Protein AF-A0A7G5C604-F1 (afdb_monomer)

Organism: NCBI:txid2598458

Nearest PDB structures (foldseek):
  5xu1-assembly1_B  TM=9.842E-01  e=9.605E-28  Streptococcus pneumoniae R6
  5lj9-assembly3_C  TM=9.585E-01  e=4.161E-27  Escherichia coli K-12
  5lil-assembly1_A  TM=8.532E-01  e=7.161E-27  Aggregatibacter actinomycetemcomitans
  5lj7-assembly1_B  TM=8.519E-01  e=5.763E-27  Aggregatibacter actinomycetemcomitans
  5lil-assembly1_B  TM=8.537E-01  e=1.617E-26  Aggregatibacter actinomycetemcomitans

Radius of gyration: 43.47 Å; Cα contacts (8 Å, |Δi|>4): 1100; chains: 1; bounding box: 98×136×160 Å

Structure (mmCIF, N/CA/C/O backbone):
data_AF-A0A7G5C604-F1
#
_entry.id   AF-A0A7G5C604-F1
#
loop_
_atom_site.group_PDB
_atom_site.id
_atom_site.type_symbol
_atom_site.label_atom_id
_atom_site.label_alt_id
_atom_site.label_comp_id
_atom_site.label_asym_id
_atom_site.label_entity_id
_atom_site.label_seq_id
_atom_site.pdbx_PDB_ins_code
_atom_site.Cartn_x
_atom_site.Cartn_y
_atom_site.Cartn_z
_atom_site.occupancy
_atom_site.B_iso_or_equiv
_atom_site.auth_seq_id
_atom_site.auth_comp_id
_atom_site.auth_asym_id
_atom_site.auth_atom_id
_atom_site.pdbx_PDB_model_num
ATOM 1 N N . MET A 1 1 ? 54.260 -24.090 -82.405 1.00 52.12 1 MET A N 1
ATOM 2 C CA . MET A 1 1 ? 53.084 -23.523 -81.700 1.00 52.12 1 MET A CA 1
ATOM 3 C C . MET A 1 1 ? 53.313 -23.413 -80.180 1.00 52.12 1 MET A C 1
ATOM 5 O O . MET A 1 1 ? 52.571 -24.002 -79.414 1.00 52.12 1 MET A O 1
ATOM 9 N N . LYS A 1 2 ? 54.336 -22.678 -79.708 1.00 51.06 2 LYS A N 1
ATOM 10 C CA . LYS A 1 2 ? 54.581 -22.495 -78.252 1.00 51.06 2 LYS A CA 1
ATOM 11 C C . LYS A 1 2 ? 54.794 -21.039 -77.802 1.00 51.06 2 LYS A C 1
ATOM 13 O O . LYS A 1 2 ? 54.829 -20.782 -76.610 1.00 51.06 2 LYS A O 1
ATOM 18 N N . LYS A 1 3 ? 54.858 -20.067 -78.725 1.00 49.56 3 LYS A N 1
ATOM 19 C CA . LYS A 1 3 ? 55.038 -18.636 -78.391 1.00 49.56 3 LYS A CA 1
ATOM 20 C C . LYS A 1 3 ? 53.741 -17.808 -78.347 1.00 49.56 3 LYS A C 1
ATOM 22 O O . LYS A 1 3 ? 53.753 -16.723 -77.786 1.00 49.56 3 LYS A O 1
ATOM 27 N N . LYS A 1 4 ? 52.617 -18.321 -78.872 1.00 50.16 4 LYS A N 1
ATOM 28 C CA . LYS A 1 4 ? 51.320 -17.606 -78.868 1.00 50.16 4 LYS A CA 1
ATOM 29 C C . LYS A 1 4 ? 50.498 -17.776 -77.580 1.00 50.16 4 LYS A C 1
ATOM 31 O O . LYS A 1 4 ? 49.634 -16.954 -77.326 1.00 50.16 4 LYS A O 1
ATOM 36 N N . ILE A 1 5 ? 50.790 -18.788 -76.758 1.00 54.31 5 ILE A N 1
ATOM 37 C CA . ILE A 1 5 ? 50.022 -19.087 -75.531 1.00 54.31 5 ILE A CA 1
ATOM 38 C C . ILE A 1 5 ? 50.504 -18.249 -74.335 1.00 54.31 5 ILE A C 1
ATOM 40 O O . ILE A 1 5 ? 49.721 -17.911 -73.458 1.00 54.31 5 ILE A O 1
ATOM 44 N N . VAL A 1 6 ? 51.777 -17.845 -74.312 1.00 55.81 6 VAL A N 1
ATOM 45 C CA . VAL A 1 6 ? 52.340 -17.075 -73.186 1.00 55.81 6 VAL A CA 1
ATOM 46 C C . VAL A 1 6 ? 51.820 -15.631 -73.169 1.00 55.81 6 VAL A C 1
ATOM 48 O O . VAL A 1 6 ? 51.571 -15.074 -72.103 1.00 55.81 6 VAL A O 1
ATOM 51 N N . TRP A 1 7 ? 51.572 -15.046 -74.344 1.00 50.06 7 TRP A N 1
ATOM 52 C CA . TRP A 1 7 ? 51.055 -13.678 -74.462 1.00 50.06 7 TRP A CA 1
ATOM 53 C C . TRP A 1 7 ? 49.569 -13.556 -74.111 1.00 50.06 7 TRP A C 1
ATOM 55 O O . TRP A 1 7 ? 49.155 -12.548 -73.544 1.00 50.06 7 TRP A O 1
ATOM 65 N N . THR A 1 8 ? 48.768 -14.591 -74.368 1.00 55.34 8 THR A N 1
ATOM 66 C CA . THR A 1 8 ? 47.345 -14.596 -73.998 1.00 55.34 8 THR A CA 1
ATOM 67 C C . THR A 1 8 ? 47.140 -14.733 -72.490 1.00 55.34 8 THR A C 1
ATOM 69 O O . THR A 1 8 ? 46.229 -14.120 -71.943 1.00 55.34 8 THR A O 1
ATOM 72 N N . SER A 1 9 ? 48.015 -15.462 -71.791 1.00 54.44 9 SER A N 1
ATOM 73 C CA . SER A 1 9 ? 47.924 -15.633 -70.334 1.00 54.44 9 SER A CA 1
ATOM 74 C C . SER A 1 9 ? 48.308 -14.366 -69.563 1.00 54.44 9 SER A C 1
ATOM 76 O O . SER A 1 9 ? 47.681 -14.044 -68.557 1.00 54.44 9 SER A O 1
ATOM 78 N N . ALA A 1 10 ? 49.298 -13.611 -70.052 1.00 56.69 10 ALA A N 1
ATOM 79 C CA . ALA A 1 10 ? 49.714 -12.353 -69.432 1.00 56.69 10 ALA A CA 1
ATOM 80 C C . ALA A 1 10 ? 48.627 -11.266 -69.534 1.00 56.69 10 ALA A C 1
ATOM 82 O O . ALA A 1 10 ? 48.387 -10.540 -68.572 1.00 56.69 10 ALA A O 1
ATOM 83 N N . LEU A 1 11 ? 47.910 -11.201 -70.663 1.00 55.62 11 LEU A N 1
ATOM 84 C CA . LEU A 1 11 ? 46.840 -10.221 -70.875 1.00 55.62 11 LEU A CA 1
ATOM 85 C C . LEU A 1 11 ? 45.629 -10.465 -69.954 1.00 55.62 11 LEU A C 1
ATOM 87 O O . LEU A 1 11 ? 45.035 -9.517 -69.445 1.00 55.62 11 LEU A O 1
ATOM 91 N N . VAL A 1 12 ? 45.291 -11.733 -69.691 1.00 62.44 12 VAL A N 1
ATOM 92 C CA . VAL A 1 12 ? 44.176 -12.105 -68.801 1.00 62.44 12 VAL A CA 1
ATOM 93 C C . VAL A 1 12 ? 44.488 -11.774 -67.339 1.00 62.44 12 VAL A C 1
ATOM 95 O O . VAL A 1 12 ? 43.604 -11.321 -66.617 1.00 62.44 12 VAL A O 1
ATOM 98 N N . ILE A 1 13 ? 45.744 -11.919 -66.905 1.00 60.59 13 ILE A N 1
ATOM 99 C CA . ILE A 1 13 ? 46.157 -11.580 -65.533 1.00 60.59 13 ILE A CA 1
ATOM 100 C C . ILE A 1 13 ? 46.162 -10.058 -65.316 1.00 60.59 13 ILE A C 1
ATOM 102 O O . ILE A 1 13 ? 45.714 -9.590 -64.271 1.00 60.59 13 ILE A O 1
ATOM 106 N N . VAL A 1 14 ? 46.592 -9.276 -66.312 1.00 60.53 14 VAL A N 1
ATOM 107 C CA . VAL A 1 14 ? 46.573 -7.803 -66.238 1.00 60.53 14 VAL A CA 1
ATOM 108 C C . VAL A 1 14 ? 45.138 -7.261 -66.239 1.00 60.53 14 VAL A C 1
ATOM 110 O O . VAL A 1 14 ? 44.825 -6.358 -65.462 1.00 60.53 14 VAL A O 1
ATOM 113 N N . LEU A 1 15 ? 44.235 -7.852 -67.029 1.00 55.78 15 LEU A N 1
ATOM 114 C CA . LEU A 1 15 ? 42.816 -7.477 -67.028 1.00 55.78 15 LEU A CA 1
ATOM 115 C C . LEU A 1 15 ? 42.107 -7.881 -65.723 1.00 55.78 15 LEU A C 1
ATOM 117 O O . LEU A 1 15 ? 41.344 -7.083 -65.183 1.00 55.78 15 LEU A O 1
ATOM 121 N N . ALA A 1 16 ? 42.414 -9.055 -65.159 1.00 54.00 16 ALA A N 1
ATOM 122 C CA . ALA A 1 16 ? 41.860 -9.494 -63.875 1.00 54.00 16 ALA A CA 1
ATOM 123 C C . ALA A 1 16 ? 42.341 -8.621 -62.695 1.00 54.00 16 ALA A C 1
ATOM 125 O O . ALA A 1 16 ? 41.542 -8.249 -61.830 1.00 54.00 16 ALA A O 1
ATOM 126 N N . ALA A 1 17 ? 43.619 -8.223 -62.687 1.00 54.25 17 ALA A N 1
ATOM 127 C CA . ALA A 1 17 ? 44.174 -7.315 -61.681 1.00 54.25 17 ALA A CA 1
ATOM 128 C C . ALA A 1 17 ? 43.586 -5.896 -61.786 1.00 54.25 17 ALA A C 1
ATOM 130 O O . ALA A 1 17 ? 43.278 -5.284 -60.762 1.00 54.25 17 ALA A O 1
ATOM 131 N N . GLY A 1 18 ? 43.350 -5.403 -63.008 1.00 51.91 18 GLY A N 1
ATOM 132 C CA . GLY A 1 18 ? 42.680 -4.122 -63.252 1.00 51.91 18 GLY A CA 1
ATOM 133 C C . GLY A 1 18 ? 41.233 -4.102 -62.751 1.00 51.91 18 GLY A C 1
ATOM 134 O O . GLY A 1 18 ? 40.815 -3.140 -62.110 1.00 51.91 18 GLY A O 1
ATOM 135 N N . THR A 1 19 ? 40.486 -5.195 -62.945 1.00 54.16 19 THR A N 1
ATOM 136 C CA . THR A 1 19 ? 39.114 -5.312 -62.421 1.00 54.16 19 THR A CA 1
ATOM 137 C C . THR A 1 19 ? 39.063 -5.445 -60.898 1.00 54.16 19 THR A C 1
ATOM 139 O O . THR A 1 19 ? 38.168 -4.885 -60.269 1.00 54.16 19 THR A O 1
ATOM 142 N N . TRP A 1 20 ? 40.043 -6.105 -60.270 1.00 45.81 20 TRP A N 1
ATOM 143 C CA . TRP A 1 20 ? 40.092 -6.239 -58.808 1.00 45.81 20 TRP A CA 1
ATOM 144 C C . TRP A 1 20 ? 40.550 -4.946 -58.113 1.00 45.81 20 TRP A C 1
ATOM 146 O O . TRP A 1 20 ? 40.004 -4.579 -57.072 1.00 45.81 20 TRP A O 1
ATOM 156 N N . GLY A 1 21 ? 41.479 -4.201 -58.725 1.00 48.38 21 GLY A N 1
ATOM 157 C CA . GLY A 1 21 ? 41.868 -2.857 -58.286 1.00 48.38 21 GLY A CA 1
ATOM 158 C C . GLY A 1 21 ? 40.738 -1.836 -58.441 1.00 48.38 21 GLY A C 1
ATOM 159 O O . GLY A 1 21 ? 40.487 -1.064 -57.519 1.00 48.38 21 GLY A O 1
ATOM 160 N N . GLY A 1 22 ? 39.996 -1.896 -59.554 1.00 49.44 22 GLY A N 1
ATOM 161 C CA . GLY A 1 22 ? 38.825 -1.052 -59.807 1.00 49.44 22 GLY A CA 1
ATOM 162 C C . GLY A 1 22 ? 37.691 -1.288 -58.809 1.00 49.44 22 GLY A C 1
ATOM 163 O O . GLY A 1 22 ? 37.175 -0.332 -58.248 1.00 49.44 22 GLY A O 1
ATOM 164 N N . ILE A 1 23 ? 37.362 -2.545 -58.490 1.00 52.25 23 ILE A N 1
ATOM 165 C CA . ILE A 1 23 ? 36.312 -2.878 -57.506 1.00 52.25 23 ILE A CA 1
ATOM 166 C C . ILE A 1 23 ? 36.714 -2.459 -56.081 1.00 52.25 23 ILE A C 1
ATOM 168 O O . ILE A 1 23 ? 35.861 -2.050 -55.293 1.00 52.25 23 ILE A O 1
ATOM 172 N N . ARG A 1 24 ? 38.010 -2.495 -55.740 1.00 43.03 24 ARG A N 1
ATOM 173 C CA . ARG A 1 24 ? 38.497 -2.065 -54.418 1.00 43.03 24 ARG A CA 1
ATOM 174 C C . ARG A 1 24 ? 38.583 -0.540 -54.270 1.00 43.03 24 ARG A C 1
ATOM 176 O O . ARG A 1 24 ? 38.468 -0.050 -53.151 1.00 43.03 24 ARG A O 1
ATOM 183 N N . PHE A 1 25 ? 38.749 0.197 -55.373 1.00 45.59 25 PHE A N 1
ATOM 184 C CA . PHE A 1 25 ? 38.718 1.666 -55.389 1.00 45.59 25 PHE A CA 1
ATOM 185 C C . PHE A 1 25 ? 37.303 2.243 -55.548 1.00 45.59 25 PHE A C 1
ATOM 187 O O . PHE A 1 25 ? 37.026 3.303 -54.998 1.00 45.59 25 PHE A O 1
ATOM 194 N N . TYR A 1 26 ? 36.385 1.544 -56.227 1.00 44.78 26 TYR A N 1
ATOM 195 C CA . TYR A 1 26 ? 35.005 2.015 -56.422 1.00 44.78 26 TYR A CA 1
ATOM 196 C C . TYR A 1 26 ? 34.096 1.800 -55.197 1.00 44.78 26 TYR A C 1
ATOM 198 O O . TYR A 1 26 ? 33.069 2.457 -55.078 1.00 44.78 26 TYR A O 1
ATOM 206 N N . ASN A 1 27 ? 34.490 0.938 -54.251 1.00 41.59 27 ASN A N 1
ATOM 207 C CA . ASN A 1 27 ? 33.760 0.696 -52.995 1.00 41.59 27 ASN A CA 1
ATOM 208 C C . ASN A 1 27 ? 34.264 1.521 -51.797 1.00 41.59 27 ASN A C 1
ATOM 210 O O . ASN A 1 27 ? 33.967 1.194 -50.650 1.00 41.59 27 ASN A O 1
ATOM 214 N N . LYS A 1 28 ? 35.016 2.597 -52.044 1.00 38.28 28 LYS A N 1
ATOM 215 C CA . LYS A 1 28 ? 35.434 3.555 -51.015 1.00 38.28 28 LYS A CA 1
ATOM 216 C C . LYS A 1 28 ? 34.795 4.923 -51.272 1.00 38.28 28 LYS A C 1
ATOM 218 O O . LYS A 1 28 ? 35.477 5.916 -51.486 1.00 38.28 28 LYS A O 1
ATOM 223 N N . GLN A 1 29 ? 33.465 4.967 -51.289 1.00 36.44 29 GLN A N 1
ATOM 224 C CA . GLN A 1 29 ? 32.783 6.199 -50.910 1.00 36.44 29 GLN A CA 1
ATOM 225 C C . GLN A 1 29 ? 32.772 6.223 -49.384 1.00 36.44 29 GLN A C 1
ATOM 227 O O . GLN A 1 29 ? 32.144 5.376 -48.748 1.00 36.44 29 GLN A O 1
ATOM 232 N N . ASP A 1 30 ? 33.541 7.145 -48.810 1.00 35.31 30 ASP A N 1
ATOM 233 C CA . ASP A 1 30 ? 33.453 7.490 -47.398 1.00 35.31 30 ASP A CA 1
ATOM 234 C C . ASP A 1 30 ? 32.025 7.975 -47.133 1.00 35.31 30 ASP A C 1
ATOM 236 O O . ASP A 1 30 ? 31.669 9.123 -47.393 1.00 35.31 30 ASP A O 1
ATOM 240 N N . THR A 1 31 ? 31.176 7.066 -46.658 1.00 38.44 31 THR A N 1
ATOM 241 C CA . THR A 1 31 ? 29.878 7.429 -46.096 1.00 38.44 31 THR A CA 1
ATOM 242 C C . THR A 1 31 ? 30.188 8.189 -44.811 1.00 38.44 31 THR A C 1
ATOM 244 O O . THR A 1 31 ? 30.430 7.582 -43.767 1.00 38.44 31 THR A O 1
ATOM 247 N N . GLN A 1 32 ? 30.262 9.519 -44.882 1.00 36.69 32 GLN A N 1
ATOM 248 C CA . GLN A 1 32 ? 30.214 10.344 -43.683 1.00 36.69 32 GLN A CA 1
ATOM 249 C C . GLN A 1 32 ? 28.882 10.042 -42.996 1.00 36.69 32 GLN A C 1
ATOM 251 O O . GLN A 1 32 ? 27.818 10.417 -43.485 1.00 36.69 32 GLN A O 1
ATOM 256 N N . MET A 1 33 ? 28.933 9.316 -41.880 1.00 33.59 33 MET A N 1
ATOM 257 C CA . MET A 1 33 ? 27.793 9.223 -40.981 1.00 33.59 33 MET A CA 1
ATOM 258 C C . MET A 1 33 ? 27.591 10.608 -40.367 1.00 33.59 33 MET A C 1
ATOM 260 O O . MET A 1 33 ? 28.280 10.982 -39.421 1.00 33.59 33 MET A O 1
ATOM 264 N N . VAL A 1 34 ? 26.677 11.395 -40.932 1.00 42.44 34 VAL A N 1
ATOM 265 C CA . VAL A 1 34 ? 26.149 12.573 -40.246 1.00 42.44 34 VAL A CA 1
ATOM 266 C C . VAL A 1 34 ? 25.280 12.029 -39.117 1.00 42.44 34 VAL A C 1
ATOM 268 O O . VAL A 1 34 ? 24.303 11.330 -39.381 1.00 42.44 34 VAL A O 1
ATOM 271 N N . ALA A 1 35 ? 25.655 12.283 -37.864 1.00 47.00 35 ALA A N 1
ATOM 272 C CA . ALA A 1 35 ? 24.787 11.980 -36.734 1.00 47.00 35 ALA A CA 1
ATOM 273 C C . ALA A 1 35 ? 23.479 12.766 -36.925 1.00 47.00 35 ALA A C 1
ATOM 275 O O . ALA A 1 35 ? 23.464 13.991 -36.821 1.00 47.00 35 ALA A O 1
ATOM 276 N N . SER A 1 36 ? 22.393 12.081 -37.287 1.00 57.38 36 SER A N 1
ATOM 277 C CA . SER A 1 36 ? 21.078 12.701 -37.407 1.00 57.38 36 SER A CA 1
ATOM 278 C C . SER A 1 36 ? 20.510 12.883 -36.003 1.00 57.38 36 SER A C 1
ATOM 280 O O . SER A 1 36 ? 20.057 11.920 -35.383 1.00 57.38 36 SER A O 1
ATOM 282 N N . TYR A 1 37 ? 20.573 14.103 -35.480 1.00 69.31 37 TYR A N 1
ATOM 283 C CA . TYR A 1 37 ? 19.928 14.447 -34.218 1.00 69.31 37 TYR A CA 1
ATOM 284 C C . TYR A 1 37 ? 18.420 14.593 -34.432 1.00 69.31 37 TYR A C 1
ATOM 286 O O . TYR A 1 37 ? 17.989 15.207 -35.408 1.00 69.31 37 TYR A O 1
ATOM 294 N N . VAL A 1 38 ? 17.618 14.059 -33.511 1.00 78.50 38 VAL A N 1
ATOM 295 C CA . VAL A 1 38 ? 16.195 14.404 -33.440 1.00 78.50 38 VAL A CA 1
ATOM 296 C C . VAL A 1 38 ? 16.106 15.770 -32.770 1.00 78.50 38 VAL A C 1
ATOM 298 O O . VAL A 1 38 ? 16.562 15.934 -31.639 1.00 78.50 38 VAL A O 1
ATOM 301 N N . THR A 1 39 ? 15.561 16.757 -33.474 1.00 84.25 39 THR A N 1
ATOM 302 C CA . THR A 1 39 ? 15.349 18.105 -32.944 1.00 84.25 39 THR A CA 1
ATOM 303 C C . THR A 1 39 ? 13.864 18.383 -32.756 1.00 84.25 39 THR A C 1
ATOM 305 O O . THR A 1 39 ? 13.021 17.867 -33.490 1.00 84.25 39 THR A O 1
ATOM 308 N N . THR A 1 40 ? 13.539 19.215 -31.773 1.00 86.50 40 THR A N 1
ATOM 309 C CA . THR A 1 40 ? 12.197 19.770 -31.586 1.00 86.50 40 THR A CA 1
ATOM 310 C C . THR A 1 40 ? 12.288 21.293 -31.513 1.00 86.50 40 THR A C 1
ATOM 312 O O . THR A 1 40 ? 13.231 21.805 -30.907 1.00 86.50 40 THR A O 1
ATOM 315 N N . PRO A 1 41 ? 11.354 22.038 -32.130 1.00 89.81 41 PRO A N 1
ATOM 316 C CA . PRO A 1 41 ? 11.298 23.481 -31.961 1.00 89.81 41 PRO A CA 1
ATOM 317 C C . PRO A 1 41 ? 10.763 23.841 -30.572 1.00 89.81 41 PRO A C 1
ATOM 319 O O . PRO A 1 41 ? 9.870 23.163 -30.053 1.00 89.81 41 PRO A O 1
ATOM 322 N N . VAL A 1 42 ? 11.265 24.935 -30.009 1.00 90.06 42 VAL A N 1
ATOM 323 C CA . VAL A 1 42 ? 10.679 25.612 -28.847 1.00 90.06 42 VAL A CA 1
ATOM 324 C C . VAL A 1 42 ? 9.326 26.179 -29.257 1.00 90.06 42 VAL A C 1
ATOM 326 O O . VAL A 1 42 ? 9.216 26.863 -30.278 1.00 90.06 42 VAL A O 1
ATOM 329 N N . ARG A 1 43 ? 8.286 25.886 -28.475 1.00 88.88 43 ARG A N 1
ATOM 330 C CA . ARG A 1 43 ? 6.911 26.313 -28.760 1.00 88.88 43 ARG A CA 1
ATOM 331 C C . ARG A 1 43 ? 6.391 27.213 -27.658 1.00 88.88 43 ARG A C 1
ATOM 333 O O . ARG A 1 43 ? 6.813 27.105 -26.512 1.00 88.88 43 ARG A O 1
ATOM 340 N N . LYS A 1 44 ? 5.433 28.063 -28.013 1.00 89.62 44 LYS A N 1
ATOM 341 C CA . LYS A 1 44 ? 4.685 28.879 -27.064 1.00 89.62 44 LYS A CA 1
ATOM 342 C C . LYS A 1 44 ? 3.313 28.268 -26.806 1.00 89.62 44 LYS A C 1
ATOM 344 O O . LYS A 1 44 ? 2.671 27.758 -27.726 1.00 89.62 44 LYS A O 1
ATOM 349 N N . GLY A 1 45 ? 2.853 28.277 -25.560 1.00 86.75 45 GLY A N 1
ATOM 350 C CA . GLY A 1 45 ? 1.533 27.753 -25.220 1.00 86.75 45 GLY A CA 1
ATOM 351 C C . GLY A 1 45 ? 1.223 27.813 -23.735 1.00 86.75 45 GLY A C 1
ATOM 352 O O . GLY A 1 45 ? 1.761 28.644 -23.010 1.00 86.75 45 GLY A O 1
ATOM 353 N N . THR A 1 46 ? 0.303 26.963 -23.294 1.00 86.25 46 THR A N 1
ATOM 354 C CA . THR A 1 46 ? -0.168 26.945 -21.907 1.00 86.25 46 THR A CA 1
ATOM 355 C C . THR A 1 46 ? 0.383 25.719 -21.203 1.00 86.25 46 THR A C 1
ATOM 357 O O . THR A 1 46 ? 0.144 24.603 -21.661 1.00 86.25 46 THR A O 1
ATOM 360 N N . ILE A 1 47 ? 1.071 25.929 -20.082 1.00 83.25 47 ILE A N 1
ATOM 361 C CA . ILE A 1 47 ? 1.518 24.854 -19.197 1.00 83.25 47 ILE A CA 1
ATOM 362 C C . ILE A 1 47 ? 0.592 24.834 -17.984 1.00 83.25 47 ILE A C 1
ATOM 364 O O . ILE A 1 47 ? 0.376 25.852 -17.319 1.00 83.25 47 ILE A O 1
ATOM 368 N N . GLU A 1 48 ? 0.026 23.662 -17.725 1.00 83.88 48 GLU A N 1
ATOM 369 C CA . GLU A 1 48 ? -0.759 23.368 -16.532 1.00 83.88 48 GLU A CA 1
ATOM 370 C C . GLU A 1 48 ? 0.036 22.389 -15.670 1.00 83.88 48 GLU A C 1
ATOM 372 O O . GLU A 1 48 ? 0.450 21.331 -16.156 1.00 83.88 48 GLU A O 1
ATOM 377 N N . VAL A 1 49 ? 0.243 22.747 -14.405 1.00 83.25 49 VAL A N 1
ATOM 378 C CA . VAL A 1 49 ? 0.837 21.879 -13.388 1.00 83.25 49 VAL A CA 1
ATOM 379 C C . VAL A 1 49 ? -0.301 21.317 -12.553 1.00 83.25 49 VAL A C 1
ATOM 381 O O . VAL A 1 49 ? -1.155 22.059 -12.055 1.00 83.25 49 VAL A O 1
ATOM 384 N N . LYS A 1 50 ? -0.336 19.990 -12.453 1.00 87.88 50 LYS A N 1
ATOM 385 C CA . LYS A 1 50 ? -1.360 19.258 -11.715 1.00 87.88 50 LYS A CA 1
ATOM 386 C C . LYS A 1 50 ? -0.678 18.341 -10.724 1.00 87.88 50 LYS A C 1
ATOM 388 O O . LYS A 1 50 ? 0.340 17.740 -11.051 1.00 87.88 50 LYS A O 1
ATOM 393 N N . VAL A 1 51 ? -1.262 18.237 -9.542 1.00 88.62 51 VAL A N 1
ATOM 394 C CA . VAL A 1 51 ? -0.900 17.224 -8.556 1.00 88.62 51 VAL A CA 1
ATOM 395 C C . VAL A 1 51 ? -2.028 16.210 -8.537 1.00 88.62 51 VAL A C 1
ATOM 397 O O . VAL A 1 51 ? -3.188 16.575 -8.336 1.00 88.62 51 VAL A O 1
ATOM 400 N N . SER A 1 52 ? -1.700 14.955 -8.818 1.00 87.88 52 SER A N 1
ATOM 401 C CA . SER A 1 52 ? -2.665 13.863 -8.876 1.00 87.88 52 SER A CA 1
ATOM 402 C C . SER A 1 52 ? -2.570 12.978 -7.644 1.00 87.88 52 SER A C 1
ATOM 404 O O . SER A 1 52 ? -1.479 12.732 -7.135 1.00 87.88 52 SER A O 1
ATOM 406 N N . GLY A 1 53 ? -3.700 12.427 -7.223 1.00 87.38 53 GLY A N 1
ATOM 407 C CA . GLY A 1 53 ? -3.723 11.343 -6.255 1.00 87.38 53 GLY A CA 1
ATOM 408 C C . GLY A 1 53 ? -4.999 10.521 -6.366 1.00 87.38 53 GLY A C 1
ATOM 409 O O . GLY A 1 53 ? -6.006 10.955 -6.930 1.00 87.38 53 GLY A O 1
ATOM 410 N N . THR A 1 54 ? -4.957 9.317 -5.814 1.00 88.00 54 THR A N 1
ATOM 411 C CA . THR A 1 54 ? -6.085 8.380 -5.815 1.00 88.00 54 THR A CA 1
ATOM 412 C C . THR A 1 54 ? -6.763 8.345 -4.455 1.00 88.00 54 THR A C 1
ATOM 414 O O . THR A 1 54 ? -6.106 8.484 -3.423 1.00 88.00 54 THR A O 1
ATOM 417 N N . GLY A 1 55 ? -8.072 8.118 -4.445 1.00 89.56 55 GLY A N 1
ATOM 418 C CA . GLY A 1 55 ? -8.856 8.087 -3.218 1.00 89.56 55 GLY A CA 1
ATOM 419 C C . GLY A 1 55 ? -10.230 7.463 -3.407 1.00 89.56 55 GLY A C 1
ATOM 420 O O . GLY A 1 55 ? -10.641 7.126 -4.519 1.00 89.56 55 GLY A O 1
ATOM 421 N N . SER A 1 56 ? -10.963 7.328 -2.307 1.00 89.56 56 SER A N 1
ATOM 422 C CA . SER A 1 56 ? -12.351 6.865 -2.321 1.00 89.56 56 SER A CA 1
ATOM 423 C C . SER A 1 56 ? -13.315 8.001 -2.007 1.00 89.56 56 SER A C 1
ATOM 425 O O . SER A 1 56 ? -13.059 8.829 -1.130 1.00 89.56 56 SER A O 1
ATOM 427 N N . ILE A 1 57 ? -14.457 8.003 -2.689 1.00 91.25 57 ILE A N 1
ATOM 428 C CA . ILE A 1 57 ? -15.561 8.915 -2.405 1.00 91.25 57 ILE A CA 1
ATOM 429 C C . ILE A 1 57 ? -16.242 8.473 -1.114 1.00 91.25 57 ILE A C 1
ATOM 431 O O . ILE A 1 57 ? -16.651 7.321 -0.972 1.00 91.25 57 ILE A O 1
ATOM 435 N N . GLN A 1 58 ? -16.422 9.406 -0.192 1.00 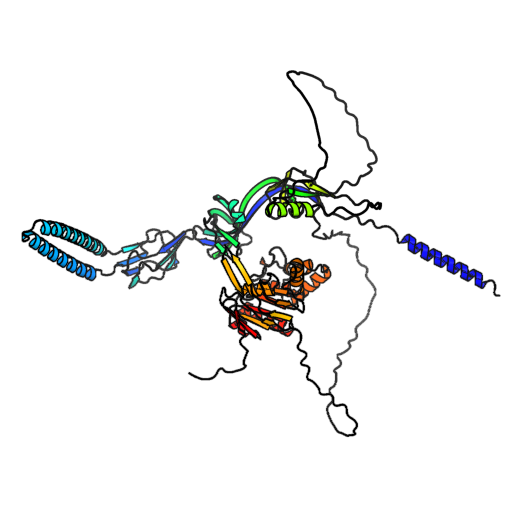90.31 58 GLN A N 1
ATOM 436 C CA . GLN A 1 58 ? -17.082 9.189 1.084 1.00 90.31 58 GLN A CA 1
ATOM 437 C C . GLN A 1 58 ? -18.055 10.334 1.404 1.00 90.31 58 GLN A C 1
ATOM 439 O O . GLN A 1 58 ? -17.946 11.429 0.851 1.00 90.31 58 GLN A O 1
ATOM 444 N N . PRO A 1 59 ? -19.037 10.111 2.283 1.00 88.62 59 PRO A N 1
ATOM 445 C CA . PRO A 1 59 ? -19.902 11.174 2.783 1.00 88.62 59 PRO A CA 1
ATOM 446 C C . PRO A 1 59 ? -19.074 12.223 3.529 1.00 88.62 59 PRO A C 1
ATOM 448 O O . PRO A 1 59 ? -18.143 11.872 4.254 1.00 88.62 59 PRO A O 1
ATOM 451 N N . SER A 1 60 ? -19.403 13.506 3.371 1.00 83.25 60 SER A N 1
ATOM 452 C CA . SER A 1 60 ? -18.640 14.567 4.039 1.00 83.25 60 SER A CA 1
ATOM 453 C C . SER A 1 60 ? -18.989 14.719 5.518 1.00 83.25 60 SER A C 1
ATOM 455 O O . SER A 1 60 ? -18.176 15.193 6.302 1.00 83.25 60 SER A O 1
ATOM 457 N N . VAL A 1 61 ? -20.217 14.358 5.899 1.00 83.88 61 VAL A N 1
ATOM 458 C CA . VAL A 1 61 ? -20.703 14.465 7.276 1.00 83.88 61 VAL A CA 1
ATOM 459 C C . VAL A 1 61 ? -21.224 13.108 7.723 1.00 83.88 61 VAL A C 1
ATOM 461 O O . VAL A 1 61 ? -22.160 12.563 7.129 1.00 83.88 61 VAL A O 1
ATOM 464 N N . ARG A 1 62 ? -20.617 12.596 8.790 1.00 88.25 62 ARG A N 1
ATOM 465 C CA . ARG A 1 62 ? -21.053 11.413 9.525 1.00 88.25 62 ARG A CA 1
ATOM 466 C C . ARG A 1 62 ? -20.998 11.707 11.014 1.00 88.25 62 ARG A C 1
ATOM 468 O O . ARG A 1 62 ? -20.091 12.403 11.457 1.00 88.25 62 ARG A O 1
ATOM 475 N N . GLU A 1 63 ? -21.957 11.179 11.755 1.00 89.06 63 GLU A N 1
ATOM 476 C CA . GLU A 1 63 ? -22.006 11.299 13.209 1.00 89.06 63 GLU A CA 1
ATOM 477 C C . GLU A 1 63 ? -22.362 9.955 13.828 1.00 89.06 63 GLU A C 1
ATOM 479 O O . GLU A 1 63 ? -23.322 9.295 13.415 1.00 89.06 63 GLU A O 1
ATOM 484 N N . THR A 1 64 ? -21.592 9.569 14.840 1.00 89.69 64 THR A N 1
ATOM 485 C CA . THR A 1 64 ? -21.812 8.336 15.592 1.00 89.69 64 THR A CA 1
ATOM 486 C C . THR A 1 64 ? -22.787 8.593 16.734 1.00 89.69 64 THR A C 1
ATOM 488 O O . THR A 1 64 ? -22.656 9.552 17.492 1.00 89.69 64 THR A O 1
ATOM 491 N N . LEU A 1 65 ? -23.758 7.702 16.893 1.00 89.00 65 LEU A N 1
ATOM 492 C CA . LEU A 1 65 ? -24.734 7.727 17.970 1.00 89.00 65 LEU A CA 1
ATOM 493 C C . LEU A 1 65 ? -24.184 6.984 19.187 1.00 89.00 65 LEU A C 1
ATOM 495 O O . LEU A 1 65 ? -23.812 5.813 19.095 1.00 89.00 65 LEU A O 1
ATOM 499 N N . LYS A 1 66 ? -24.177 7.653 20.339 1.00 87.75 66 LYS A N 1
ATOM 500 C CA . LYS A 1 66 ? -23.830 7.076 21.644 1.00 87.75 66 LYS A CA 1
ATOM 501 C C . LYS A 1 66 ? -24.906 7.436 22.661 1.00 87.75 66 LYS A C 1
ATOM 503 O O . LYS A 1 66 ? -25.567 8.465 22.522 1.00 87.75 66 LYS A O 1
ATOM 508 N N . ALA A 1 67 ? -25.092 6.582 23.662 1.00 83.81 67 ALA A N 1
ATOM 509 C CA . ALA A 1 67 ? -25.948 6.912 24.796 1.00 83.81 67 ALA A CA 1
ATOM 510 C C . ALA A 1 67 ? -25.228 7.892 25.731 1.00 83.81 67 ALA A C 1
ATOM 512 O O . ALA A 1 67 ? -24.012 7.806 25.903 1.00 83.81 67 ALA A O 1
ATOM 513 N N . SER A 1 68 ? -25.975 8.796 26.362 1.00 80.75 68 SER A N 1
ATOM 514 C CA . SER A 1 68 ? -25.424 9.699 27.381 1.00 80.75 68 SER A CA 1
ATOM 515 C C . SER A 1 68 ? -25.107 8.954 28.683 1.00 80.75 68 SER A C 1
ATOM 517 O O . SER A 1 68 ? -24.176 9.317 29.397 1.00 80.75 68 SER A O 1
ATOM 519 N N . SER A 1 69 ? -25.863 7.898 28.989 1.00 77.88 69 SER A N 1
ATOM 520 C CA . SER A 1 69 ? -25.730 7.085 30.200 1.00 77.88 69 SER A CA 1
ATOM 521 C C . SER A 1 69 ? -26.162 5.636 29.950 1.00 77.88 69 SER A C 1
ATOM 523 O O . SER A 1 69 ? -26.701 5.298 28.892 1.00 77.88 69 SER A O 1
ATOM 525 N N . ALA A 1 70 ? -25.872 4.749 30.905 1.00 81.38 70 ALA A N 1
ATOM 526 C CA . ALA A 1 70 ? -26.307 3.359 30.829 1.00 81.38 70 ALA A CA 1
ATOM 527 C C . ALA A 1 70 ? -27.804 3.247 31.149 1.00 81.38 70 ALA A C 1
ATOM 529 O O . ALA A 1 70 ? -28.320 3.925 32.041 1.00 81.38 70 ALA A O 1
ATOM 530 N N . GLY A 1 71 ? -28.514 2.386 30.428 1.00 81.94 71 GLY A N 1
ATOM 531 C CA . GLY A 1 71 ? -29.950 2.233 30.631 1.00 81.94 71 GLY A CA 1
ATOM 532 C C . GLY A 1 71 ? -30.589 1.226 29.692 1.00 81.94 71 GLY A C 1
ATOM 533 O O . GLY A 1 71 ? -29.909 0.558 28.921 1.00 81.94 71 GLY A O 1
ATOM 534 N N . LYS A 1 72 ? -31.913 1.100 29.753 1.00 84.06 72 LYS A N 1
ATOM 535 C CA . LYS A 1 72 ? -32.678 0.159 28.936 1.00 84.06 72 LYS A CA 1
ATOM 536 C C . LYS A 1 72 ? -33.494 0.892 27.881 1.00 84.06 72 LYS A C 1
ATOM 538 O O . LYS A 1 72 ? -34.299 1.765 28.206 1.00 84.06 72 LYS A O 1
ATOM 543 N N . ALA A 1 73 ? -33.322 0.520 26.616 1.00 84.56 73 ALA A N 1
ATOM 544 C CA . ALA A 1 73 ? -34.097 1.077 25.515 1.00 84.56 73 ALA A CA 1
ATOM 545 C C . ALA A 1 73 ? -35.580 0.705 25.674 1.00 84.56 73 ALA A C 1
ATOM 547 O O . ALA A 1 73 ? -35.943 -0.467 25.605 1.00 84.56 73 ALA A O 1
ATOM 548 N N . LEU A 1 74 ? -36.460 1.686 25.877 1.00 85.06 74 LEU A N 1
ATOM 549 C CA . LEU A 1 74 ? -37.904 1.453 25.993 1.00 85.06 74 LEU A CA 1
ATOM 550 C C . LEU A 1 74 ? -38.572 1.445 24.623 1.00 85.06 74 LEU A C 1
ATOM 552 O O . LEU A 1 74 ? -39.405 0.589 24.326 1.00 85.06 74 LEU A O 1
ATOM 556 N N . LYS A 1 75 ? -38.220 2.426 23.789 1.00 85.38 75 LYS A N 1
ATOM 557 C CA . LYS A 1 75 ? -38.838 2.623 22.482 1.00 85.38 75 LYS A CA 1
ATOM 558 C C . LYS A 1 75 ? -37.802 3.061 21.462 1.00 85.38 75 LYS A C 1
ATOM 560 O O . LYS A 1 75 ? -37.052 4.000 21.704 1.00 85.38 75 LYS A O 1
ATOM 565 N N . VAL A 1 76 ? -37.829 2.409 20.307 1.00 89.56 76 VAL A N 1
ATOM 566 C CA . VAL A 1 76 ? -36.996 2.721 19.146 1.00 89.56 76 VAL A CA 1
ATOM 567 C C . VAL A 1 76 ? -37.930 3.130 18.007 1.00 89.56 76 VAL A C 1
ATOM 569 O O . VAL A 1 76 ? -38.824 2.364 17.645 1.00 89.56 76 VAL A O 1
ATOM 572 N N . ASN A 1 77 ? -37.786 4.355 17.495 1.00 87.56 77 ASN A N 1
ATOM 573 C CA . ASN A 1 77 ? -38.722 4.925 16.514 1.00 87.56 77 ASN A CA 1
ATOM 574 C C . ASN A 1 77 ? -38.286 4.728 15.052 1.00 87.56 77 ASN A C 1
ATOM 576 O O . ASN A 1 77 ? -39.120 4.873 14.161 1.00 87.56 77 ASN A O 1
ATOM 580 N N . PHE A 1 78 ? -37.018 4.393 14.811 1.00 90.44 78 PHE A N 1
ATOM 581 C CA . PHE A 1 78 ? -36.425 4.273 13.477 1.00 90.44 78 PHE A CA 1
ATOM 582 C C . PHE A 1 78 ? -35.658 2.961 13.329 1.00 90.44 78 PHE A C 1
ATOM 584 O O . PHE A 1 78 ? -35.297 2.321 14.317 1.00 90.44 78 PHE A O 1
ATOM 591 N N . LYS A 1 79 ? -35.411 2.556 12.087 1.00 89.25 79 LYS A N 1
ATOM 592 C CA . LYS A 1 79 ? -34.613 1.381 11.739 1.00 89.25 79 LYS A CA 1
ATOM 593 C C . LYS A 1 79 ? -33.427 1.779 10.870 1.00 89.25 79 LYS A C 1
ATOM 595 O O . LYS A 1 79 ? -33.393 2.859 10.281 1.00 89.25 79 LYS A O 1
ATOM 600 N N . GLN A 1 80 ? -32.458 0.874 10.766 1.00 90.94 80 GLN A N 1
ATOM 601 C CA . GLN A 1 80 ? -31.371 1.008 9.803 1.00 90.94 80 GLN A CA 1
ATOM 602 C C . GLN A 1 80 ? -31.935 1.255 8.393 1.00 90.94 80 GLN A C 1
ATOM 604 O O . GLN A 1 80 ? -32.835 0.547 7.939 1.00 90.94 80 GLN A O 1
ATOM 609 N N . GLY A 1 81 ? -31.390 2.257 7.707 1.00 86.44 81 GLY A N 1
ATOM 610 C CA . GLY A 1 81 ? -31.810 2.691 6.376 1.00 86.44 81 GLY A CA 1
ATOM 611 C C . GLY A 1 81 ? -32.874 3.792 6.359 1.00 86.44 81 GLY A C 1
ATOM 612 O O . GLY A 1 81 ? -33.109 4.360 5.292 1.00 86.44 81 GLY A O 1
ATOM 613 N N . ASP A 1 82 ? -33.482 4.139 7.497 1.00 90.31 82 ASP A N 1
ATOM 614 C CA . ASP A 1 82 ? -34.449 5.236 7.556 1.00 90.31 82 ASP A CA 1
ATOM 615 C C . ASP A 1 82 ? -33.755 6.605 7.473 1.00 90.31 82 ASP A C 1
ATOM 617 O O . ASP A 1 82 ? -32.651 6.812 7.991 1.00 90.31 82 ASP A O 1
ATOM 621 N N . ALA A 1 83 ? -34.425 7.557 6.820 1.00 90.25 83 ALA A N 1
ATOM 622 C CA . ALA A 1 83 ? -34.005 8.952 6.783 1.00 90.25 83 ALA A CA 1
ATOM 623 C C . ALA A 1 83 ? -34.498 9.689 8.036 1.00 90.25 83 ALA A C 1
ATOM 625 O O . ALA A 1 83 ? -35.682 9.628 8.371 1.00 90.25 83 ALA A O 1
ATOM 626 N N . VAL A 1 84 ? -33.594 10.415 8.688 1.00 91.69 84 VAL A N 1
ATOM 627 C CA . VAL A 1 84 ? -33.824 11.136 9.944 1.00 91.69 84 VAL A CA 1
ATOM 628 C C . VAL A 1 84 ? -33.458 12.606 9.787 1.00 91.69 84 VAL A C 1
ATOM 630 O O . VAL A 1 84 ? -32.543 12.961 9.037 1.00 91.69 84 VAL A O 1
ATOM 633 N N . LYS A 1 85 ? -34.183 13.471 10.491 1.00 92.19 85 LYS A N 1
ATOM 634 C CA . LYS A 1 85 ? -33.877 14.897 10.596 1.00 92.19 85 LYS A CA 1
ATOM 635 C C . LYS A 1 85 ? -33.234 15.195 11.937 1.00 92.19 85 LYS A C 1
ATOM 637 O O . LYS A 1 85 ? -33.530 14.554 12.944 1.00 92.19 85 LYS A O 1
ATOM 642 N N . LYS A 1 86 ? -32.384 16.213 11.967 1.00 91.44 86 LYS A N 1
ATOM 643 C CA . LYS A 1 86 ? -31.767 16.721 13.183 1.00 91.44 86 LYS A CA 1
ATOM 644 C C . LYS A 1 86 ? -32.846 17.039 14.221 1.00 91.44 86 LYS A C 1
ATOM 646 O O . LYS A 1 86 ? -33.745 17.839 13.967 1.00 91.44 86 LYS A O 1
ATOM 651 N N . GLY A 1 87 ? -32.714 16.440 15.401 1.00 88.69 87 GLY A N 1
ATOM 652 C CA . GLY A 1 87 ? -33.663 16.568 16.506 1.00 88.69 87 GLY A CA 1
ATOM 653 C C . GLY A 1 87 ? -34.763 15.504 16.551 1.00 88.69 87 GLY A C 1
ATOM 654 O O . GLY A 1 87 ? -35.528 15.498 17.514 1.00 88.69 87 GLY A O 1
ATOM 655 N N . ASP A 1 88 ? -34.843 14.589 15.581 1.00 91.62 88 ASP A N 1
ATOM 656 C CA . ASP A 1 88 ? -35.766 13.454 15.660 1.00 91.62 88 ASP A CA 1
ATOM 657 C C . ASP A 1 88 ? -35.386 12.527 16.824 1.00 91.62 88 ASP A C 1
ATOM 659 O O . ASP A 1 88 ? -34.211 12.230 17.049 1.00 91.62 88 ASP A O 1
ATOM 663 N N . VAL A 1 89 ? -36.390 12.052 17.567 1.00 90.75 89 VAL A N 1
ATOM 664 C CA . VAL A 1 89 ? -36.193 11.134 18.699 1.00 90.75 89 VAL A CA 1
ATOM 665 C C . VAL A 1 89 ? -35.969 9.720 18.171 1.00 90.75 89 VAL A C 1
ATOM 667 O O . VAL A 1 89 ? -36.918 9.066 17.730 1.00 90.75 89 VAL A O 1
ATOM 670 N N . LEU A 1 90 ? -34.734 9.233 18.253 1.00 89.00 90 LEU A N 1
ATOM 671 C CA . LEU A 1 90 ? -34.340 7.910 17.767 1.00 89.00 90 LEU A CA 1
ATOM 672 C C . LEU A 1 90 ? -34.706 6.817 18.769 1.00 89.00 90 LEU A C 1
ATOM 674 O O . LEU A 1 90 ? -35.422 5.868 18.435 1.00 89.00 90 LEU A O 1
ATOM 678 N N . ILE A 1 91 ? -34.239 6.986 20.007 1.00 88.69 91 ILE A N 1
ATOM 679 C CA . ILE A 1 91 ? -34.419 6.038 21.105 1.00 88.69 91 ILE A CA 1
ATOM 680 C C . ILE A 1 91 ? -34.912 6.807 22.324 1.00 88.69 91 ILE A C 1
ATOM 682 O O . ILE A 1 91 ? -34.386 7.861 22.659 1.00 88.69 91 ILE A O 1
ATOM 686 N N . THR A 1 92 ? -35.906 6.269 23.014 1.00 86.38 92 THR A N 1
ATOM 687 C CA . THR A 1 92 ? -36.243 6.677 24.379 1.00 86.38 92 THR A CA 1
ATOM 688 C C . THR A 1 92 ? -35.801 5.559 25.304 1.00 86.38 92 THR A C 1
ATOM 690 O O . THR A 1 92 ? -36.245 4.420 25.127 1.00 86.38 92 THR A O 1
ATOM 693 N N . TYR A 1 93 ? -34.923 5.860 26.257 1.00 85.56 93 TYR A N 1
ATOM 694 C CA . TYR A 1 93 ? -34.400 4.876 27.198 1.00 85.56 93 TYR A CA 1
ATOM 695 C C . TYR A 1 93 ? -34.600 5.327 28.645 1.00 85.56 93 TYR A C 1
ATOM 697 O O . TYR A 1 93 ? -34.699 6.516 28.948 1.00 85.56 93 TYR A O 1
ATOM 705 N N . GLU A 1 94 ? -34.738 4.343 29.525 1.00 79.38 94 GLU A N 1
ATOM 706 C CA . GLU A 1 94 ? -34.793 4.534 30.969 1.00 79.38 94 GLU A CA 1
ATOM 707 C C . GLU A 1 94 ? -33.392 4.307 31.527 1.00 79.38 94 GLU A C 1
ATOM 709 O O . GLU A 1 94 ? -32.791 3.264 31.261 1.00 79.38 94 GLU A O 1
ATOM 714 N N . GLN A 1 95 ? -32.853 5.283 32.253 1.00 70.06 95 GLN A N 1
ATOM 715 C CA . GLN A 1 95 ? -31.543 5.151 32.888 1.00 70.06 95 GLN A CA 1
ATOM 716 C C . GLN A 1 95 ? -31.580 4.068 33.978 1.00 70.06 95 GLN A C 1
ATOM 718 O O . GLN A 1 95 ? -32.635 3.781 34.549 1.00 70.06 95 GLN A O 1
ATOM 723 N N . GLU A 1 96 ? -30.439 3.426 34.227 1.00 69.06 96 GLU A N 1
ATOM 724 C CA . GLU A 1 96 ? -30.324 2.360 35.226 1.00 69.06 96 GLU A CA 1
ATOM 725 C C . GLU A 1 96 ? -30.786 2.834 36.619 1.00 69.06 96 GLU A C 1
ATOM 727 O O . GLU A 1 96 ? -30.566 3.981 37.010 1.00 69.06 96 GLU A O 1
ATOM 732 N N . ASP A 1 97 ? -31.462 1.962 37.378 1.00 64.31 97 ASP A N 1
ATOM 733 C CA . ASP A 1 97 ? -32.025 2.337 38.676 1.00 64.31 97 ASP A CA 1
ATOM 734 C C . ASP A 1 97 ? -30.922 2.525 39.732 1.00 64.31 97 ASP A C 1
ATOM 736 O O . ASP A 1 97 ? -30.538 1.607 40.455 1.00 64.31 97 ASP A O 1
ATOM 740 N N . VAL A 1 98 ? -30.435 3.758 39.860 1.00 67.50 98 VAL A N 1
ATOM 741 C CA . VAL A 1 98 ? -29.443 4.170 40.866 1.00 67.50 98 VAL A CA 1
ATOM 742 C C . VAL A 1 98 ? -30.010 4.237 42.294 1.00 67.50 98 VAL A C 1
ATOM 744 O O . VAL A 1 98 ? -29.292 4.615 43.221 1.00 67.50 98 VAL A O 1
ATOM 747 N N . THR A 1 99 ? -31.272 3.846 42.531 1.00 70.38 99 THR A N 1
ATOM 748 C CA . THR A 1 99 ? -31.931 3.954 43.850 1.00 70.38 99 THR A CA 1
ATOM 749 C C . THR A 1 99 ? -31.153 3.247 44.966 1.00 70.38 99 THR A C 1
ATOM 751 O O . THR A 1 99 ? -31.027 3.801 46.060 1.00 70.38 99 THR A O 1
ATOM 754 N N . ASP A 1 100 ? -30.579 2.068 44.711 1.00 73.31 100 ASP A N 1
ATOM 755 C CA . ASP A 1 100 ? -29.781 1.349 45.715 1.00 73.31 100 ASP A CA 1
ATOM 756 C C . ASP A 1 100 ? -28.433 2.033 45.995 1.00 73.31 100 ASP A C 1
ATOM 758 O O . ASP A 1 100 ? -27.998 2.101 47.150 1.00 73.31 100 ASP A O 1
ATOM 762 N N . GLN A 1 101 ? -27.802 2.622 44.973 1.00 75.38 101 GLN A N 1
ATOM 763 C CA . GLN A 1 101 ? -26.568 3.397 45.134 1.00 75.38 101 GLN A CA 1
ATOM 764 C C . GLN A 1 101 ? -26.832 4.676 45.934 1.00 75.38 101 GLN A C 1
ATOM 766 O O . GLN A 1 101 ? -26.142 4.934 46.923 1.00 75.38 101 GLN A O 1
ATOM 771 N N . VAL A 1 102 ? -27.895 5.412 45.596 1.00 82.50 102 VAL A N 1
ATOM 772 C CA . VAL A 1 102 ? -28.368 6.580 46.353 1.00 82.50 102 VAL A CA 1
ATOM 773 C C . VAL A 1 102 ? -28.655 6.194 47.803 1.00 82.50 102 VAL A C 1
ATOM 775 O O . VAL A 1 102 ? -28.178 6.861 48.719 1.00 82.50 102 VAL A O 1
ATOM 778 N N . ARG A 1 103 ? -29.361 5.081 48.043 1.00 83.12 103 ARG A N 1
ATOM 779 C CA . ARG A 1 103 ? -29.662 4.594 49.397 1.00 83.12 103 ARG A CA 1
ATOM 780 C C . ARG A 1 103 ? -28.394 4.265 50.186 1.00 83.12 103 ARG A C 1
ATOM 782 O O . ARG A 1 103 ? -28.310 4.594 51.369 1.00 83.12 103 ARG A O 1
ATOM 789 N N . SER A 1 104 ? -27.408 3.628 49.556 1.00 84.69 104 SER A N 1
ATOM 790 C CA . SER A 1 104 ? -26.126 3.302 50.193 1.00 84.69 104 SER A CA 1
ATOM 791 C C . SER A 1 104 ? -25.340 4.562 50.586 1.00 84.69 104 SER A C 1
ATOM 793 O O . SER A 1 104 ? -24.877 4.674 51.724 1.00 84.69 104 SER A O 1
ATOM 795 N N . LYS A 1 105 ? -25.290 5.560 49.695 1.00 88.31 105 LYS A N 1
ATOM 796 C CA . LYS A 1 105 ? -24.638 6.856 49.918 1.00 88.31 105 LYS A CA 1
ATOM 797 C C . LYS A 1 105 ? -25.365 7.695 50.969 1.00 88.31 105 LYS A C 1
ATOM 799 O O . LYS A 1 105 ? -24.726 8.336 51.795 1.00 88.31 105 LYS A O 1
ATOM 804 N N . GLU A 1 106 ? -26.695 7.638 51.029 1.00 88.38 106 GLU A N 1
ATOM 805 C CA . GLU A 1 106 ? -27.478 8.275 52.096 1.00 88.38 106 GLU A CA 1
ATOM 806 C C . GLU A 1 106 ? -27.186 7.677 53.482 1.00 88.38 106 GLU A C 1
ATOM 808 O O . GLU A 1 106 ? -27.161 8.402 54.482 1.00 88.38 106 GLU A O 1
ATOM 813 N N . ILE A 1 107 ? -26.953 6.363 53.562 1.00 90.75 107 ILE A N 1
ATOM 814 C CA . ILE A 1 107 ? -26.521 5.698 54.800 1.00 90.75 107 ILE A CA 1
ATOM 815 C C . ILE A 1 107 ? -25.104 6.152 55.179 1.00 90.75 107 ILE A C 1
ATOM 817 O O . ILE A 1 107 ? -24.859 6.461 56.348 1.00 90.75 107 ILE A O 1
ATOM 821 N N . GLU A 1 108 ? -24.194 6.252 54.209 1.00 91.19 108 GLU A N 1
ATOM 822 C CA . GLU A 1 108 ? -22.837 6.774 54.415 1.00 91.19 108 GLU A CA 1
ATOM 823 C C . GLU A 1 108 ? -22.858 8.224 54.929 1.00 91.19 108 GLU A C 1
ATOM 825 O O . GLU A 1 108 ? -22.218 8.535 55.935 1.00 91.19 108 GLU A O 1
ATOM 830 N N . LEU A 1 109 ? -23.666 9.093 54.314 1.00 92.56 109 LEU A N 1
ATOM 831 C CA . LEU A 1 109 ? -23.858 10.480 54.742 1.00 92.56 109 LEU A CA 1
ATOM 832 C C . LEU A 1 109 ? -24.364 10.557 56.190 1.00 92.56 109 LEU A C 1
ATOM 834 O O . LEU A 1 109 ? -23.874 11.365 56.979 1.00 92.56 109 LEU A O 1
ATOM 838 N N . LYS A 1 110 ? -25.329 9.705 56.569 1.00 92.62 110 LYS A N 1
ATOM 839 C CA . LYS A 1 110 ? -25.822 9.624 57.955 1.00 92.62 110 LYS A CA 1
ATOM 840 C C . LYS A 1 110 ? -24.723 9.206 58.928 1.00 92.62 110 LYS A C 1
ATOM 842 O O . LYS A 1 110 ? -24.631 9.789 60.006 1.00 92.62 110 LYS A O 1
ATOM 847 N N . LYS A 1 111 ? -23.884 8.236 58.553 1.00 93.69 111 LYS A N 1
ATOM 848 C CA . LYS A 1 111 ? -22.744 7.801 59.369 1.00 93.69 111 LYS A CA 1
ATOM 849 C C . LYS A 1 111 ? -21.743 8.943 59.579 1.00 93.69 111 LYS A C 1
ATOM 851 O O . LYS A 1 111 ? -21.417 9.239 60.724 1.00 93.69 111 LYS A O 1
ATOM 856 N N . LYS A 1 112 ? -21.344 9.644 58.511 1.00 92.75 112 LYS A N 1
ATOM 857 C CA . LYS A 1 112 ? -20.428 10.799 58.589 1.00 92.75 112 LYS A CA 1
ATOM 858 C C . LYS A 1 112 ? -20.987 11.929 59.463 1.00 92.75 112 LYS A C 1
ATOM 860 O O . LYS A 1 112 ? -20.263 12.496 60.273 1.00 92.75 112 LYS A O 1
ATOM 865 N N . LYS A 1 113 ? -22.293 12.217 59.371 1.00 92.38 113 LYS A N 1
ATOM 866 C CA . LYS A 1 113 ? -22.963 13.214 60.231 1.00 92.38 113 LYS A CA 1
ATOM 867 C C . LYS A 1 113 ? -22.952 12.828 61.714 1.00 92.38 113 LYS A C 1
ATOM 869 O O . LYS A 1 113 ? -22.800 13.703 62.562 1.00 92.38 113 LYS A O 1
ATOM 874 N N . LEU A 1 114 ? -23.097 11.540 62.033 1.00 92.25 114 LEU A N 1
ATOM 875 C CA . LEU A 1 114 ? -22.986 11.044 63.410 1.00 92.25 114 LEU A CA 1
ATOM 876 C C . LEU A 1 114 ? -21.549 11.146 63.937 1.00 92.25 114 LEU A C 1
ATOM 878 O O . LEU A 1 114 ? -21.353 11.558 65.076 1.00 92.25 114 LEU A O 1
ATOM 882 N N . GLU A 1 115 ? -20.552 10.830 63.109 1.00 90.00 115 GLU A N 1
ATOM 883 C CA . GLU A 1 115 ? -19.133 10.984 63.459 1.00 90.00 115 GLU A CA 1
ATOM 884 C C . GLU A 1 115 ? -18.751 12.453 63.687 1.00 90.00 115 GLU A C 1
ATOM 886 O O . GLU A 1 115 ? -18.058 12.756 64.656 1.00 90.00 115 GLU A O 1
ATOM 891 N N . LEU A 1 116 ? -19.255 13.380 62.862 1.00 91.81 116 LEU A N 1
ATOM 892 C CA . LEU A 1 116 ? -19.080 14.820 63.074 1.00 91.81 116 LEU A CA 1
ATOM 893 C C . LEU A 1 116 ? -19.683 15.267 64.417 1.00 91.81 116 LEU A C 1
ATOM 895 O O . LEU A 1 116 ? -19.048 16.017 65.156 1.00 91.81 116 LEU A O 1
ATOM 899 N N . ALA A 1 117 ? -20.887 14.796 64.760 1.00 89.44 117 ALA A N 1
ATOM 900 C CA . ALA A 1 117 ? -21.542 15.134 66.025 1.00 89.44 117 ALA A CA 1
ATOM 901 C C . ALA A 1 117 ? -20.766 14.607 67.249 1.00 89.44 117 ALA A C 1
ATOM 903 O O . ALA A 1 117 ? -20.669 15.298 68.267 1.00 89.44 117 ALA A O 1
ATOM 904 N N . ASP A 1 118 ? -20.174 13.414 67.146 1.00 89.56 118 ASP A N 1
ATOM 905 C CA . ASP A 1 118 ? -19.285 12.853 68.170 1.00 89.56 118 ASP A CA 1
ATOM 906 C C . ASP A 1 118 ? -17.992 13.682 68.303 1.00 89.56 118 ASP A C 1
ATOM 908 O O . ASP A 1 118 ? -17.633 14.100 69.405 1.00 89.56 118 ASP A O 1
ATOM 912 N N . SER A 1 119 ? -17.345 14.035 67.184 1.00 86.62 119 SER A N 1
ATOM 913 C CA . SER A 1 119 ? -16.176 14.932 67.163 1.00 86.62 119 SER A CA 1
ATOM 914 C C . SER A 1 119 ? -16.472 16.303 67.784 1.00 86.62 119 SER A C 1
ATOM 916 O O . SER A 1 119 ? -15.675 16.817 68.569 1.00 86.62 119 SER A O 1
ATOM 918 N N . GLN A 1 120 ? -17.631 16.897 67.482 1.00 87.50 120 GLN A N 1
ATOM 919 C CA . GLN A 1 120 ? -18.067 18.174 68.057 1.00 87.50 120 GLN A CA 1
ATOM 920 C C . GLN A 1 120 ? -18.353 18.073 69.561 1.00 87.50 120 GLN A C 1
ATOM 922 O O . GLN A 1 120 ? -18.117 19.030 70.301 1.00 87.50 120 GLN A O 1
ATOM 927 N N . THR A 1 121 ? -18.847 16.925 70.030 1.00 87.75 121 THR A N 1
ATOM 928 C CA . THR A 1 121 ? -19.058 16.666 71.463 1.00 87.75 121 THR A CA 1
ATOM 929 C C . THR A 1 121 ? -17.714 16.554 72.184 1.00 87.75 121 THR A C 1
ATOM 931 O O . THR A 1 121 ? -17.483 17.270 73.156 1.00 87.75 121 THR A O 1
ATOM 934 N N . LYS A 1 122 ? -16.766 15.787 71.630 1.00 85.44 122 LYS A N 1
ATOM 935 C CA . LYS A 1 122 ? -15.388 15.668 72.143 1.00 85.44 122 LYS A CA 1
ATOM 936 C C . LYS A 1 122 ? -14.645 17.003 72.174 1.00 85.44 122 LYS A C 1
ATOM 938 O O . LYS A 1 122 ? -13.924 17.282 73.128 1.00 85.44 122 LYS A O 1
ATOM 943 N N . TYR A 1 123 ? -14.860 17.856 71.173 1.00 85.50 123 TYR A N 1
ATOM 944 C CA . TYR A 1 123 ? -14.319 19.216 71.154 1.00 85.50 123 TYR A CA 1
ATOM 945 C C . TYR A 1 123 ? -14.830 20.066 72.331 1.00 85.50 123 TYR A C 1
ATOM 947 O O . TYR A 1 123 ? -14.049 20.790 72.949 1.00 85.50 123 TYR A O 1
ATOM 955 N N . LYS A 1 124 ? -16.122 19.956 72.682 1.00 84.19 124 LYS A N 1
ATOM 956 C CA . LYS A 1 124 ? -16.720 20.675 73.824 1.00 84.19 124 LYS A CA 1
ATOM 957 C C . LYS A 1 124 ? -16.194 20.184 75.177 1.00 84.19 124 LYS A C 1
ATOM 959 O O . LYS A 1 124 ? -16.125 20.974 76.114 1.00 84.19 124 LYS A O 1
ATOM 964 N N . GLU A 1 125 ? -15.831 18.909 75.275 1.00 84.06 125 GLU A N 1
ATOM 965 C CA . GLU A 1 125 ? -15.341 18.273 76.507 1.00 84.06 125 GLU A CA 1
ATOM 966 C C . GLU A 1 125 ? -13.817 18.397 76.705 1.00 84.06 125 GLU A C 1
ATOM 968 O O . GLU A 1 125 ? -13.317 18.186 77.810 1.00 84.06 125 GLU A O 1
ATOM 973 N N . ALA A 1 126 ? -13.061 18.766 75.666 1.00 80.19 126 ALA A N 1
ATOM 974 C CA . ALA A 1 126 ? -11.609 18.913 75.743 1.00 80.19 126 ALA A CA 1
ATOM 975 C C . ALA A 1 126 ? -11.199 20.096 76.644 1.00 80.19 126 ALA A C 1
ATOM 977 O O . ALA A 1 126 ? -11.684 21.214 76.466 1.00 80.19 126 ALA A O 1
ATOM 978 N N . ALA A 1 127 ? -10.277 19.862 77.584 1.00 74.88 127 ALA A N 1
ATOM 979 C CA . ALA A 1 127 ? -9.798 20.859 78.553 1.00 74.88 127 ALA A CA 1
ATOM 980 C C . ALA A 1 127 ? -8.538 21.638 78.109 1.00 74.88 127 ALA A C 1
ATOM 982 O O . ALA A 1 127 ? -8.225 22.660 78.712 1.00 74.88 127 ALA A O 1
ATOM 983 N N . ASP A 1 128 ? -7.827 21.163 77.079 1.00 78.81 128 ASP A N 1
ATOM 984 C CA . ASP A 1 128 ? -6.544 21.700 76.594 1.00 78.81 128 ASP A CA 1
ATOM 985 C C . ASP A 1 128 ? -6.710 22.424 75.242 1.00 78.81 128 ASP A C 1
ATOM 987 O O . ASP A 1 128 ? -7.285 21.878 74.294 1.00 78.81 128 ASP A O 1
ATOM 991 N N . ASP A 1 129 ? -6.188 23.648 75.139 1.00 75.25 129 ASP A N 1
ATOM 992 C CA . ASP A 1 129 ? -6.310 24.507 73.955 1.00 75.25 129 ASP A CA 1
ATOM 993 C C . ASP A 1 129 ? -5.509 23.983 72.751 1.00 75.25 129 ASP A C 1
ATOM 995 O O . ASP A 1 129 ? -5.931 24.141 71.602 1.00 75.25 129 ASP A O 1
ATOM 999 N N . THR A 1 130 ? -4.402 23.273 72.991 1.00 76.50 130 THR A N 1
ATOM 1000 C CA . THR A 1 130 ? -3.606 22.639 71.926 1.00 76.50 130 THR A CA 1
ATOM 1001 C C . THR A 1 130 ? -4.351 21.469 71.275 1.00 76.50 130 THR A C 1
ATOM 1003 O O . THR A 1 130 ? -4.336 21.315 70.051 1.00 76.50 130 THR A O 1
ATOM 1006 N N . ALA A 1 131 ? -5.067 20.674 72.077 1.00 74.75 131 ALA A N 1
ATOM 1007 C CA . ALA A 1 131 ? -5.908 19.578 71.597 1.00 74.75 131 ALA A CA 1
ATOM 1008 C C . ALA A 1 131 ? -7.141 20.090 70.830 1.00 74.75 131 ALA A C 1
ATOM 1010 O O . ALA A 1 131 ? -7.516 19.519 69.803 1.00 74.75 131 ALA A O 1
ATOM 1011 N N . ARG A 1 132 ? -7.732 21.208 71.277 1.00 80.19 132 ARG A N 1
ATOM 1012 C CA . ARG A 1 132 ? -8.853 21.872 70.591 1.00 80.19 132 ARG A CA 1
ATOM 1013 C C . ARG A 1 132 ? -8.479 22.340 69.186 1.00 80.19 132 ARG A C 1
ATOM 1015 O O . ARG A 1 132 ? -9.248 22.102 68.259 1.00 80.19 132 ARG A O 1
ATOM 1022 N N . ALA A 1 133 ? -7.302 22.939 68.999 1.00 81.00 133 ALA A N 1
ATOM 1023 C CA . ALA A 1 133 ? -6.856 23.419 67.687 1.00 81.00 133 ALA A CA 1
ATOM 1024 C C . ALA A 1 133 ? -6.745 22.292 66.637 1.00 81.00 133 ALA A C 1
ATOM 1026 O O . ALA A 1 133 ? -7.169 22.466 65.495 1.00 81.00 133 ALA A O 1
ATOM 1027 N N . ALA A 1 134 ? -6.242 21.115 67.027 1.00 80.12 134 ALA A N 1
ATOM 1028 C CA . ALA A 1 134 ? -6.172 19.949 66.142 1.00 80.12 134 ALA A CA 1
ATOM 1029 C C . ALA A 1 134 ? -7.566 19.384 65.801 1.00 80.12 134 ALA A C 1
ATOM 1031 O O . ALA A 1 134 ? -7.815 18.987 64.662 1.00 80.12 134 ALA A O 1
ATOM 1032 N N . MET A 1 135 ? -8.490 19.395 66.769 1.00 82.56 135 MET A N 1
ATOM 1033 C CA . MET A 1 135 ? -9.869 18.937 66.575 1.00 82.56 135 MET A CA 1
ATOM 1034 C C . MET A 1 135 ? -10.680 19.855 65.650 1.00 82.56 135 MET A C 1
ATOM 1036 O O . MET A 1 135 ? -11.489 19.359 64.868 1.00 82.56 135 MET A O 1
ATOM 1040 N N . VAL A 1 136 ? -10.445 21.173 65.675 1.00 87.50 136 VAL A N 1
ATOM 1041 C CA . VAL A 1 136 ? -11.089 22.117 64.738 1.00 87.50 136 VAL A CA 1
ATOM 1042 C C . VAL A 1 136 ? -10.754 21.757 63.293 1.00 87.50 136 VAL A C 1
ATOM 1044 O O . VAL A 1 136 ? -11.644 21.689 62.450 1.00 87.50 136 VAL A O 1
ATOM 1047 N N . LEU A 1 137 ? -9.483 21.463 63.015 1.00 85.25 137 LEU A N 1
ATOM 1048 C CA . LEU A 1 137 ? -9.021 21.127 61.669 1.00 85.25 137 LEU A CA 1
ATOM 1049 C C . LEU A 1 137 ? -9.604 19.783 61.194 1.00 85.25 137 LEU A C 1
ATOM 1051 O O . LEU A 1 137 ? -9.980 19.643 60.031 1.00 85.25 137 LEU A O 1
ATOM 1055 N N . SER A 1 138 ? -9.763 18.808 62.100 1.00 84.38 138 SER A N 1
ATOM 1056 C CA . SER A 1 138 ? -10.444 17.545 61.782 1.00 84.38 138 SER A CA 1
ATOM 1057 C C . SER A 1 138 ? -11.949 17.708 61.558 1.00 84.38 138 SER A C 1
ATOM 1059 O O . SER A 1 138 ? -12.493 17.056 60.671 1.00 84.38 138 SER A O 1
ATOM 1061 N N . ILE A 1 139 ? -12.611 18.588 62.317 1.00 91.06 139 ILE A N 1
ATOM 1062 C CA . ILE A 1 139 ? -14.040 18.898 62.165 1.00 91.06 139 ILE A CA 1
ATOM 1063 C C . ILE A 1 139 ? -14.286 19.568 60.809 1.00 91.06 139 ILE A C 1
ATOM 1065 O O . ILE A 1 139 ? -15.149 19.115 60.065 1.00 91.06 139 ILE A O 1
ATOM 1069 N N . GLN A 1 140 ? -13.472 20.559 60.433 1.00 88.69 140 GLN A N 1
ATOM 1070 C CA . GLN A 1 140 ? -13.550 21.209 59.117 1.00 88.69 140 GLN A CA 1
ATOM 1071 C C . GLN A 1 140 ? -13.347 20.216 57.967 1.00 88.69 140 GLN A C 1
ATOM 1073 O O . GLN A 1 140 ? -14.055 20.267 56.964 1.00 88.69 140 GLN A O 1
ATOM 1078 N N . LYS A 1 141 ? -12.412 19.269 58.115 1.00 90.31 141 LYS A N 1
ATOM 1079 C CA . LYS A 1 141 ? -12.218 18.201 57.127 1.00 90.31 141 LYS A CA 1
ATOM 1080 C C . LYS A 1 141 ? -13.461 17.308 56.999 1.00 90.31 141 LYS A C 1
ATOM 1082 O O . LYS A 1 141 ? -13.875 17.005 55.887 1.00 90.31 141 LYS A O 1
ATOM 1087 N N . GLN A 1 142 ? -14.065 16.917 58.123 1.00 91.06 142 GLN A N 1
ATOM 1088 C CA . GLN A 1 142 ? -15.299 16.124 58.136 1.00 91.06 142 GLN A CA 1
ATOM 1089 C C . GLN A 1 142 ? -16.489 16.884 57.523 1.00 91.06 142 GLN A C 1
ATOM 1091 O O . GLN A 1 142 ? -17.308 16.271 56.844 1.00 91.06 142 GLN A O 1
ATOM 1096 N N . GLU A 1 143 ? -16.586 18.200 57.731 1.00 91.62 143 GLU A N 1
ATOM 1097 C CA . GLU A 1 143 ? -17.616 19.056 57.121 1.00 91.62 143 GLU A CA 1
ATOM 1098 C C . GLU A 1 143 ? -17.486 19.105 55.593 1.00 91.62 143 GLU A C 1
ATOM 1100 O O . GLU A 1 143 ? -18.478 18.885 54.898 1.00 91.62 143 GLU A O 1
ATOM 1105 N N . LEU A 1 144 ? -16.266 19.287 55.073 1.00 91.25 144 LEU A N 1
ATOM 1106 C CA . LEU A 1 144 ? -15.991 19.252 53.631 1.00 91.25 144 LEU A CA 1
ATOM 1107 C C . LEU A 1 144 ? -16.303 17.879 53.012 1.00 91.25 144 LEU A C 1
ATOM 1109 O O . LEU A 1 144 ? -16.922 17.802 51.953 1.00 91.25 144 LEU A O 1
ATOM 1113 N N . ASP A 1 145 ? -15.942 16.783 53.688 1.00 89.25 145 ASP A N 1
ATOM 1114 C CA . ASP A 1 145 ? -16.256 15.424 53.219 1.00 89.25 145 ASP A CA 1
ATOM 1115 C C . ASP A 1 145 ? -17.777 15.165 53.177 1.00 89.25 145 ASP A C 1
ATOM 1117 O O . ASP A 1 145 ? -18.273 14.436 52.308 1.00 89.25 145 ASP A O 1
ATOM 1121 N N . ILE A 1 146 ? -18.536 15.742 54.117 1.00 93.19 146 ILE A N 1
ATOM 1122 C CA . ILE A 1 146 ? -20.004 15.676 54.133 1.00 93.19 146 ILE A CA 1
ATOM 1123 C C . ILE A 1 146 ? -20.583 16.458 52.956 1.00 93.19 146 ILE A C 1
ATOM 1125 O O . ILE A 1 146 ? -21.471 15.925 52.295 1.00 93.19 146 ILE A O 1
ATOM 1129 N N . GLU A 1 147 ? -20.088 17.668 52.690 1.00 91.12 147 GLU A N 1
ATOM 1130 C CA . GLU A 1 147 ? -20.516 18.509 51.565 1.00 91.12 147 GLU A CA 1
ATOM 1131 C C . GLU A 1 147 ? -20.295 17.795 50.226 1.00 91.12 147 GLU A C 1
ATOM 1133 O O . GLU A 1 147 ? -21.259 17.572 49.496 1.00 91.12 147 GLU A O 1
ATOM 1138 N N . MET A 1 148 ? -19.087 17.273 49.986 1.00 90.88 148 MET A N 1
ATOM 1139 C CA . MET A 1 148 ? -18.781 16.469 48.795 1.00 90.88 148 MET A CA 1
ATOM 1140 C C . MET A 1 148 ? -19.719 15.263 48.634 1.00 90.88 148 MET A C 1
ATOM 1142 O O . MET A 1 148 ? -20.231 15.000 47.548 1.00 90.88 148 MET A O 1
ATOM 1146 N N . THR A 1 149 ? -19.986 14.528 49.721 1.00 89.69 149 THR A N 1
ATOM 1147 C CA . THR A 1 149 ? -20.897 13.366 49.680 1.00 89.69 149 THR A CA 1
ATOM 1148 C C . THR A 1 149 ? -22.342 13.798 49.388 1.00 89.69 149 THR A C 1
ATOM 1150 O O . THR A 1 149 ? -23.110 13.060 48.770 1.00 89.69 149 THR A O 1
ATOM 1153 N N . GLN A 1 150 ? -22.747 14.983 49.851 1.00 90.31 150 GLN A N 1
ATOM 1154 C CA . GLN A 1 150 ? -24.079 15.535 49.609 1.00 90.31 150 GLN A CA 1
ATOM 1155 C C . GLN A 1 150 ? -24.251 15.958 48.146 1.00 90.31 150 GLN A C 1
ATOM 1157 O O . GLN A 1 150 ? -25.308 15.691 47.566 1.00 90.31 150 GLN A O 1
ATOM 1162 N N . ASP A 1 151 ? -23.204 16.523 47.547 1.00 86.56 151 ASP A N 1
ATOM 1163 C CA . ASP A 1 151 ? -23.157 16.869 46.128 1.00 86.56 151 ASP A CA 1
ATOM 1164 C C . ASP A 1 151 ? -23.234 15.617 45.244 1.00 86.56 151 ASP A C 1
ATOM 1166 O O . ASP A 1 151 ? -24.064 15.569 44.335 1.00 86.56 151 ASP A O 1
ATOM 1170 N N . GLU A 1 152 ? -22.491 14.553 45.569 1.00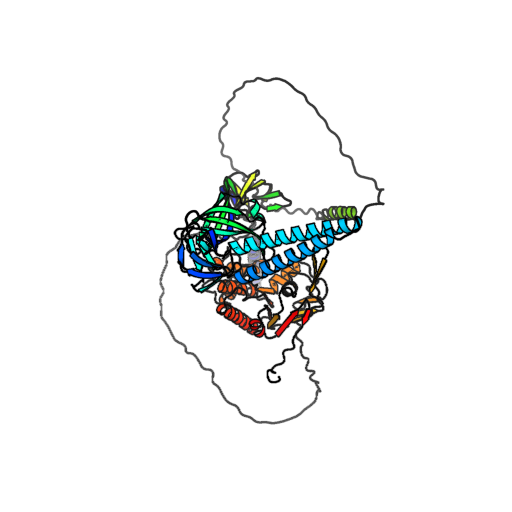 84.69 152 GLU A N 1
ATOM 1171 C CA . GLU A 1 152 ? -22.589 13.249 44.887 1.00 84.69 152 GLU A CA 1
ATOM 1172 C C . GLU A 1 152 ? -24.008 12.653 44.937 1.00 84.69 152 GLU A C 1
ATOM 1174 O O . GLU A 1 152 ? -24.500 12.091 43.962 1.00 84.69 152 GLU A O 1
ATOM 1179 N N . ILE A 1 153 ? -24.709 12.767 46.069 1.00 85.81 153 ILE A N 1
ATOM 1180 C CA . ILE A 1 153 ? -26.098 12.288 46.174 1.00 85.81 153 ILE A CA 1
ATOM 1181 C C . ILE A 1 153 ? -27.035 13.147 45.315 1.00 85.81 153 ILE A C 1
ATOM 1183 O O . ILE A 1 153 ? -28.012 12.635 44.765 1.00 85.81 153 ILE A O 1
ATOM 1187 N N . SER A 1 154 ? -26.777 14.453 45.222 1.00 79.44 154 SER A N 1
ATOM 1188 C CA . SER A 1 154 ? -27.601 15.374 44.438 1.00 79.44 154 SER A CA 1
ATOM 1189 C C . SER A 1 154 ? -27.472 15.139 42.928 1.00 79.44 154 SER A C 1
ATOM 1191 O O . SER A 1 154 ? -28.487 15.164 42.226 1.00 79.44 154 SER A O 1
ATOM 1193 N N . SER A 1 155 ? -26.269 14.816 42.439 1.00 77.31 155 SER A N 1
ATOM 1194 C CA . SER A 1 155 ? -26.049 14.450 41.038 1.00 77.31 155 SER A CA 1
ATOM 1195 C C . SER A 1 155 ? -26.748 13.132 40.697 1.00 77.31 155 SER A C 1
ATOM 1197 O O . SER A 1 155 ? -27.570 13.109 39.782 1.00 77.31 155 SER A O 1
ATOM 1199 N N . LEU A 1 156 ? -26.561 12.088 41.514 1.00 74.56 156 LEU A N 1
ATOM 1200 C CA . LEU A 1 156 ? -27.190 10.770 41.320 1.00 74.56 156 LEU A CA 1
ATOM 1201 C C . LEU A 1 156 ? -28.730 10.808 41.349 1.00 74.56 156 LEU A C 1
ATOM 1203 O O . LEU A 1 156 ? -29.396 10.001 40.707 1.00 74.56 156 LEU A O 1
ATOM 1207 N N . LYS A 1 157 ? -29.340 11.741 42.094 1.00 71.00 157 LYS A N 1
ATOM 1208 C CA . LYS A 1 157 ? -30.810 11.891 42.149 1.00 71.00 157 LYS A CA 1
ATOM 1209 C C . LYS A 1 157 ? -31.413 12.551 40.911 1.00 71.00 157 LYS A C 1
ATOM 1211 O O . LYS A 1 157 ? -32.609 12.389 40.671 1.00 71.00 157 LYS A O 1
ATOM 1216 N N . THR A 1 158 ? -30.620 13.295 40.149 1.00 60.84 158 THR A N 1
ATOM 1217 C CA . THR A 1 158 ? -31.091 14.031 38.966 1.00 60.84 158 THR A CA 1
ATOM 1218 C C . THR A 1 158 ? -31.246 13.107 37.744 1.00 60.84 158 THR A C 1
ATOM 1220 O O . THR A 1 158 ? -31.983 13.424 36.815 1.00 60.84 158 THR A O 1
ATOM 1223 N N . GLU A 1 159 ? -30.646 11.914 37.783 1.00 59.94 159 GLU A N 1
ATOM 1224 C CA . GLU A 1 159 ? -30.567 10.936 36.683 1.00 59.94 159 GLU A CA 1
ATOM 1225 C C . GLU A 1 159 ? -31.851 10.108 36.458 1.00 59.94 159 GLU A C 1
ATOM 1227 O O . GLU A 1 159 ? -31.981 9.375 35.484 1.00 59.94 159 GLU A O 1
ATOM 1232 N N . LYS A 1 160 ? -32.892 10.252 37.287 1.00 54.97 160 LYS A N 1
ATOM 1233 C CA . LYS A 1 160 ? -34.123 9.440 37.169 1.00 54.97 160 LYS A CA 1
ATOM 1234 C C . LYS A 1 160 ? -35.118 9.941 36.104 1.00 54.97 160 LYS A C 1
ATOM 1236 O O . LYS A 1 160 ? -36.330 9.900 36.317 1.00 54.97 160 LYS A O 1
ATOM 1241 N N . SER A 1 161 ? -34.624 10.453 34.977 1.00 60.50 161 SER A N 1
ATOM 1242 C CA . SER A 1 161 ? -35.449 11.002 33.892 1.00 60.50 161 SER A CA 1
ATOM 1243 C C . SER A 1 161 ? -35.350 10.165 32.615 1.00 60.50 161 SER A C 1
ATOM 1245 O O . SER A 1 161 ? -34.308 9.590 32.312 1.00 60.50 161 SER A O 1
ATOM 1247 N N . LEU A 1 162 ? -36.462 10.070 31.880 1.00 69.19 162 LEU A N 1
ATOM 1248 C CA . LEU A 1 162 ? -36.479 9.486 30.539 1.00 69.19 162 LEU A CA 1
ATOM 1249 C C . LEU A 1 162 ? -35.631 10.368 29.624 1.00 69.19 162 LEU A C 1
ATOM 1251 O O . LEU A 1 162 ? -35.991 11.525 29.401 1.00 69.19 162 LEU A O 1
ATOM 1255 N N . ASP A 1 163 ? -34.548 9.818 29.087 1.00 76.25 163 ASP A N 1
ATOM 1256 C CA . ASP A 1 163 ? -33.630 10.564 28.233 1.00 76.25 163 ASP A CA 1
ATOM 1257 C C . ASP A 1 163 ? -33.827 10.144 26.763 1.00 76.25 163 ASP A C 1
ATOM 1259 O O . ASP A 1 163 ? -33.705 8.959 26.424 1.00 76.25 163 ASP A O 1
ATOM 1263 N N . PRO A 1 164 ? -34.233 11.061 25.868 1.00 85.31 164 PRO A N 1
ATOM 1264 C CA . PRO A 1 164 ? -34.338 10.769 24.448 1.00 85.31 164 PRO A CA 1
ATOM 1265 C C . PRO A 1 164 ? -32.986 10.953 23.744 1.00 85.31 164 PRO A C 1
ATOM 1267 O O . PRO A 1 164 ? -32.409 12.036 23.741 1.00 85.31 164 PRO A O 1
ATOM 1270 N N . ILE A 1 165 ? -32.527 9.924 23.031 1.00 87.38 165 ILE A N 1
ATOM 1271 C CA . ILE A 1 165 ? -31.414 10.047 22.083 1.00 87.38 165 ILE A CA 1
ATOM 1272 C C . ILE A 1 165 ? -31.952 10.698 20.811 1.00 87.38 165 ILE A C 1
ATOM 1274 O O . ILE A 1 165 ? -32.800 10.125 20.118 1.00 87.38 165 ILE A O 1
ATOM 1278 N N . LEU A 1 166 ? -31.468 11.903 20.518 1.00 90.31 166 LEU A N 1
ATOM 1279 C CA . LEU A 1 166 ? -31.858 12.686 19.349 1.00 90.31 166 LEU A CA 1
ATOM 1280 C C . LEU A 1 166 ? -30.869 12.492 18.197 1.00 90.31 166 LEU A C 1
ATOM 1282 O O . LEU A 1 166 ? -29.678 12.285 18.420 1.00 90.31 166 LEU A O 1
ATOM 1286 N N . ALA A 1 167 ? -31.345 12.633 16.962 1.00 90.62 167 ALA A N 1
ATOM 1287 C CA . ALA A 1 167 ? -30.476 12.689 15.794 1.00 90.62 167 ALA A CA 1
ATOM 1288 C C . ALA A 1 167 ? -29.635 13.991 15.794 1.00 90.62 167 ALA A C 1
ATOM 1290 O O . ALA A 1 167 ? -30.214 15.082 15.732 1.00 90.62 167 ALA A O 1
ATOM 1291 N N . PRO A 1 168 ? -28.287 13.929 15.833 1.00 89.56 168 PRO A N 1
ATOM 1292 C CA . PRO A 1 168 ? -27.425 15.118 15.825 1.00 89.56 168 PRO A CA 1
ATOM 1293 C C . PRO A 1 168 ? -27.412 15.869 14.484 1.00 89.56 168 PRO A C 1
ATOM 1295 O O . PRO A 1 168 ? -27.203 17.088 14.460 1.00 89.56 168 PRO A O 1
ATOM 1298 N N . ILE A 1 169 ? -27.654 15.161 13.375 1.00 91.44 169 ILE A N 1
ATOM 1299 C CA . ILE A 1 169 ? -27.621 15.680 12.001 1.00 91.44 169 ILE A CA 1
ATOM 1300 C C . ILE A 1 169 ? -28.770 15.115 11.159 1.00 91.44 169 ILE A C 1
ATOM 1302 O O . ILE A 1 169 ? -29.348 14.081 11.491 1.00 91.44 169 ILE A O 1
ATOM 1306 N N . ASP A 1 170 ? -29.059 15.781 10.040 1.00 89.88 170 ASP A N 1
ATOM 1307 C CA . ASP A 1 170 ? -29.912 15.237 8.983 1.00 89.88 170 ASP A CA 1
ATOM 1308 C C . ASP A 1 170 ? -29.142 14.168 8.193 1.00 89.88 170 ASP A C 1
ATOM 1310 O O . ASP A 1 170 ? -28.000 14.407 7.783 1.00 89.88 170 ASP A O 1
ATOM 1314 N N . GLY A 1 171 ? -29.761 13.020 7.921 1.00 89.69 171 GLY A N 1
ATOM 1315 C CA . GLY A 1 171 ? -29.115 11.959 7.150 1.00 89.69 171 GLY A CA 1
ATOM 1316 C C . GLY A 1 171 ? -29.891 10.649 7.126 1.00 89.69 171 GLY A C 1
ATOM 1317 O O . GLY A 1 171 ? -31.092 10.611 7.377 1.00 89.69 171 GLY A O 1
ATOM 1318 N N . VAL A 1 172 ? -29.194 9.568 6.794 1.00 89.12 172 VAL A N 1
ATOM 1319 C CA . VAL A 1 172 ? -29.718 8.198 6.805 1.00 89.12 172 VAL A CA 1
ATOM 1320 C C . VAL A 1 172 ? -28.983 7.403 7.878 1.00 89.12 172 VAL A C 1
ATOM 1322 O O . VAL A 1 172 ? -27.763 7.520 7.993 1.00 89.12 172 VAL A O 1
ATOM 1325 N N . LEU A 1 173 ? -29.710 6.585 8.639 1.00 89.38 173 LEU A N 1
ATOM 1326 C CA . LEU A 1 173 ? -29.124 5.646 9.601 1.00 89.38 173 LEU A CA 1
ATOM 1327 C C . LEU A 1 173 ? -28.393 4.521 8.852 1.00 89.38 173 LEU A C 1
ATOM 1329 O O . LEU A 1 173 ? -29.017 3.560 8.405 1.00 89.38 173 LEU A O 1
ATOM 1333 N N . ALA A 1 174 ? -27.078 4.649 8.675 1.00 85.62 174 ALA A N 1
ATOM 1334 C CA . ALA A 1 174 ? -26.268 3.699 7.913 1.00 85.62 174 ALA A CA 1
ATOM 1335 C C . ALA A 1 174 ? -26.045 2.395 8.687 1.00 85.62 174 ALA A C 1
ATOM 1337 O O . ALA A 1 174 ? -26.211 1.301 8.143 1.00 85.62 174 ALA A O 1
ATOM 1338 N N . THR A 1 175 ? -25.730 2.517 9.972 1.00 86.50 175 THR A N 1
ATOM 1339 C CA . THR A 1 175 ? -25.654 1.416 10.934 1.00 86.50 175 THR A CA 1
ATOM 1340 C C . THR A 1 175 ? -26.551 1.777 12.107 1.00 86.50 175 THR A C 1
ATOM 1342 O O . THR A 1 175 ? -26.549 2.921 12.552 1.00 86.50 175 THR A O 1
ATOM 1345 N N . PHE A 1 176 ? -27.393 0.850 12.554 1.00 88.75 176 PHE A N 1
ATOM 1346 C CA . PHE A 1 176 ? -28.249 1.060 13.718 1.00 88.75 176 PHE A CA 1
ATOM 1347 C C . PHE A 1 176 ? -28.795 -0.288 14.183 1.00 88.75 176 PHE A C 1
ATOM 1349 O O . PHE A 1 176 ? -29.672 -0.854 13.528 1.00 88.75 176 PHE A O 1
ATOM 1356 N N . ASP A 1 177 ? -28.248 -0.812 15.278 1.00 81.81 177 ASP A N 1
ATOM 1357 C CA . ASP A 1 177 ? -28.548 -2.162 15.773 1.00 81.81 177 ASP A CA 1
ATOM 1358 C C . ASP A 1 177 ? -29.007 -2.111 17.232 1.00 81.81 177 ASP A C 1
ATOM 1360 O O . ASP A 1 177 ? -28.358 -2.618 18.142 1.00 81.81 177 ASP A O 1
ATOM 1364 N N . VAL A 1 178 ? -30.114 -1.402 17.462 1.00 85.31 178 VAL A N 1
ATOM 1365 C CA . VAL A 1 178 ? -30.739 -1.288 18.782 1.00 85.31 178 VAL A CA 1
ATOM 1366 C C . VAL A 1 178 ? -32.204 -1.674 18.679 1.00 85.31 178 VAL A C 1
ATOM 1368 O O . VAL A 1 178 ? -32.957 -1.119 17.873 1.00 85.31 178 VAL A O 1
ATOM 1371 N N . GLN A 1 179 ? -32.631 -2.598 19.533 1.00 86.00 179 GLN A N 1
ATOM 1372 C CA . GLN A 1 179 ? -34.017 -3.015 19.674 1.00 86.00 179 GLN A CA 1
ATOM 1373 C C . GLN A 1 179 ? -34.605 -2.539 21.004 1.00 86.00 179 GLN A C 1
ATOM 1375 O O . GLN A 1 179 ? -33.913 -2.237 21.978 1.00 86.00 179 GLN A O 1
ATOM 1380 N N . ALA A 1 180 ? -35.935 -2.451 21.049 1.00 86.19 180 ALA A N 1
ATOM 1381 C CA . ALA A 1 180 ? -36.632 -2.165 22.295 1.00 86.19 180 ALA A CA 1
ATOM 1382 C C . ALA A 1 180 ? -36.382 -3.307 23.294 1.00 86.19 180 ALA A C 1
ATOM 1384 O O . ALA A 1 180 ? -36.676 -4.466 23.010 1.00 86.19 180 ALA A O 1
ATOM 1385 N N . GLY A 1 181 ? -35.872 -2.963 24.472 1.00 81.50 181 GLY A N 1
ATOM 1386 C CA . GLY A 1 181 ? -35.496 -3.890 25.532 1.00 81.50 181 GLY A CA 1
ATOM 1387 C C . GLY A 1 181 ? -33.989 -4.073 25.713 1.00 81.50 181 GLY A C 1
ATOM 1388 O O . GLY A 1 181 ? -33.606 -4.626 26.744 1.00 81.50 181 GLY A O 1
ATOM 1389 N N . ASP A 1 182 ? -33.161 -3.589 24.785 1.00 85.75 182 ASP A N 1
ATOM 1390 C CA . ASP A 1 182 ? -31.705 -3.725 24.858 1.00 85.75 182 ASP A CA 1
ATOM 1391 C C . ASP A 1 182 ? -31.089 -2.825 25.935 1.00 85.75 182 ASP A C 1
ATOM 1393 O O . ASP A 1 182 ? -31.575 -1.724 26.219 1.00 85.75 182 ASP A O 1
ATOM 1397 N N . THR A 1 183 ? -29.993 -3.298 26.529 1.00 84.88 183 THR A N 1
ATOM 1398 C CA . THR A 1 183 ? -29.193 -2.523 27.481 1.00 84.88 183 THR A CA 1
ATOM 1399 C C . THR A 1 183 ? -28.202 -1.648 26.720 1.00 84.88 183 THR A C 1
ATOM 1401 O O . THR A 1 183 ? -27.307 -2.148 26.040 1.00 84.88 183 THR A O 1
ATOM 1404 N N . LEU A 1 184 ? -28.352 -0.335 26.852 1.00 85.25 184 LEU A N 1
ATOM 1405 C CA . LEU A 1 184 ? -27.486 0.677 26.265 1.00 85.25 184 LEU A CA 1
ATOM 1406 C C . LEU A 1 184 ? -26.308 0.963 27.193 1.00 85.25 184 LEU A C 1
ATOM 1408 O O . LEU A 1 184 ? -26.472 1.085 28.407 1.00 85.25 184 LEU A O 1
ATOM 1412 N N . ASN A 1 185 ? -25.125 1.105 26.603 1.00 83.62 185 ASN A N 1
ATOM 1413 C CA . ASN A 1 185 ? -23.904 1.492 27.298 1.00 83.62 185 ASN A CA 1
ATOM 1414 C C . ASN A 1 185 ? -23.333 2.749 26.621 1.00 83.62 185 ASN A C 1
ATOM 1416 O O . ASN A 1 185 ? -23.196 2.737 25.396 1.00 83.62 185 ASN A O 1
ATOM 1420 N N . PRO A 1 186 ? -22.968 3.805 27.371 1.00 82.81 186 PRO A N 1
ATOM 1421 C CA . PRO A 1 186 ? -22.426 5.041 26.800 1.00 82.81 186 PRO A CA 1
ATOM 1422 C C . PRO A 1 186 ? -21.106 4.841 26.041 1.00 82.81 186 PRO A C 1
ATOM 1424 O O . PRO A 1 186 ? -20.772 5.621 25.151 1.00 82.81 186 PRO A O 1
ATOM 1427 N N . ASN A 1 187 ? -20.368 3.771 26.345 1.00 84.19 187 ASN A N 1
ATOM 1428 C CA . ASN A 1 187 ? -19.125 3.442 25.649 1.00 84.19 187 ASN A CA 1
ATOM 1429 C C . ASN A 1 187 ? -19.348 2.722 24.310 1.00 84.19 187 ASN A C 1
ATOM 1431 O O . ASN A 1 187 ? -18.418 2.655 23.507 1.00 84.19 187 ASN A O 1
ATOM 1435 N N . ASN A 1 188 ? -20.550 2.194 24.061 1.00 85.69 188 ASN A N 1
ATOM 1436 C CA . ASN A 1 188 ? -20.862 1.476 22.831 1.00 85.69 188 ASN A CA 1
ATOM 1437 C C . ASN A 1 188 ? -21.469 2.410 21.782 1.00 85.69 188 ASN A C 1
ATOM 1439 O O . ASN A 1 188 ? -22.304 3.266 22.075 1.00 85.69 188 ASN A O 1
ATOM 1443 N N . GLU A 1 189 ? -21.071 2.198 20.533 1.00 88.19 189 GLU A N 1
ATOM 1444 C CA . GLU A 1 189 ? -21.655 2.874 19.381 1.00 88.19 189 GLU A CA 1
ATOM 1445 C C . GLU A 1 189 ? -22.981 2.202 19.026 1.00 88.19 189 GLU A C 1
ATOM 1447 O O . GLU A 1 189 ? -23.035 1.002 18.764 1.00 88.19 189 GLU A O 1
ATOM 1452 N N . LEU A 1 190 ? -24.063 2.977 19.056 1.00 88.31 190 LEU A N 1
ATOM 1453 C CA . LEU A 1 190 ? -25.421 2.497 18.786 1.00 88.31 190 LEU A CA 1
ATOM 1454 C C . LEU A 1 190 ? -25.732 2.476 17.285 1.00 88.31 190 LEU A C 1
ATOM 1456 O O . LEU A 1 190 ? -26.618 1.754 16.826 1.00 88.31 190 LEU A O 1
ATOM 1460 N N . GLY A 1 191 ? -25.022 3.306 16.525 1.00 88.50 191 GLY A N 1
ATOM 1461 C CA . GLY A 1 191 ? -25.204 3.461 15.094 1.00 88.50 191 GLY A CA 1
ATOM 1462 C C . GLY A 1 191 ? -24.506 4.696 14.540 1.00 88.50 191 GLY A C 1
ATOM 1463 O O . GLY A 1 191 ? -23.868 5.448 15.273 1.00 88.50 191 GLY A O 1
ATOM 1464 N N . GLU A 1 192 ? -24.664 4.923 13.245 1.00 90.75 192 GLU A N 1
ATOM 1465 C CA . GLU A 1 192 ? -24.060 6.028 12.507 1.00 90.75 192 GLU A CA 1
ATOM 1466 C C . GLU A 1 192 ? -25.107 6.675 11.598 1.00 90.75 192 GLU A C 1
ATOM 1468 O O . GLU A 1 192 ? -25.794 5.995 10.828 1.00 90.75 192 GLU A O 1
ATOM 1473 N N . ILE A 1 193 ? -25.218 8.002 11.672 1.00 90.19 193 ILE A N 1
ATOM 1474 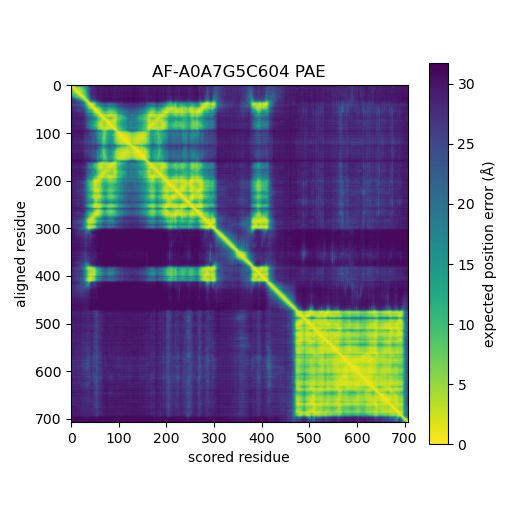C CA . ILE A 1 193 ? -25.997 8.791 10.718 1.00 90.19 193 ILE A CA 1
ATOM 1475 C C . ILE A 1 193 ? -25.045 9.350 9.677 1.00 90.19 193 ILE A C 1
ATOM 1477 O O . ILE A 1 193 ? -24.044 9.988 10.002 1.00 90.19 193 ILE A O 1
ATOM 1481 N N . VAL A 1 194 ? -25.401 9.151 8.414 1.00 89.19 194 VAL A N 1
ATOM 1482 C CA . VAL A 1 194 ? -24.597 9.565 7.272 1.00 89.19 194 VAL A CA 1
ATOM 1483 C C . VAL A 1 194 ? -25.400 10.504 6.383 1.00 89.19 194 VAL A C 1
ATOM 1485 O O . VAL A 1 194 ? -26.508 10.178 5.947 1.00 89.19 194 VAL A O 1
ATOM 1488 N N . ASN A 1 195 ? -24.834 11.672 6.074 1.00 87.38 195 ASN A N 1
ATOM 1489 C CA . ASN A 1 195 ? -25.433 12.612 5.134 1.00 87.38 195 ASN A CA 1
ATOM 1490 C C . ASN A 1 195 ? -24.838 12.431 3.729 1.00 87.38 195 ASN A C 1
ATOM 1492 O O . ASN A 1 195 ? -23.706 12.825 3.460 1.00 87.38 195 ASN A O 1
ATOM 1496 N N . PHE A 1 196 ? -25.629 11.868 2.815 1.00 81.44 196 PHE A N 1
ATOM 1497 C CA . PHE A 1 196 ? -25.226 11.631 1.423 1.00 81.44 196 PHE A CA 1
ATOM 1498 C C . PHE A 1 196 ? -25.422 12.840 0.492 1.00 81.44 196 PHE A C 1
ATOM 1500 O O . PHE A 1 196 ? -25.117 12.744 -0.693 1.00 81.44 196 PHE A O 1
ATOM 1507 N N . ALA A 1 197 ? -25.940 13.974 0.981 1.00 81.06 197 ALA A N 1
ATOM 1508 C CA . ALA A 1 197 ? -26.176 15.153 0.142 1.00 81.06 197 ALA A CA 1
ATOM 1509 C C . ALA A 1 197 ? -24.876 15.862 -0.259 1.00 81.06 197 ALA A C 1
ATOM 1511 O O . ALA A 1 197 ? -24.832 16.540 -1.284 1.00 81.06 197 ALA A O 1
ATOM 1512 N N . LYS A 1 198 ? -23.825 15.715 0.552 1.00 84.44 198 LYS A N 1
ATOM 1513 C CA . LYS A 1 198 ? -22.490 16.234 0.273 1.00 84.44 198 LYS A CA 1
ATOM 1514 C C . LYS A 1 198 ? -21.501 15.084 0.336 1.00 84.44 198 LYS A C 1
ATOM 1516 O O . LYS A 1 198 ? -21.381 14.403 1.354 1.00 84.44 198 LYS A O 1
ATOM 1521 N N . LEU A 1 199 ? -20.809 14.867 -0.772 1.00 90.38 199 LEU A N 1
ATOM 1522 C CA . LEU A 1 199 ? -19.748 13.879 -0.866 1.00 90.38 199 LEU A CA 1
ATOM 1523 C C . LEU A 1 199 ? -18.401 14.594 -0.862 1.00 90.38 199 LEU A C 1
ATOM 1525 O O . LEU A 1 199 ? -18.267 15.722 -1.337 1.00 90.38 199 LEU A O 1
ATOM 1529 N N . GLN A 1 200 ? -17.404 13.914 -0.329 1.00 92.38 200 GLN A N 1
ATOM 1530 C CA . GLN A 1 200 ? -16.017 14.324 -0.382 1.00 92.38 200 GLN A CA 1
ATOM 1531 C C . GLN A 1 200 ? -15.153 13.147 -0.813 1.00 92.38 200 GLN A C 1
ATOM 1533 O O . GLN A 1 200 ? -15.576 11.994 -0.795 1.00 92.38 200 GLN A O 1
ATOM 1538 N N . MET A 1 201 ? -13.923 13.439 -1.173 1.00 91.69 201 MET A N 1
ATOM 1539 C CA . MET A 1 201 ? -12.902 12.467 -1.498 1.00 91.69 201 MET A CA 1
ATOM 1540 C C . MET A 1 201 ? -11.675 12.798 -0.663 1.00 91.69 201 MET A C 1
ATOM 1542 O O . MET A 1 201 ? -11.294 13.963 -0.570 1.00 91.69 201 MET A O 1
ATOM 1546 N N . VAL A 1 202 ? -11.082 11.783 -0.044 1.00 92.25 202 VAL A N 1
ATOM 1547 C CA . VAL A 1 202 ? -9.794 11.920 0.640 1.00 92.25 202 VAL A CA 1
ATOM 1548 C C . VAL A 1 202 ? -8.735 11.309 -0.256 1.00 92.25 202 VAL A C 1
ATOM 1550 O O . VAL A 1 202 ? -8.898 10.182 -0.725 1.00 92.25 202 VAL A O 1
ATOM 1553 N N . VAL A 1 203 ? -7.698 12.086 -0.539 1.00 92.88 203 VAL A N 1
ATOM 1554 C CA . VAL A 1 203 ? -6.672 11.765 -1.525 1.00 92.88 203 VAL A CA 1
ATOM 1555 C C . VAL A 1 203 ? -5.311 11.817 -0.862 1.00 92.88 203 VAL A C 1
ATOM 1557 O O . VAL A 1 203 ? -4.957 12.847 -0.296 1.00 92.88 203 VAL A O 1
ATOM 1560 N N . GLY A 1 204 ? -4.546 10.733 -0.963 1.00 90.44 204 GLY A N 1
ATOM 1561 C CA . GLY A 1 204 ? -3.157 10.714 -0.512 1.00 90.44 204 GLY A CA 1
ATOM 1562 C C . GLY A 1 204 ? -2.256 11.400 -1.536 1.00 90.44 204 GLY A C 1
ATOM 1563 O O . GLY A 1 204 ? -2.207 10.977 -2.692 1.00 90.44 204 GLY A O 1
ATOM 1564 N N . ILE A 1 205 ? -1.552 12.450 -1.118 1.00 90.75 205 ILE A N 1
ATOM 1565 C CA . ILE A 1 205 ? -0.604 13.207 -1.948 1.00 90.75 205 ILE A CA 1
ATOM 1566 C C . ILE A 1 205 ? 0.790 13.130 -1.322 1.00 90.75 205 ILE A C 1
ATOM 1568 O O . ILE A 1 205 ? 0.923 13.214 -0.106 1.00 90.75 205 ILE A O 1
ATOM 1572 N N . ASP A 1 206 ? 1.824 12.963 -2.146 1.00 87.88 206 ASP A N 1
ATOM 1573 C CA . ASP A 1 206 ? 3.224 12.880 -1.706 1.00 87.88 206 ASP A CA 1
ATOM 1574 C C . ASP A 1 206 ? 3.671 14.162 -0.977 1.00 87.88 206 ASP A C 1
ATOM 1576 O O . ASP A 1 206 ? 3.360 15.273 -1.418 1.00 87.88 206 ASP A O 1
ATOM 1580 N N . GLU A 1 207 ? 4.429 14.010 0.113 1.00 86.38 207 GLU A N 1
ATOM 1581 C CA . GLU A 1 207 ? 5.025 15.105 0.891 1.00 86.38 207 GLU A CA 1
ATOM 1582 C C . GLU A 1 207 ? 5.716 16.167 0.018 1.00 86.38 207 GLU A C 1
ATOM 1584 O O . GLU A 1 207 ? 5.600 17.364 0.293 1.00 86.38 207 GLU A O 1
ATOM 1589 N N . LEU A 1 208 ? 6.391 15.763 -1.063 1.00 85.00 208 LEU A N 1
ATOM 1590 C CA . LEU A 1 208 ? 7.106 16.679 -1.959 1.00 85.00 208 LEU A CA 1
ATOM 1591 C C . LEU A 1 208 ? 6.176 17.616 -2.748 1.00 85.00 208 LEU A C 1
ATOM 1593 O O . LEU A 1 208 ? 6.604 18.694 -3.175 1.00 85.00 208 LEU A O 1
ATOM 1597 N N . ASP A 1 209 ? 4.916 17.226 -2.944 1.00 87.56 209 ASP A N 1
ATOM 1598 C CA . ASP A 1 209 ? 3.930 17.987 -3.711 1.00 87.56 209 ASP A CA 1
ATOM 1599 C C . ASP A 1 209 ? 2.967 18.798 -2.833 1.00 87.56 209 ASP A C 1
ATOM 1601 O O . ASP A 1 209 ? 2.377 19.769 -3.318 1.00 87.56 209 ASP A O 1
ATOM 1605 N N . ILE A 1 210 ? 2.866 18.492 -1.535 1.00 89.06 210 ILE A N 1
ATOM 1606 C CA . ILE A 1 210 ? 2.010 19.220 -0.582 1.00 89.06 210 ILE A CA 1
ATOM 1607 C C . ILE A 1 210 ? 2.256 20.732 -0.545 1.00 89.06 210 ILE A C 1
ATOM 1609 O O . ILE A 1 210 ? 1.270 21.471 -0.572 1.00 89.06 210 ILE A O 1
ATOM 1613 N N . PRO A 1 211 ? 3.500 21.254 -0.580 1.00 88.50 211 PRO A N 1
ATOM 1614 C CA . PRO A 1 211 ? 3.728 22.701 -0.590 1.00 88.50 211 PRO A CA 1
ATOM 1615 C C . PRO A 1 211 ? 3.086 23.439 -1.779 1.00 88.50 211 PRO A C 1
ATOM 1617 O O . PRO A 1 211 ? 2.891 24.656 -1.719 1.00 88.50 211 PRO A O 1
ATOM 1620 N N . LYS A 1 212 ? 2.765 22.725 -2.868 1.00 87.06 212 LYS A N 1
ATOM 1621 C CA . LYS A 1 212 ? 2.118 23.277 -4.071 1.00 87.06 212 LYS A CA 1
ATOM 1622 C C . LYS A 1 212 ? 0.589 23.316 -3.944 1.00 87.06 212 LYS A C 1
ATOM 1624 O O . LYS A 1 212 ? -0.065 24.068 -4.674 1.00 87.06 212 LYS A O 1
ATOM 1629 N N . VAL A 1 213 ? 0.017 22.525 -3.036 1.00 90.19 213 VAL A N 1
ATOM 1630 C CA . VAL A 1 213 ? -1.429 22.406 -2.822 1.00 90.19 213 VAL A CA 1
ATOM 1631 C C . VAL A 1 213 ? -1.897 23.453 -1.811 1.00 90.19 213 VAL A C 1
ATOM 1633 O O . VAL A 1 213 ? -1.284 23.669 -0.768 1.00 90.19 213 VAL A O 1
ATOM 1636 N N . LYS A 1 214 ? -2.998 24.138 -2.122 1.00 90.81 214 LYS A N 1
ATOM 1637 C CA . LYS A 1 214 ? -3.600 25.182 -1.285 1.00 90.81 214 LYS A CA 1
ATOM 1638 C C . LYS A 1 214 ? -5.097 24.957 -1.144 1.00 90.81 214 LYS A C 1
ATOM 1640 O O . LYS A 1 214 ? -5.757 24.438 -2.042 1.00 90.81 214 LYS A O 1
ATOM 1645 N N . LEU A 1 215 ? -5.640 25.425 -0.025 1.00 92.00 215 LEU A N 1
ATOM 1646 C CA . LEU A 1 215 ? -7.082 25.458 0.200 1.00 92.00 215 LEU A CA 1
ATOM 1647 C C . LEU A 1 215 ? -7.782 26.267 -0.902 1.00 92.00 215 LEU A C 1
ATOM 1649 O O . LEU A 1 215 ? -7.236 27.258 -1.394 1.00 92.00 215 LEU A O 1
ATOM 1653 N N . LYS A 1 216 ? -9.010 25.865 -1.241 1.00 90.50 216 LYS A N 1
ATOM 1654 C CA . LYS A 1 216 ? -9.858 26.448 -2.294 1.00 90.50 216 LYS A CA 1
ATOM 1655 C C . LYS A 1 216 ? -9.374 26.252 -3.733 1.00 90.50 216 LYS A C 1
ATOM 1657 O O . LYS A 1 216 ? -9.873 26.911 -4.643 1.00 90.50 216 LYS A O 1
ATOM 1662 N N . GLN A 1 217 ? -8.395 25.378 -3.961 1.00 90.56 217 GLN A N 1
ATOM 1663 C CA . GLN A 1 217 ? -8.016 24.993 -5.319 1.00 90.56 217 GLN A CA 1
ATOM 1664 C C . GLN A 1 217 ? -9.078 24.089 -5.947 1.00 90.56 217 GLN A C 1
ATOM 1666 O O . GLN A 1 217 ? -9.662 23.232 -5.279 1.00 90.56 217 GLN A O 1
ATOM 1671 N N . GLU A 1 218 ? -9.294 24.276 -7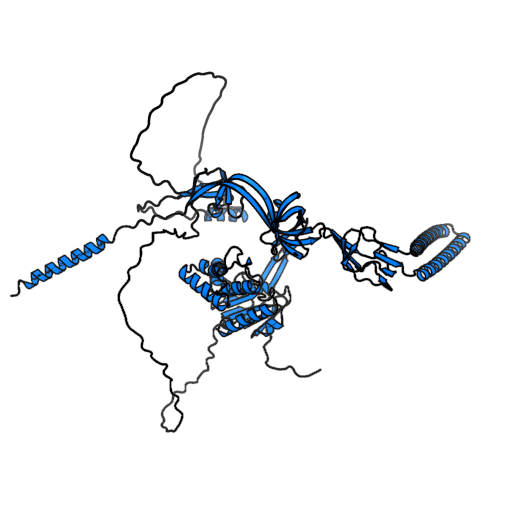.248 1.00 90.75 218 GLU A N 1
ATOM 1672 C CA . GLU A 1 218 ? -10.159 23.412 -8.042 1.00 90.75 218 GLU A CA 1
ATOM 1673 C C . GLU A 1 218 ? -9.449 22.091 -8.357 1.00 90.75 218 GLU A C 1
ATOM 1675 O O . GLU A 1 218 ? -8.300 22.056 -8.813 1.00 90.75 218 GLU A O 1
ATOM 1680 N N . ALA A 1 219 ? -10.172 20.996 -8.151 1.00 92.00 219 ALA A N 1
ATOM 1681 C CA . ALA A 1 219 ? -9.744 19.651 -8.479 1.00 92.00 219 ALA A CA 1
ATOM 1682 C C . ALA A 1 219 ? -10.690 19.032 -9.509 1.00 92.00 219 ALA A C 1
ATOM 1684 O O . ALA A 1 219 ? -11.915 19.120 -9.394 1.00 92.00 219 ALA A O 1
ATOM 1685 N N . GLN A 1 220 ? -10.115 18.384 -10.516 1.00 91.75 220 GLN A N 1
ATOM 1686 C CA . GLN A 1 220 ? -10.855 17.541 -11.450 1.00 91.75 220 GLN A CA 1
ATOM 1687 C C . GLN A 1 220 ? -10.840 16.114 -10.926 1.00 91.75 220 GLN A C 1
ATOM 1689 O O . GLN A 1 220 ? -9.779 15.593 -10.605 1.00 91.75 220 GLN A O 1
ATOM 1694 N N . ILE A 1 221 ? -12.007 15.492 -10.839 1.00 91.94 221 ILE A N 1
ATOM 1695 C CA . ILE A 1 221 ? -12.181 14.155 -10.284 1.00 91.94 221 ILE A CA 1
ATOM 1696 C C . ILE A 1 221 ? -12.675 13.243 -11.401 1.00 91.94 221 ILE A C 1
ATOM 1698 O O . ILE A 1 221 ? -13.697 13.511 -12.040 1.00 91.94 221 ILE A O 1
ATOM 1702 N N . LEU A 1 222 ? -11.927 12.172 -11.639 1.00 90.44 222 LEU A N 1
ATOM 1703 C CA . LEU A 1 222 ? -12.244 11.126 -12.597 1.00 90.44 222 LEU A CA 1
ATOM 1704 C C . LEU A 1 222 ? -12.582 9.853 -11.827 1.00 90.44 222 LEU A C 1
ATOM 1706 O O . LEU A 1 222 ? -11.752 9.321 -11.095 1.00 90.44 222 LEU A O 1
ATOM 1710 N N . VAL A 1 223 ? -13.811 9.371 -11.969 1.00 89.94 223 VAL A N 1
ATOM 1711 C CA . VAL A 1 223 ? -14.288 8.197 -11.232 1.00 89.94 223 VAL A CA 1
ATOM 1712 C C . VAL A 1 223 ? -14.089 6.957 -12.088 1.00 89.94 223 VAL A C 1
ATOM 1714 O O . VAL A 1 223 ? -14.544 6.921 -13.228 1.00 89.94 223 VAL A O 1
ATOM 1717 N N . GLU A 1 224 ? -13.468 5.912 -11.540 1.00 86.75 224 GLU A N 1
ATOM 1718 C CA . GLU A 1 224 ? -13.137 4.695 -12.302 1.00 86.75 224 GLU A CA 1
ATOM 1719 C C . GLU A 1 224 ? -14.379 4.019 -12.901 1.00 86.75 224 GLU A C 1
ATOM 1721 O O . GLU A 1 224 ? -14.347 3.485 -14.009 1.00 86.75 224 GLU A O 1
ATOM 1726 N N . ALA A 1 225 ? -15.501 4.068 -12.177 1.00 85.94 225 ALA A N 1
ATOM 1727 C CA . ALA A 1 225 ? -16.775 3.511 -12.623 1.00 85.94 225 ALA A CA 1
ATOM 1728 C C . ALA A 1 225 ? -17.456 4.336 -13.734 1.00 85.94 225 ALA A C 1
ATOM 1730 O O . ALA A 1 225 ? -18.333 3.810 -14.419 1.00 85.94 225 ALA A O 1
ATOM 1731 N N . LEU A 1 226 ? -17.080 5.610 -13.904 1.00 87.12 226 LEU A N 1
ATOM 1732 C CA . LEU A 1 226 ? -17.662 6.562 -14.858 1.00 87.12 226 LEU A CA 1
ATOM 1733 C C . LEU A 1 226 ? -16.544 7.315 -15.613 1.00 87.12 226 LEU A C 1
ATOM 1735 O O . LEU A 1 226 ? -16.399 8.525 -15.449 1.00 87.12 226 LEU A O 1
ATOM 1739 N N . PRO A 1 227 ? -15.752 6.630 -16.459 1.00 78.25 227 PRO A N 1
ATOM 1740 C CA . PRO A 1 227 ? -14.551 7.207 -17.075 1.00 78.25 227 PRO A CA 1
ATOM 1741 C C . PRO A 1 227 ? -14.833 8.325 -18.095 1.00 78.25 227 PRO A C 1
ATOM 1743 O O . PRO A 1 227 ? -13.934 9.084 -18.446 1.00 78.25 227 PRO A O 1
ATOM 1746 N N . GLU A 1 228 ? -16.072 8.434 -18.579 1.00 80.19 228 GLU A N 1
ATOM 1747 C CA . GLU A 1 228 ? -16.494 9.456 -19.548 1.00 80.19 228 GLU A CA 1
ATOM 1748 C C . GLU A 1 228 ? -17.037 10.731 -18.873 1.00 80.19 228 GLU A C 1
ATOM 1750 O O . GLU A 1 228 ? -17.196 11.763 -19.528 1.00 80.19 228 GLU A O 1
ATOM 1755 N N . GLU A 1 229 ? -17.322 10.685 -17.566 1.00 83.88 229 GLU A N 1
ATOM 1756 C CA . GLU A 1 229 ? -17.843 11.821 -16.804 1.00 83.88 229 GLU A CA 1
ATOM 1757 C C . GLU A 1 229 ? -16.728 12.465 -15.974 1.00 83.88 229 GLU A C 1
ATOM 1759 O O . GLU A 1 229 ? -15.961 11.795 -15.283 1.00 83.88 229 GLU A O 1
ATOM 1764 N N . LYS A 1 230 ? -16.640 13.797 -16.039 1.00 86.06 230 LYS A N 1
ATOM 1765 C CA . LYS A 1 230 ? -15.691 14.580 -15.245 1.00 86.06 230 LYS A CA 1
ATOM 1766 C C . LYS A 1 230 ? -16.436 15.305 -14.146 1.00 86.06 230 LYS A C 1
ATOM 1768 O O . LYS A 1 230 ? -17.345 16.084 -14.427 1.00 86.06 230 LYS A O 1
ATOM 1773 N N . PHE A 1 231 ? -15.994 15.093 -12.919 1.00 91.19 231 PHE A N 1
ATOM 1774 C CA . PHE A 1 231 ? -16.516 15.778 -11.751 1.00 91.19 231 PHE A CA 1
ATOM 1775 C C . PHE A 1 231 ? -15.540 16.864 -11.319 1.00 91.19 231 PHE A C 1
ATOM 1777 O O . PHE A 1 231 ? -14.345 16.815 -11.618 1.00 91.19 231 PHE A O 1
ATOM 1784 N N . THR A 1 232 ? -16.054 17.869 -10.627 1.00 91.62 232 THR A N 1
ATOM 1785 C CA . THR A 1 232 ? -15.242 18.936 -10.049 1.00 91.62 232 THR A CA 1
ATOM 1786 C C . THR A 1 232 ? -15.419 18.958 -8.541 1.00 91.62 232 THR A C 1
ATOM 1788 O O . THR A 1 232 ? -16.473 18.600 -8.005 1.00 91.62 232 THR A O 1
ATOM 1791 N N . GLY A 1 233 ? -14.364 19.368 -7.852 1.00 91.69 233 GLY A N 1
ATOM 1792 C CA . GLY A 1 233 ? -14.367 19.553 -6.413 1.00 91.69 233 GLY A CA 1
ATOM 1793 C C . GLY A 1 233 ? -13.428 20.669 -5.983 1.00 91.69 233 GLY A C 1
ATOM 1794 O O . GLY A 1 233 ? -12.658 21.199 -6.782 1.00 91.69 233 GLY A O 1
ATOM 1795 N N . GLU A 1 234 ? -13.512 21.019 -4.709 1.00 93.31 234 GLU A N 1
ATOM 1796 C CA . GLU A 1 234 ? -12.705 22.061 -4.082 1.00 93.31 234 GLU A CA 1
ATOM 1797 C C . GLU A 1 234 ? -11.924 21.474 -2.904 1.00 93.31 234 GLU A C 1
ATOM 1799 O O . GLU A 1 234 ? -12.472 20.712 -2.105 1.00 93.31 234 GLU A O 1
ATOM 1804 N N . VAL A 1 235 ? -10.643 21.830 -2.787 1.00 93.56 235 VAL A N 1
ATOM 1805 C CA . VAL A 1 235 ? -9.800 21.438 -1.647 1.00 93.56 235 VAL A CA 1
ATOM 1806 C C . VAL A 1 235 ? -10.245 22.191 -0.390 1.00 93.56 235 VAL A C 1
ATOM 1808 O O . VAL A 1 235 ? -10.115 23.415 -0.320 1.00 93.56 235 VAL A O 1
ATOM 1811 N N . VAL A 1 236 ? -10.736 21.468 0.620 1.00 93.56 236 VAL A N 1
ATOM 1812 C CA . VAL A 1 236 ? -11.280 22.057 1.861 1.00 93.56 236 VAL A CA 1
ATOM 1813 C C . VAL A 1 236 ? -10.348 21.879 3.053 1.00 93.56 236 VAL A C 1
ATOM 1815 O O . VAL A 1 236 ? -10.271 22.773 3.896 1.00 93.56 236 VAL A O 1
ATOM 1818 N N . SER A 1 237 ? -9.616 20.768 3.124 1.00 91.56 237 SER A N 1
ATOM 1819 C CA . SER A 1 237 ? -8.615 20.549 4.168 1.00 91.56 237 SER A CA 1
ATOM 1820 C C . SER A 1 237 ? -7.421 19.757 3.649 1.00 91.56 237 SER A C 1
ATOM 1822 O O . SER A 1 237 ? -7.518 19.000 2.683 1.00 91.56 237 SER A O 1
ATOM 1824 N N . ILE A 1 238 ? -6.290 19.958 4.314 1.00 92.62 238 ILE A N 1
ATOM 1825 C CA . ILE A 1 238 ? -5.035 19.235 4.125 1.00 92.62 238 ILE A CA 1
ATOM 1826 C C . ILE A 1 238 ? -4.653 18.758 5.526 1.00 92.62 238 ILE A C 1
ATOM 1828 O O . ILE A 1 238 ? -4.737 19.550 6.464 1.00 92.62 238 ILE A O 1
ATOM 1832 N N . ALA A 1 239 ? -4.330 17.479 5.687 1.00 91.31 239 ALA A N 1
ATOM 1833 C CA . ALA A 1 239 ? -3.906 16.938 6.971 1.00 91.31 239 ALA A CA 1
ATOM 1834 C C . ALA A 1 239 ? -2.596 17.597 7.430 1.00 91.31 239 ALA A C 1
ATOM 1836 O O . ALA A 1 239 ? -1.695 17.814 6.623 1.00 91.31 239 ALA A O 1
ATOM 1837 N N . ASP A 1 240 ? -2.488 17.887 8.726 1.00 84.75 240 ASP A N 1
ATOM 1838 C CA . ASP A 1 240 ? -1.269 18.465 9.309 1.00 84.75 240 ASP A CA 1
ATOM 1839 C C . ASP A 1 240 ? -0.159 17.412 9.492 1.00 84.75 240 ASP A C 1
ATOM 1841 O O . ASP A 1 240 ? 1.022 17.751 9.562 1.00 84.75 240 ASP A O 1
ATOM 1845 N N . GLU A 1 241 ? -0.531 16.129 9.539 1.00 86.31 241 GLU A N 1
ATOM 1846 C CA . GLU A 1 241 ? 0.377 14.996 9.715 1.00 86.31 241 GLU A CA 1
ATOM 1847 C C . GLU A 1 241 ? 0.264 14.019 8.539 1.00 86.31 241 GLU A C 1
ATOM 1849 O O . GLU A 1 241 ? -0.832 13.630 8.127 1.00 86.31 241 GLU A O 1
ATOM 1854 N N . GLY A 1 242 ? 1.416 13.620 8.000 1.00 84.00 242 GLY A N 1
ATOM 1855 C CA . GLY A 1 242 ? 1.511 12.643 6.923 1.00 84.00 242 GLY A CA 1
ATOM 1856 C C . GLY A 1 242 ? 1.539 11.212 7.453 1.00 84.00 242 GLY A C 1
ATOM 1857 O O . GLY A 1 242 ? 2.115 10.916 8.500 1.00 84.00 242 GLY A O 1
ATOM 1858 N N . THR A 1 243 ? 0.961 10.290 6.695 1.00 84.88 243 THR A N 1
ATOM 1859 C CA . THR A 1 243 ? 1.103 8.854 6.923 1.00 84.88 243 THR A CA 1
ATOM 1860 C C . THR A 1 243 ? 2.289 8.330 6.121 1.00 84.88 243 THR A C 1
ATOM 1862 O O . THR A 1 243 ? 2.464 8.656 4.951 1.00 84.88 243 THR A O 1
ATOM 1865 N N . THR A 1 244 ? 3.148 7.524 6.750 1.00 83.69 244 THR A N 1
ATOM 1866 C CA . THR A 1 244 ? 4.278 6.890 6.055 1.00 83.69 244 THR A CA 1
ATOM 1867 C C . THR A 1 244 ? 3.963 5.427 5.800 1.00 83.69 244 THR A C 1
ATOM 1869 O O . THR A 1 244 ? 3.788 4.652 6.740 1.00 83.69 244 THR A O 1
ATOM 1872 N N . SER A 1 245 ? 3.943 5.029 4.532 1.00 72.19 245 SER A N 1
ATOM 1873 C CA . SER A 1 245 ? 3.801 3.633 4.125 1.00 72.19 245 SER A CA 1
ATOM 1874 C C . SER A 1 245 ? 4.947 3.267 3.193 1.00 72.19 245 SER A C 1
ATOM 1876 O O . SER A 1 245 ? 5.205 3.953 2.209 1.00 72.19 245 SER A O 1
ATOM 1878 N N . ASN A 1 246 ? 5.684 2.202 3.520 1.00 68.31 246 ASN A N 1
ATOM 1879 C CA . ASN A 1 246 ? 6.833 1.731 2.731 1.00 68.31 246 ASN A CA 1
ATOM 1880 C C . ASN A 1 246 ? 7.924 2.796 2.474 1.00 68.31 246 ASN A C 1
ATOM 1882 O O . ASN A 1 246 ? 8.625 2.733 1.467 1.00 68.31 246 ASN A O 1
ATOM 1886 N N . GLY A 1 247 ? 8.082 3.765 3.383 1.00 70.06 247 GLY A N 1
ATOM 1887 C CA . GLY A 1 247 ? 9.073 4.840 3.260 1.00 70.06 247 GLY A CA 1
ATOM 1888 C C . GLY A 1 247 ? 8.665 5.998 2.342 1.00 70.06 247 GLY A C 1
ATOM 1889 O O . GLY A 1 247 ? 9.484 6.882 2.117 1.00 70.06 247 GLY A O 1
ATOM 1890 N N . VAL A 1 248 ? 7.427 6.009 1.839 1.00 74.38 248 VAL A N 1
ATOM 1891 C CA . VAL A 1 248 ? 6.820 7.161 1.161 1.00 74.38 248 VAL A CA 1
ATOM 1892 C C . VAL A 1 248 ? 5.875 7.840 2.147 1.00 74.38 248 VAL A C 1
ATOM 1894 O O . VAL A 1 248 ? 4.997 7.182 2.712 1.00 74.38 248 VAL A O 1
ATOM 1897 N N . ALA A 1 249 ? 6.091 9.131 2.387 1.00 82.44 249 ALA A N 1
ATOM 1898 C CA . ALA A 1 249 ? 5.222 9.957 3.212 1.00 82.44 249 ALA A CA 1
ATOM 1899 C C . ALA A 1 249 ? 4.135 10.586 2.333 1.00 82.44 249 ALA A C 1
ATOM 1901 O O . ALA A 1 249 ? 4.431 11.264 1.349 1.00 82.44 249 ALA A O 1
ATOM 1902 N N . SER A 1 250 ? 2.875 10.348 2.685 1.00 86.88 250 SER A N 1
ATOM 1903 C CA . SER A 1 250 ? 1.708 10.903 2.004 1.00 86.88 250 SER A CA 1
ATOM 1904 C C . SER A 1 250 ? 0.811 11.643 2.983 1.00 86.88 250 SER A C 1
ATOM 1906 O O . SER A 1 250 ? 0.583 11.175 4.096 1.00 86.88 250 SER A O 1
ATOM 1908 N N . PHE A 1 251 ? 0.264 12.773 2.563 1.00 92.50 251 PHE A N 1
ATOM 1909 C CA . PHE A 1 251 ? -0.675 13.569 3.338 1.00 92.50 251 PHE A CA 1
ATOM 1910 C C . PHE A 1 251 ? -2.066 13.468 2.733 1.00 92.50 251 PHE A C 1
ATOM 1912 O O . PHE A 1 251 ? -2.239 13.506 1.511 1.00 92.50 251 PHE A O 1
ATOM 1919 N N . ASP A 1 252 ? -3.058 13.380 3.608 1.00 92.62 252 ASP A N 1
ATOM 1920 C CA . ASP A 1 252 ? -4.452 13.287 3.209 1.00 92.62 252 ASP A CA 1
ATOM 1921 C C . ASP A 1 252 ? -5.000 14.675 2.876 1.00 92.62 252 ASP A C 1
ATOM 1923 O O . ASP A 1 252 ? -5.054 15.578 3.714 1.00 92.62 252 ASP A O 1
ATOM 1927 N N . VAL A 1 253 ? -5.448 14.844 1.637 1.00 93.75 253 VAL A N 1
ATOM 1928 C CA . VAL A 1 253 ? -6.117 16.054 1.161 1.00 93.75 253 VAL A CA 1
ATOM 1929 C C . VAL A 1 253 ? -7.592 15.757 0.949 1.00 93.75 253 VAL A C 1
ATOM 1931 O O . VAL A 1 253 ? -7.960 14.842 0.213 1.00 93.75 253 VAL A O 1
ATOM 1934 N N . THR A 1 254 ? -8.455 16.538 1.598 1.00 93.56 254 THR A N 1
ATOM 1935 C CA . THR A 1 254 ? -9.908 16.388 1.488 1.00 93.56 254 THR A CA 1
ATOM 1936 C C . THR A 1 254 ? -10.464 17.350 0.452 1.00 93.56 254 THR A C 1
ATOM 1938 O O . THR A 1 254 ? -10.329 18.573 0.561 1.00 93.56 254 THR A O 1
ATOM 1941 N N . ILE A 1 255 ? -11.151 16.782 -0.533 1.00 94.00 255 ILE A N 1
ATOM 1942 C CA . ILE A 1 255 ? -11.756 17.489 -1.654 1.00 94.00 255 ILE A CA 1
ATOM 1943 C C . ILE A 1 255 ? -13.268 17.299 -1.583 1.00 94.00 255 ILE A C 1
ATOM 1945 O O . ILE A 1 255 ? -13.758 16.173 -1.646 1.00 94.00 255 ILE A O 1
ATOM 1949 N N . VAL A 1 256 ? -14.028 18.384 -1.460 1.00 92.69 256 VAL A N 1
ATOM 1950 C CA . VAL A 1 256 ? -15.498 18.330 -1.462 1.00 92.69 256 VAL A CA 1
ATOM 1951 C C . VAL A 1 256 ? -16.004 18.403 -2.899 1.00 92.69 256 VAL A C 1
ATOM 1953 O O . VAL A 1 256 ? -15.607 19.285 -3.657 1.00 92.69 256 VAL A O 1
ATOM 1956 N N . LEU A 1 257 ? -16.880 17.471 -3.274 1.00 91.38 257 LEU A N 1
ATOM 1957 C CA . LEU A 1 257 ? -17.449 17.361 -4.618 1.00 91.38 257 LEU A CA 1
ATOM 1958 C C . LEU A 1 257 ? -18.563 18.397 -4.832 1.00 91.38 257 LEU A C 1
ATOM 1960 O O . LEU A 1 257 ? -19.438 18.555 -3.979 1.00 91.38 257 LEU A O 1
ATOM 1964 N N . ALA A 1 258 ? -18.557 19.071 -5.986 1.00 83.75 258 ALA A N 1
ATOM 1965 C CA . ALA A 1 258 ? -19.550 20.092 -6.329 1.00 83.75 258 ALA A CA 1
ATOM 1966 C C . ALA A 1 258 ? -20.866 19.502 -6.879 1.00 83.75 258 ALA A C 1
ATOM 1968 O O . ALA A 1 258 ? -21.944 19.984 -6.531 1.00 83.75 258 ALA A O 1
ATOM 1969 N N . ASP A 1 259 ? -20.792 18.448 -7.704 1.00 75.69 259 ASP A N 1
ATOM 1970 C CA . ASP A 1 259 ? -21.954 17.683 -8.179 1.00 75.69 259 ASP A CA 1
ATOM 1971 C C . ASP A 1 259 ? -21.781 16.201 -7.837 1.00 75.69 259 ASP A C 1
ATOM 1973 O O . ASP A 1 259 ? -20.825 15.550 -8.255 1.00 75.69 259 ASP A O 1
ATOM 1977 N N . ALA A 1 260 ? -22.710 15.685 -7.038 1.00 68.44 260 ALA A N 1
ATOM 1978 C CA . ALA A 1 260 ? -22.669 14.342 -6.476 1.00 68.44 260 ALA A CA 1
ATOM 1979 C C . ALA A 1 260 ? -23.868 13.478 -6.895 1.00 68.44 260 ALA A C 1
ATOM 1981 O O . ALA A 1 260 ? -24.023 12.371 -6.390 1.00 68.44 260 ALA A O 1
ATOM 1982 N N . LYS A 1 261 ? -24.738 13.949 -7.802 1.00 70.75 261 LYS A N 1
ATOM 1983 C CA . LYS A 1 261 ? -26.025 13.277 -8.080 1.00 70.75 261 LYS A CA 1
ATOM 1984 C C . LYS A 1 261 ? -25.891 11.845 -8.603 1.00 70.75 261 LYS A C 1
ATOM 1986 O O . LYS A 1 261 ? -26.753 11.018 -8.317 1.00 70.75 261 LYS A O 1
ATOM 1991 N N . THR A 1 262 ? -24.848 11.558 -9.376 1.00 80.56 262 THR A N 1
ATOM 1992 C CA . THR A 1 262 ? -24.563 10.224 -9.935 1.00 80.56 262 THR A CA 1
ATOM 1993 C C . THR A 1 262 ? -23.549 9.437 -9.104 1.00 80.56 262 THR A C 1
ATOM 1995 O O . THR A 1 262 ? -23.391 8.230 -9.300 1.00 80.56 262 THR A O 1
ATOM 1998 N N . LEU A 1 263 ? -22.898 10.098 -8.145 1.00 84.38 263 LEU A N 1
ATOM 1999 C CA . LEU A 1 263 ? -21.825 9.541 -7.337 1.00 84.38 263 LEU A CA 1
ATOM 2000 C C . LEU A 1 263 ? -22.372 8.789 -6.127 1.00 84.38 263 LEU A C 1
ATOM 2002 O O . LEU A 1 263 ? -23.390 9.148 -5.536 1.00 84.38 263 LEU A O 1
ATOM 2006 N N . LYS A 1 264 ? -21.665 7.729 -5.739 1.00 83.88 264 LYS A N 1
ATOM 2007 C CA . LYS A 1 264 ? -21.971 6.954 -4.536 1.00 83.88 264 LYS A CA 1
ATOM 2008 C C . LYS A 1 264 ? -20.735 6.846 -3.661 1.00 83.88 264 LYS A C 1
ATOM 2010 O O . LYS A 1 264 ? -19.619 6.719 -4.162 1.00 83.88 264 LYS A O 1
ATOM 2015 N N . ALA A 1 265 ? -20.957 6.852 -2.350 1.00 85.50 265 ALA A N 1
ATOM 2016 C CA . ALA A 1 265 ? -19.915 6.520 -1.391 1.00 85.50 265 ALA A CA 1
ATOM 2017 C C . ALA A 1 265 ? -19.344 5.118 -1.682 1.00 85.50 265 ALA A C 1
ATOM 2019 O O . ALA A 1 265 ? -20.083 4.207 -2.063 1.00 85.50 265 ALA A O 1
ATOM 2020 N N . GLY A 1 266 ? -18.032 4.962 -1.520 1.00 84.25 266 GLY A N 1
ATOM 2021 C CA . GLY A 1 266 ? -17.282 3.738 -1.805 1.00 84.25 266 GLY A CA 1
ATOM 2022 C C . GLY A 1 266 ? -1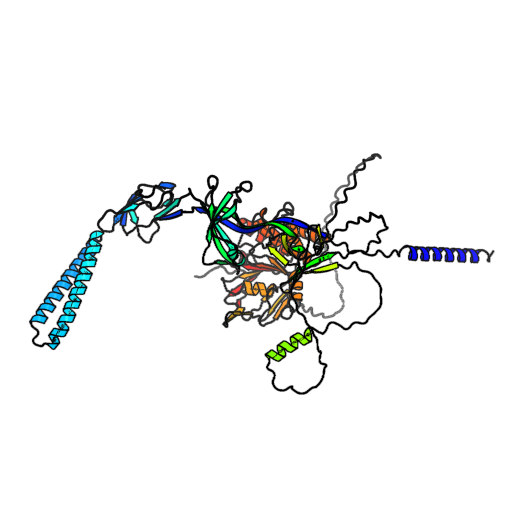6.766 3.610 -3.242 1.00 84.25 266 GLY A C 1
ATOM 2023 O O . GLY A 1 266 ? -16.036 2.667 -3.527 1.00 84.25 266 GLY A O 1
ATOM 2024 N N . MET A 1 267 ? -17.108 4.529 -4.153 1.00 89.94 267 MET A N 1
ATOM 2025 C CA . MET A 1 267 ? -16.496 4.568 -5.487 1.00 89.94 267 MET A CA 1
ATOM 2026 C C . MET A 1 267 ? -15.041 5.047 -5.407 1.00 89.94 267 MET A C 1
ATOM 2028 O O . MET A 1 267 ? -14.748 6.026 -4.720 1.00 89.94 267 MET A O 1
ATOM 2032 N N . SER A 1 268 ? -14.151 4.385 -6.146 1.00 89.75 268 SER A N 1
ATOM 2033 C CA . SER A 1 268 ? -12.764 4.818 -6.339 1.00 89.75 268 SER A CA 1
ATOM 2034 C C . SER A 1 268 ? -12.678 5.903 -7.409 1.00 89.75 268 SER A C 1
ATOM 2036 O O . SER A 1 268 ? -13.362 5.837 -8.437 1.00 89.75 268 SER A O 1
ATOM 2038 N N . ALA A 1 269 ? -11.832 6.898 -7.172 1.00 91.38 269 ALA A N 1
ATOM 2039 C CA . ALA A 1 269 ? -11.600 7.992 -8.097 1.00 91.38 269 ALA A CA 1
ATOM 2040 C C . ALA A 1 269 ? -10.137 8.453 -8.062 1.00 91.38 269 ALA A C 1
ATOM 2042 O O . ALA A 1 269 ? -9.391 8.183 -7.118 1.00 91.38 269 ALA A O 1
ATOM 2043 N N . GLU A 1 270 ? -9.751 9.199 -9.087 1.00 91.88 270 GLU A N 1
ATOM 2044 C CA . GLU A 1 270 ? -8.498 9.937 -9.164 1.00 91.88 270 GLU A CA 1
ATOM 2045 C C . GLU A 1 270 ? -8.810 11.435 -9.179 1.00 91.88 270 GLU A C 1
ATOM 2047 O O . GLU A 1 270 ? -9.669 11.893 -9.936 1.00 91.88 270 GLU A O 1
ATOM 2052 N N . ALA A 1 271 ? -8.130 12.203 -8.333 1.00 92.00 271 ALA A N 1
ATOM 2053 C CA . ALA A 1 271 ? -8.236 13.652 -8.303 1.00 92.00 271 ALA A CA 1
ATOM 2054 C C . ALA A 1 271 ? -6.977 14.275 -8.898 1.00 92.00 271 ALA A C 1
ATOM 2056 O O . ALA A 1 271 ? -5.865 13.896 -8.552 1.00 92.00 271 ALA A O 1
ATOM 2057 N N . SER A 1 272 ? -7.161 15.267 -9.761 1.00 91.12 272 SER A N 1
ATOM 2058 C CA . SER A 1 272 ? -6.118 16.124 -10.316 1.00 91.12 272 SER A CA 1
ATOM 2059 C C . SER A 1 272 ? -6.343 17.554 -9.836 1.00 91.12 272 SER A C 1
ATOM 2061 O O . SER A 1 272 ? -7.243 18.244 -10.322 1.00 91.12 272 SER A O 1
ATOM 2063 N N . ILE A 1 273 ? -5.534 17.998 -8.879 1.00 92.44 273 ILE A N 1
ATOM 2064 C CA . ILE A 1 273 ? -5.578 19.345 -8.307 1.00 92.44 273 ILE A CA 1
ATOM 2065 C C . ILE A 1 273 ? -4.759 20.281 -9.190 1.00 92.44 273 ILE A C 1
ATOM 2067 O O . ILE A 1 273 ? -3.580 20.038 -9.448 1.00 92.44 273 ILE A O 1
ATOM 2071 N N . MET A 1 274 ? -5.380 21.363 -9.652 1.00 86.25 274 MET A N 1
ATOM 2072 C CA . MET A 1 274 ? -4.712 22.387 -10.452 1.00 86.25 274 MET A CA 1
ATOM 2073 C C . MET A 1 274 ? -3.910 23.314 -9.532 1.00 86.25 274 MET A C 1
ATOM 2075 O O . MET A 1 274 ? -4.496 24.124 -8.813 1.00 86.25 274 MET A O 1
ATOM 2079 N N . THR A 1 275 ? -2.579 23.217 -9.551 1.00 84.94 275 THR A N 1
ATOM 2080 C CA . THR A 1 275 ? -1.721 24.020 -8.664 1.00 84.94 275 THR A CA 1
ATOM 2081 C C . THR A 1 275 ? -1.253 25.305 -9.329 1.00 84.94 275 THR A C 1
ATOM 2083 O O . THR A 1 275 ? -1.327 26.376 -8.725 1.00 84.94 275 THR A O 1
ATOM 2086 N N . GLU A 1 276 ? -0.835 25.222 -10.594 1.00 81.88 276 GLU A N 1
ATOM 2087 C CA . GLU A 1 276 ? -0.349 26.363 -11.364 1.00 81.88 276 GLU A CA 1
ATOM 2088 C C . GLU A 1 276 ? -0.803 26.283 -12.824 1.00 81.88 276 GLU A C 1
ATOM 2090 O O . GLU A 1 276 ? -0.848 25.218 -13.443 1.00 81.88 276 GLU A O 1
ATOM 2095 N N . LYS A 1 277 ? -1.136 27.439 -13.398 1.00 83.31 277 LYS A N 1
ATOM 2096 C CA . LYS A 1 277 ? -1.473 27.575 -14.814 1.00 83.31 277 LYS A CA 1
ATOM 2097 C C . LYS A 1 277 ? -0.808 28.820 -15.360 1.00 83.31 277 LYS A C 1
ATOM 2099 O O . LYS A 1 277 ? -1.106 29.927 -14.915 1.00 83.31 277 LYS A O 1
ATOM 2104 N N . LYS A 1 278 ? 0.049 28.639 -16.360 1.00 82.75 278 LYS A N 1
ATOM 2105 C CA . LYS A 1 278 ? 0.689 29.748 -17.061 1.00 82.75 278 LYS A CA 1
ATOM 2106 C C . LYS A 1 278 ? 0.341 29.689 -18.532 1.00 82.75 278 LYS A C 1
ATOM 2108 O O . LYS A 1 278 ? 0.653 28.727 -19.228 1.00 82.75 278 LYS A O 1
ATOM 2113 N N . THR A 1 279 ? -0.350 30.724 -18.985 1.00 82.50 279 THR A N 1
ATOM 2114 C CA . THR A 1 279 ? -0.618 30.965 -20.399 1.00 82.50 279 THR A CA 1
ATOM 2115 C C . THR A 1 279 ? 0.566 31.697 -21.011 1.00 82.50 279 THR A C 1
ATOM 2117 O O . THR A 1 279 ? 1.141 32.559 -20.350 1.00 82.50 279 THR A O 1
ATOM 2120 N N . ASP A 1 280 ? 0.869 31.415 -22.276 1.00 83.00 280 ASP A N 1
ATOM 2121 C CA . ASP A 1 280 ? 1.893 32.128 -23.052 1.00 83.00 280 ASP A CA 1
ATOM 2122 C C . ASP A 1 280 ? 3.352 31.832 -22.629 1.00 83.00 280 ASP A C 1
ATOM 2124 O O . ASP A 1 280 ? 4.241 32.664 -22.800 1.00 83.00 280 ASP A O 1
ATOM 2128 N N . ALA A 1 281 ? 3.609 30.630 -22.103 1.00 85.12 281 ALA A N 1
ATOM 2129 C CA . ALA A 1 281 ? 4.937 30.153 -21.721 1.00 85.12 281 ALA A CA 1
ATOM 2130 C C . ALA A 1 281 ? 5.686 29.546 -22.920 1.00 85.12 281 ALA A C 1
ATOM 2132 O O . ALA A 1 281 ? 5.098 28.808 -23.719 1.00 85.12 281 ALA A O 1
ATOM 2133 N N . LEU A 1 282 ? 6.988 29.831 -23.032 1.00 89.75 282 LEU A N 1
ATOM 2134 C CA . LEU A 1 282 ? 7.892 29.101 -23.925 1.00 89.75 282 LEU A CA 1
ATOM 2135 C C . LEU A 1 282 ? 8.230 27.766 -23.274 1.00 89.75 282 LEU A C 1
ATOM 2137 O O . LEU A 1 282 ? 8.662 27.746 -22.127 1.00 89.75 282 LEU A O 1
ATOM 2141 N N . TYR A 1 283 ? 8.053 26.662 -23.990 1.00 89.50 283 TYR A N 1
ATOM 2142 C CA . TYR A 1 283 ? 8.308 25.336 -23.446 1.00 89.50 283 TYR A CA 1
ATOM 2143 C C . TYR A 1 283 ? 9.070 24.435 -24.406 1.00 89.50 283 TYR A C 1
ATOM 2145 O O . TYR A 1 283 ? 8.997 24.545 -25.636 1.00 89.50 283 TYR A O 1
ATOM 2153 N N . VAL A 1 284 ? 9.776 23.493 -23.795 1.00 89.94 284 VAL A N 1
ATOM 2154 C CA . VAL A 1 284 ? 10.419 22.358 -24.452 1.00 89.94 284 VAL A CA 1
ATOM 2155 C C . VAL A 1 284 ? 10.042 21.077 -23.711 1.00 89.94 284 VAL A C 1
ATOM 2157 O O . VAL A 1 284 ? 9.675 21.145 -22.534 1.00 89.94 284 VAL A O 1
ATOM 2160 N N . PRO A 1 285 ? 10.117 19.903 -24.359 1.00 87.81 285 PRO A N 1
ATOM 2161 C CA . PRO A 1 285 ? 9.990 18.638 -23.651 1.00 87.81 285 PRO A CA 1
ATOM 2162 C C . PRO A 1 285 ? 11.024 18.544 -22.527 1.00 87.81 285 PRO A C 1
ATOM 2164 O O . PRO A 1 285 ? 12.177 18.927 -22.738 1.00 87.81 285 PRO A O 1
ATOM 2167 N N . VAL A 1 286 ? 10.643 18.012 -21.362 1.00 86.75 286 VAL A N 1
ATOM 2168 C CA . VAL A 1 286 ? 11.559 17.856 -20.208 1.00 86.75 286 VAL A CA 1
ATOM 2169 C C . VAL A 1 286 ? 12.833 17.098 -20.606 1.00 86.75 286 VAL A C 1
ATOM 2171 O O . VAL A 1 286 ? 13.928 17.448 -20.178 1.00 86.75 286 VAL A O 1
ATOM 2174 N N . GLU A 1 287 ? 12.708 16.124 -21.510 1.00 85.88 287 GLU A N 1
ATOM 2175 C CA . GLU A 1 287 ? 13.813 15.330 -22.065 1.00 85.88 287 GLU A CA 1
ATOM 2176 C C . GLU A 1 287 ? 14.898 16.168 -22.762 1.00 85.88 287 GLU A C 1
ATOM 2178 O O . GLU A 1 287 ? 16.057 15.757 -22.818 1.00 85.88 287 GLU A O 1
ATOM 2183 N N . ALA A 1 288 ? 14.546 17.339 -23.302 1.00 87.12 288 ALA A N 1
ATOM 2184 C CA . ALA A 1 288 ? 15.486 18.234 -23.977 1.00 87.12 288 ALA A CA 1
ATOM 2185 C C . ALA A 1 288 ? 16.424 18.961 -22.998 1.00 87.12 288 ALA A C 1
ATOM 2187 O O . ALA A 1 288 ? 17.445 19.514 -23.420 1.00 87.12 288 ALA A O 1
ATOM 2188 N N . VAL A 1 289 ? 16.073 18.991 -21.708 1.00 88.12 289 VAL A N 1
ATOM 2189 C CA . VAL A 1 289 ? 16.761 19.771 -20.680 1.00 88.12 289 VAL A CA 1
ATOM 2190 C C . VAL A 1 289 ? 17.579 18.857 -19.774 1.00 88.12 289 VAL A C 1
ATOM 2192 O O . VAL A 1 289 ? 17.092 17.887 -19.204 1.00 88.12 289 VAL A O 1
ATOM 2195 N N . GLN A 1 290 ? 18.852 19.195 -19.602 1.00 86.69 290 GLN A N 1
ATOM 2196 C CA . GLN A 1 290 ? 19.778 18.507 -18.711 1.00 86.69 290 GLN A CA 1
ATOM 2197 C C . GLN A 1 290 ? 20.100 19.395 -17.514 1.00 86.69 290 GLN A C 1
ATOM 2199 O O . GLN A 1 290 ? 20.539 20.530 -17.687 1.00 86.69 290 GLN A O 1
ATOM 2204 N N . SER A 1 291 ? 19.946 18.868 -16.300 1.00 86.62 291 SER A N 1
ATOM 2205 C CA . SER A 1 291 ? 20.361 19.555 -15.073 1.00 86.62 291 SER A CA 1
ATOM 2206 C C . SER A 1 291 ? 21.747 19.083 -14.628 1.00 86.62 291 SER A C 1
ATOM 2208 O O . SER A 1 291 ? 22.034 17.887 -14.610 1.00 86.62 291 SER A O 1
ATOM 2210 N N . SER A 1 292 ? 22.636 20.020 -14.293 1.00 84.50 292 SER A N 1
ATOM 2211 C CA . SER A 1 292 ? 23.974 19.737 -13.761 1.00 84.50 292 SER A CA 1
ATOM 2212 C C . SER A 1 292 ? 24.381 20.828 -12.776 1.00 84.50 292 SER A C 1
ATOM 2214 O O . SER A 1 292 ? 24.460 21.992 -13.156 1.00 84.50 292 SER A O 1
ATOM 2216 N N . GLN A 1 293 ? 24.682 20.451 -11.527 1.00 79.62 293 GLN A N 1
ATOM 2217 C CA . GLN A 1 293 ? 25.092 21.376 -10.452 1.00 79.62 293 GLN A CA 1
ATOM 2218 C C . GLN A 1 293 ? 24.115 22.558 -10.243 1.00 79.62 293 GLN A C 1
ATOM 2220 O O . GLN A 1 293 ? 24.541 23.684 -10.006 1.00 79.62 293 GLN A O 1
ATOM 2225 N N . GLY A 1 294 ? 22.804 22.316 -10.367 1.00 77.06 294 GLY A N 1
ATOM 2226 C CA . GLY A 1 294 ? 21.768 23.341 -10.167 1.00 77.06 294 GLY A CA 1
ATOM 2227 C C . GLY A 1 294 ? 21.548 24.296 -11.347 1.00 77.06 294 GLY A C 1
ATOM 2228 O O . GLY A 1 294 ? 20.747 25.217 -11.234 1.00 77.06 294 GLY A O 1
ATOM 2229 N N . LYS A 1 295 ? 22.226 24.077 -12.481 1.00 85.56 295 LYS A N 1
ATOM 2230 C CA . LYS A 1 295 ? 22.026 24.813 -13.738 1.00 85.56 295 LYS A CA 1
ATOM 2231 C C . LYS A 1 295 ? 21.392 23.915 -14.794 1.00 85.56 295 LYS A C 1
ATOM 2233 O O . LYS A 1 295 ? 21.697 22.719 -14.852 1.00 85.56 295 LYS A O 1
ATOM 2238 N N . TYR A 1 296 ? 20.562 24.502 -15.650 1.00 90.00 296 TYR A N 1
ATOM 2239 C CA . TYR A 1 296 ? 19.858 23.797 -16.717 1.00 90.00 296 TYR A CA 1
ATOM 2240 C C . TYR A 1 296 ? 20.490 24.086 -18.070 1.00 90.00 296 TYR A C 1
ATOM 2242 O O . TYR A 1 296 ? 20.934 25.198 -18.351 1.00 90.00 296 TYR A O 1
ATOM 2250 N N . PHE A 1 297 ? 20.556 23.062 -18.913 1.00 90.38 297 PHE A N 1
ATOM 2251 C CA . PHE A 1 297 ? 21.213 23.138 -20.205 1.00 90.38 297 PHE A CA 1
ATOM 2252 C C . PHE A 1 297 ? 20.398 22.442 -21.282 1.00 90.38 297 PHE A C 1
ATOM 2254 O O . PHE A 1 297 ? 19.841 21.373 -21.052 1.00 90.38 297 PHE A O 1
ATOM 2261 N N . VAL A 1 298 ? 20.427 23.001 -22.483 1.00 89.81 298 VAL A N 1
ATOM 2262 C CA . VAL A 1 298 ? 19.888 22.392 -23.701 1.00 89.81 298 VAL A CA 1
ATOM 2263 C C . VAL A 1 298 ? 21.002 22.218 -24.725 1.00 89.81 298 VAL A C 1
ATOM 2265 O O . VAL A 1 298 ? 22.008 22.937 -24.720 1.00 89.81 298 VAL A O 1
ATOM 2268 N N . MET A 1 299 ? 20.828 21.255 -25.620 1.00 88.75 299 MET A N 1
ATOM 2269 C CA . MET A 1 299 ? 21.737 21.034 -26.740 1.00 88.75 299 MET A CA 1
ATOM 2270 C C . MET A 1 299 ? 21.130 21.654 -27.995 1.00 88.75 299 MET A C 1
ATOM 2272 O O . MET A 1 299 ? 19.994 21.356 -28.335 1.00 88.75 299 MET A O 1
ATOM 2276 N N . ILE A 1 300 ? 21.876 22.504 -28.697 1.00 88.12 300 ILE A N 1
ATOM 2277 C CA . ILE A 1 300 ? 21.424 23.176 -29.924 1.00 88.12 300 ILE A CA 1
ATOM 2278 C C . ILE A 1 300 ? 22.289 22.674 -31.088 1.00 88.12 300 ILE A C 1
ATOM 2280 O O . ILE A 1 300 ? 23.511 22.530 -30.919 1.00 88.12 300 ILE A O 1
ATOM 2284 N N . PRO A 1 301 ? 21.706 22.369 -32.262 1.00 84.62 301 PRO A N 1
ATOM 2285 C CA . PRO A 1 301 ? 22.488 21.980 -33.428 1.00 84.62 301 PRO A CA 1
ATOM 2286 C C . PRO A 1 301 ? 23.394 23.137 -33.869 1.00 84.62 301 PRO A C 1
ATOM 2288 O O . PRO A 1 301 ? 22.975 24.291 -33.929 1.00 84.62 301 PRO A O 1
ATOM 2291 N N . GLY A 1 302 ? 24.661 22.840 -34.165 1.00 72.25 302 GLY A N 1
ATOM 2292 C CA . GLY A 1 302 ? 25.577 23.838 -34.715 1.00 72.25 302 GLY A CA 1
ATOM 2293 C C . GLY A 1 302 ? 25.190 24.212 -36.137 1.00 72.25 302 GLY A C 1
ATOM 2294 O O . GLY A 1 302 ? 24.839 23.340 -36.930 1.00 72.25 302 GLY A O 1
ATOM 2295 N N . ALA A 1 303 ? 25.294 25.498 -36.471 1.00 51.88 303 ALA A N 1
ATOM 2296 C CA . ALA A 1 303 ? 25.094 25.970 -37.833 1.00 51.88 303 ALA A CA 1
ATOM 2297 C C . ALA A 1 303 ? 26.111 25.301 -38.775 1.00 51.88 303 ALA A C 1
ATOM 2299 O O . ALA A 1 303 ? 27.317 25.534 -38.669 1.00 51.88 303 ALA A O 1
ATOM 2300 N N . SER A 1 304 ? 25.638 24.478 -39.711 1.00 41.47 304 SER A N 1
ATOM 2301 C CA . SER A 1 304 ? 26.408 24.165 -40.911 1.00 41.47 304 SER A CA 1
ATOM 2302 C C . SER A 1 304 ? 26.542 25.453 -41.715 1.00 41.47 304 SER A C 1
ATOM 2304 O O . SER A 1 304 ? 25.537 26.081 -42.040 1.00 41.47 304 SER A O 1
ATOM 2306 N N . SER A 1 305 ? 27.771 25.873 -42.013 1.00 30.70 305 SER A N 1
ATOM 2307 C CA . SER A 1 305 ? 28.034 27.032 -42.861 1.00 30.70 305 SER A CA 1
ATOM 2308 C C . SER A 1 305 ? 27.502 26.782 -44.272 1.00 30.70 305 SER A C 1
ATOM 2310 O O . SER A 1 305 ? 28.198 26.216 -45.114 1.00 30.70 305 SER A O 1
ATOM 2312 N N . GLU A 1 306 ? 26.269 27.206 -44.534 1.00 30.14 306 GLU A N 1
ATOM 2313 C CA . GLU A 1 306 ? 25.749 27.334 -45.888 1.00 30.14 306 GLU A CA 1
ATOM 2314 C C . GLU A 1 306 ? 26.450 28.513 -46.572 1.00 30.14 306 GLU A C 1
ATOM 2316 O O . GLU A 1 306 ? 26.244 29.684 -46.253 1.00 30.14 306 GLU A O 1
ATOM 2321 N N . THR A 1 307 ? 27.314 28.195 -47.535 1.00 30.70 307 THR A N 1
ATOM 2322 C CA . THR A 1 307 ? 27.708 29.106 -48.611 1.00 30.70 307 THR A CA 1
ATOM 2323 C C . THR A 1 307 ? 26.460 29.535 -49.382 1.00 30.70 307 THR A C 1
ATOM 2325 O O . THR A 1 307 ? 26.037 28.865 -50.323 1.00 30.70 307 THR A O 1
ATOM 2328 N N . GLY A 1 308 ? 25.867 30.653 -48.968 1.00 29.14 308 GLY A N 1
ATOM 2329 C CA . GLY A 1 308 ? 24.781 31.323 -49.669 1.00 29.14 308 GLY A CA 1
ATOM 2330 C C . GLY A 1 308 ? 25.307 32.136 -50.849 1.00 29.14 308 GLY A C 1
ATOM 2331 O O . GLY A 1 308 ? 25.861 33.222 -50.687 1.00 29.14 308 GLY A O 1
ATOM 2332 N N . THR A 1 309 ? 25.113 31.594 -52.047 1.00 28.16 309 THR A N 1
ATOM 2333 C CA . THR A 1 309 ? 25.057 32.320 -53.321 1.00 28.16 309 THR A CA 1
ATOM 2334 C C . THR A 1 309 ? 24.137 33.538 -53.204 1.00 28.16 309 THR A C 1
ATOM 2336 O O . THR A 1 309 ? 23.025 33.437 -52.693 1.00 28.16 309 THR A O 1
ATOM 2339 N N . GLY A 1 310 ? 24.616 34.690 -53.674 1.00 28.44 310 GLY A N 1
ATOM 2340 C CA . GLY A 1 310 ? 23.939 35.970 -53.518 1.00 28.44 310 GLY A CA 1
ATOM 2341 C C . GLY A 1 310 ? 22.598 36.085 -54.245 1.00 28.44 310 GLY A C 1
ATOM 2342 O O . GLY A 1 310 ? 22.431 35.615 -55.366 1.00 28.44 310 GLY A O 1
ATOM 2343 N N . ALA A 1 311 ? 21.687 36.826 -53.622 1.00 27.78 311 ALA A N 1
ATOM 2344 C CA . ALA A 1 311 ? 20.627 37.580 -54.278 1.00 27.78 311 ALA A CA 1
ATOM 2345 C C . ALA A 1 311 ? 20.354 38.821 -53.415 1.00 27.78 311 ALA A C 1
ATOM 2347 O O . ALA A 1 311 ? 20.133 38.716 -52.211 1.00 27.78 311 ALA A O 1
ATOM 2348 N N . GLY A 1 312 ? 20.501 40.001 -54.016 1.00 25.80 312 GLY A N 1
ATOM 2349 C CA . GLY A 1 312 ? 20.501 41.279 -53.314 1.00 25.80 312 GLY A CA 1
ATOM 2350 C C . GLY A 1 312 ? 19.116 41.802 -52.945 1.00 25.80 312 GLY A C 1
ATOM 2351 O O . GLY A 1 312 ? 18.114 41.403 -53.527 1.00 25.80 312 GLY A O 1
ATOM 2352 N N . ALA A 1 313 ? 19.096 42.780 -52.040 1.00 26.19 313 ALA A N 1
ATOM 2353 C CA . ALA A 1 313 ? 18.036 43.777 -51.950 1.00 26.19 313 ALA A CA 1
ATOM 2354 C C . ALA A 1 313 ? 18.531 45.019 -51.182 1.00 26.19 313 ALA A C 1
ATOM 2356 O O . ALA A 1 313 ? 18.725 45.004 -49.973 1.00 26.19 313 ALA A O 1
ATOM 2357 N N . THR A 1 314 ? 18.742 46.085 -51.956 1.00 26.45 314 THR A N 1
ATOM 2358 C CA . THR A 1 314 ? 18.346 47.477 -51.680 1.00 26.45 314 THR A CA 1
ATOM 2359 C C . THR A 1 314 ? 18.703 48.152 -50.350 1.00 26.45 314 THR A C 1
ATOM 2361 O O . THR A 1 314 ? 18.018 48.074 -49.337 1.00 26.45 314 THR A O 1
ATOM 2364 N N . ARG A 1 315 ? 19.720 49.005 -50.495 1.00 24.78 315 ARG A N 1
ATOM 2365 C CA . ARG A 1 315 ? 19.968 50.285 -49.822 1.00 24.78 315 ARG A CA 1
ATOM 2366 C C . ARG A 1 315 ? 18.679 51.117 -49.677 1.00 24.78 315 ARG A C 1
ATOM 2368 O O . ARG A 1 315 ? 18.064 51.466 -50.680 1.00 24.78 315 ARG A O 1
ATOM 2375 N N . GLY A 1 316 ? 18.350 51.505 -48.448 1.00 25.34 316 GLY A N 1
ATOM 2376 C CA . GLY A 1 316 ? 17.399 52.569 -48.129 1.00 25.34 316 GLY A CA 1
ATOM 2377 C C . GLY A 1 316 ? 18.030 53.517 -47.114 1.00 25.34 316 GLY A C 1
ATOM 2378 O O . GLY A 1 316 ? 18.140 53.188 -45.940 1.00 25.34 316 GLY A O 1
ATOM 2379 N N . GLN A 1 317 ? 18.509 54.666 -47.592 1.00 26.47 317 GLN A N 1
ATOM 2380 C CA . GLN A 1 317 ? 18.867 55.812 -46.759 1.00 26.47 317 GLN A CA 1
ATOM 2381 C C . GLN A 1 317 ? 17.587 56.451 -46.218 1.00 26.47 317 GLN A C 1
ATOM 2383 O O . GLN A 1 317 ? 16.691 56.737 -47.007 1.00 26.47 317 GLN A O 1
ATOM 2388 N N . GLN A 1 318 ? 17.563 56.805 -44.933 1.00 27.53 318 GLN A N 1
ATOM 2389 C CA . GLN A 1 318 ? 16.942 58.057 -44.511 1.00 27.53 318 GLN A CA 1
ATOM 2390 C C . GLN A 1 318 ? 17.587 58.589 -43.229 1.00 27.53 318 GLN A C 1
ATOM 2392 O O . GLN A 1 318 ? 17.725 57.909 -42.218 1.00 27.53 318 GLN A O 1
ATOM 2397 N N . SER A 1 319 ? 18.042 59.826 -43.369 1.00 25.77 319 SER A N 1
ATOM 2398 C CA . SER A 1 319 ? 18.621 60.750 -42.406 1.00 25.77 319 SER A CA 1
ATOM 2399 C C . SER A 1 319 ? 17.550 61.449 -41.567 1.00 25.77 319 SER A C 1
ATOM 2401 O O . SER A 1 319 ? 16.482 61.757 -42.093 1.00 25.77 319 SER A O 1
ATOM 2403 N N . GLY A 1 320 ? 17.890 61.832 -40.334 1.00 25.84 320 GLY A N 1
ATOM 2404 C CA . GLY A 1 320 ? 17.117 62.802 -39.553 1.00 25.84 320 GLY A CA 1
ATOM 2405 C C . GLY A 1 320 ? 17.723 63.080 -38.176 1.00 25.84 320 GLY A C 1
ATOM 2406 O O . GLY A 1 320 ? 17.444 62.363 -37.225 1.00 25.84 320 GLY A O 1
ATOM 2407 N N . GLN A 1 321 ? 18.572 64.107 -38.106 1.00 25.73 321 GLN A N 1
ATOM 2408 C CA . GLN A 1 321 ? 19.090 64.763 -36.894 1.00 25.73 321 GLN A CA 1
ATOM 2409 C C . GLN A 1 321 ? 17.956 65.345 -36.026 1.00 25.73 321 GLN A C 1
ATOM 2411 O O . GLN A 1 321 ? 16.975 65.819 -36.586 1.00 25.73 321 GLN A O 1
ATOM 2416 N N . THR A 1 322 ? 18.129 65.414 -34.698 1.00 26.41 322 THR A N 1
ATOM 2417 C CA . THR A 1 322 ? 18.552 66.653 -33.996 1.00 26.41 322 THR A CA 1
ATOM 2418 C C . THR A 1 322 ? 18.759 66.432 -32.496 1.00 26.41 322 THR A C 1
ATOM 2420 O O . THR A 1 322 ? 18.050 65.666 -31.849 1.00 26.41 322 THR A O 1
ATOM 2423 N N . ASP A 1 323 ? 19.770 67.141 -32.006 1.00 25.06 323 ASP A N 1
ATOM 2424 C CA . ASP A 1 323 ? 20.357 67.184 -30.673 1.00 25.06 323 ASP A CA 1
ATOM 2425 C C . ASP A 1 323 ? 19.473 67.788 -29.570 1.00 25.06 323 ASP A C 1
ATOM 2427 O O . ASP A 1 323 ? 18.741 68.744 -29.813 1.00 25.06 323 ASP A O 1
ATOM 2431 N N . SER A 1 324 ? 19.701 67.347 -28.326 1.00 26.73 324 SER A N 1
ATOM 2432 C CA . SER A 1 324 ? 20.073 68.251 -27.219 1.00 26.73 324 SER A CA 1
ATOM 2433 C C . SER A 1 324 ? 20.528 67.467 -25.975 1.00 26.73 324 SER A C 1
ATOM 2435 O O . SER A 1 324 ? 19.728 66.831 -25.293 1.00 26.73 324 SER A O 1
ATOM 2437 N N . ASN A 1 325 ? 21.827 67.551 -25.689 1.00 26.89 325 ASN A N 1
ATOM 2438 C CA . ASN A 1 325 ? 22.484 67.359 -24.380 1.00 26.89 325 ASN A CA 1
ATOM 2439 C C . ASN A 1 325 ? 22.626 68.776 -23.722 1.00 26.89 325 ASN A C 1
ATOM 2441 O O . ASN A 1 325 ? 22.280 69.729 -24.429 1.00 26.89 325 ASN A O 1
ATOM 2445 N N . PRO A 1 326 ? 23.183 69.028 -22.500 1.00 45.97 326 PRO A N 1
ATOM 2446 C CA . PRO A 1 326 ? 23.998 68.152 -21.638 1.00 45.97 326 PRO A CA 1
ATOM 2447 C C . PRO A 1 326 ? 23.862 68.313 -20.091 1.00 45.97 326 PRO A C 1
ATOM 2449 O O . PRO A 1 326 ? 23.262 69.252 -19.575 1.00 45.97 326 PRO A O 1
ATOM 2452 N N . GLY A 1 327 ? 24.583 67.445 -19.362 1.00 24.12 327 GLY A N 1
ATOM 2453 C CA . GLY A 1 327 ? 25.178 67.706 -18.033 1.00 24.12 327 GLY A CA 1
ATOM 2454 C C . GLY A 1 327 ? 24.993 66.536 -17.050 1.00 24.12 327 GLY A C 1
ATOM 2455 O O . GLY A 1 327 ? 23.867 66.133 -16.819 1.00 24.12 327 GLY A O 1
ATOM 2456 N N . ALA A 1 328 ? 25.997 65.927 -16.409 1.00 26.08 328 ALA A N 1
ATOM 2457 C CA . ALA A 1 328 ? 27.435 66.166 -16.316 1.00 26.08 328 ALA A CA 1
ATOM 2458 C C . ALA A 1 328 ? 28.158 64.868 -15.848 1.00 26.08 328 ALA A C 1
ATOM 2460 O O . ALA A 1 328 ? 27.540 63.976 -15.274 1.00 26.08 328 ALA A O 1
ATOM 2461 N N . ALA A 1 329 ? 29.462 64.797 -16.143 1.00 25.38 329 ALA A N 1
ATOM 2462 C CA . ALA A 1 329 ? 30.461 63.732 -15.902 1.00 25.38 329 ALA A CA 1
ATOM 2463 C C . ALA A 1 329 ? 30.888 63.617 -14.400 1.00 25.38 329 ALA A C 1
ATOM 2465 O O . ALA A 1 329 ? 30.280 64.347 -13.614 1.00 25.38 329 ALA A O 1
ATOM 2466 N N . PRO A 1 330 ? 31.925 62.842 -13.947 1.00 36.97 330 PRO A N 1
ATOM 2467 C CA . PRO A 1 330 ? 33.051 62.146 -14.641 1.00 36.97 330 PRO A CA 1
ATOM 2468 C C . PRO A 1 330 ? 33.262 60.645 -14.253 1.00 36.97 330 PRO A C 1
ATOM 2470 O O . PRO A 1 330 ? 32.681 60.173 -13.285 1.00 36.97 330 PRO A O 1
ATOM 2473 N N . GLN A 1 331 ? 33.876 59.768 -15.081 1.00 26.50 331 GLN A N 1
ATOM 2474 C CA . GLN A 1 331 ? 35.328 59.445 -15.278 1.00 26.50 331 GLN A CA 1
ATOM 2475 C C . GLN A 1 331 ? 36.115 59.220 -13.962 1.00 26.50 331 GLN A C 1
ATOM 2477 O O . GLN A 1 331 ? 35.917 59.986 -13.033 1.00 26.50 331 GLN A O 1
ATOM 2482 N N . SER A 1 332 ? 37.028 58.255 -13.763 1.00 27.09 332 SER A N 1
ATOM 2483 C CA . SER A 1 332 ? 37.967 57.451 -14.589 1.00 27.09 332 SER A CA 1
ATOM 2484 C C . SER A 1 332 ? 38.467 56.238 -13.739 1.00 27.09 332 SER A C 1
ATOM 2486 O O . SER A 1 332 ? 38.328 56.277 -12.523 1.00 27.09 332 SER A O 1
ATOM 2488 N N . GLY A 1 333 ? 38.842 55.066 -14.298 1.00 24.70 333 GLY A N 1
ATOM 2489 C CA . GLY A 1 333 ? 40.229 54.610 -14.623 1.00 24.70 333 GLY A CA 1
ATOM 2490 C C . GLY A 1 333 ? 41.091 54.314 -13.368 1.00 24.70 333 GLY A C 1
ATOM 2491 O O . GLY A 1 333 ? 41.068 55.122 -12.461 1.00 24.70 333 GLY A O 1
ATOM 2492 N N . GLN A 1 334 ? 41.903 53.266 -13.158 1.00 25.50 334 GLN A N 1
ATOM 2493 C CA . GLN A 1 334 ? 42.691 52.290 -13.940 1.00 25.50 334 GLN A CA 1
ATOM 2494 C C . GLN A 1 334 ? 43.228 51.220 -12.930 1.00 25.50 334 GLN A C 1
ATOM 2496 O O . GLN A 1 334 ? 43.444 51.554 -11.773 1.00 25.50 334 GLN A O 1
ATOM 2501 N N . ALA A 1 335 ? 43.269 49.917 -13.250 1.00 27.02 335 ALA A N 1
ATOM 2502 C CA . ALA A 1 335 ? 44.422 49.086 -13.683 1.00 27.02 335 ALA A CA 1
ATOM 2503 C C . ALA A 1 335 ? 45.468 48.609 -12.626 1.00 27.02 335 ALA A C 1
ATOM 2505 O O . ALA A 1 335 ? 46.024 49.404 -11.880 1.00 27.02 335 ALA A O 1
ATOM 2506 N N . GLY A 1 336 ? 45.827 47.310 -12.717 1.00 23.89 336 GLY A N 1
ATOM 2507 C CA . GLY A 1 336 ? 47.034 46.640 -12.168 1.00 23.89 336 GLY A CA 1
ATOM 2508 C C . GLY A 1 336 ? 46.746 45.640 -11.029 1.00 23.89 336 GLY A C 1
ATOM 2509 O O . GLY A 1 336 ? 45.904 45.929 -10.197 1.00 23.89 336 GLY A O 1
ATOM 2510 N N . GLN A 1 337 ? 47.350 44.453 -10.866 1.00 24.53 337 GLN A N 1
ATOM 2511 C CA . GLN A 1 337 ? 48.439 43.692 -11.504 1.00 24.53 337 GLN A CA 1
ATOM 2512 C C . GLN A 1 337 ? 48.360 42.219 -11.004 1.00 24.53 337 GLN A C 1
ATOM 2514 O O . GLN A 1 337 ? 47.777 41.944 -9.959 1.00 24.53 337 GLN A O 1
ATOM 2519 N N . VAL A 1 338 ? 48.980 41.286 -11.736 1.00 36.97 338 VAL A N 1
ATOM 2520 C CA . VAL A 1 338 ? 49.147 39.846 -11.415 1.00 36.97 338 VAL A CA 1
ATOM 2521 C C . VAL A 1 338 ? 50.439 39.615 -10.608 1.00 36.97 338 VAL A C 1
ATOM 2523 O O . VAL A 1 338 ? 51.431 40.269 -10.933 1.00 36.97 338 VAL A O 1
ATOM 2526 N N . PRO A 1 339 ? 50.511 38.636 -9.677 1.00 28.72 339 PRO A N 1
ATOM 2527 C CA . PRO A 1 339 ? 51.795 38.093 -9.214 1.00 28.72 339 PRO A CA 1
ATOM 2528 C C . PRO A 1 339 ? 52.040 36.610 -9.565 1.00 28.72 339 PRO A C 1
ATOM 2530 O O . PRO A 1 339 ? 51.120 35.805 -9.700 1.00 28.72 339 PRO A O 1
ATOM 2533 N N . GLN A 1 340 ? 53.333 36.298 -9.710 1.00 28.92 340 GLN A N 1
ATOM 2534 C CA . GLN A 1 340 ? 53.959 35.034 -10.120 1.00 28.92 340 GLN A CA 1
ATOM 2535 C C . GLN A 1 340 ? 54.205 34.033 -8.966 1.00 28.92 340 GLN A C 1
ATOM 2537 O O . GLN A 1 340 ? 54.055 34.351 -7.791 1.00 28.92 340 GLN A O 1
ATOM 2542 N N . VAL A 1 341 ? 54.617 32.818 -9.352 1.00 34.38 341 VAL A N 1
ATOM 2543 C CA . VAL A 1 341 ? 54.876 31.614 -8.539 1.00 34.38 341 VAL A CA 1
ATOM 2544 C C . VAL A 1 341 ? 56.250 31.620 -7.848 1.00 34.38 341 VAL A C 1
ATOM 2546 O O . VAL A 1 341 ? 57.253 31.901 -8.499 1.00 34.38 341 VAL A O 1
ATOM 2549 N N . GLY A 1 342 ? 56.281 31.130 -6.598 1.00 27.16 342 GLY A N 1
ATOM 2550 C CA . GLY A 1 342 ? 57.406 30.396 -5.994 1.00 27.16 342 GLY A CA 1
ATOM 2551 C C . GLY A 1 342 ? 57.905 30.944 -4.651 1.00 27.16 342 GLY A C 1
ATOM 2552 O O . GLY A 1 342 ? 58.548 31.982 -4.645 1.00 27.16 342 GLY A O 1
ATOM 2553 N N . ASP A 1 343 ? 57.655 30.244 -3.535 1.00 25.25 343 ASP A N 1
ATOM 2554 C CA . ASP A 1 343 ? 58.720 29.543 -2.791 1.00 25.25 343 ASP A CA 1
ATOM 2555 C C . ASP A 1 343 ? 58.167 28.648 -1.661 1.00 25.25 343 ASP A C 1
ATOM 2557 O O . ASP A 1 343 ? 57.106 28.895 -1.085 1.00 25.25 343 ASP A O 1
ATOM 2561 N N . ALA A 1 344 ? 58.895 27.572 -1.373 1.00 36.44 344 ALA A N 1
ATOM 2562 C CA . ALA A 1 344 ? 58.538 26.512 -0.442 1.00 36.44 344 ALA A CA 1
ATOM 2563 C C . ALA A 1 344 ? 59.074 26.788 0.973 1.00 36.44 344 ALA A C 1
ATOM 2565 O O . ALA A 1 344 ? 60.283 26.823 1.173 1.00 36.44 344 ALA A O 1
ATOM 2566 N N . SER A 1 345 ? 58.192 26.928 1.973 1.00 34.09 345 SER A N 1
ATOM 2567 C CA . SER A 1 345 ? 58.446 26.579 3.392 1.00 34.09 345 SER A CA 1
ATOM 2568 C C . SER A 1 345 ? 57.287 27.000 4.310 1.00 34.09 345 SER A C 1
ATOM 2570 O O . SER A 1 345 ? 57.317 28.048 4.945 1.00 34.09 345 SER A O 1
ATOM 2572 N N . ARG A 1 346 ? 56.260 26.148 4.432 1.00 27.62 346 ARG A N 1
ATOM 2573 C CA . ARG A 1 346 ? 55.401 26.063 5.634 1.00 27.62 346 ARG A CA 1
ATOM 2574 C C . ARG A 1 346 ? 54.507 24.823 5.560 1.00 27.62 346 ARG A C 1
ATOM 2576 O O . ARG A 1 346 ? 53.330 24.894 5.243 1.00 27.62 346 ARG A O 1
ATOM 2583 N N . PHE A 1 347 ? 55.091 23.660 5.828 1.00 35.97 347 PHE A N 1
ATOM 2584 C CA . PHE A 1 347 ? 54.343 22.432 6.100 1.00 35.97 347 PHE A CA 1
ATOM 2585 C C . PHE A 1 347 ? 54.750 21.927 7.474 1.00 35.97 347 PHE A C 1
ATOM 2587 O O . PHE A 1 347 ? 55.743 21.223 7.602 1.00 35.97 347 PHE A O 1
ATOM 2594 N N . GLN A 1 348 ? 53.988 22.323 8.488 1.00 36.22 348 GLN A N 1
ATOM 2595 C CA . GLN A 1 348 ? 53.844 21.632 9.767 1.00 36.22 348 GLN A CA 1
ATOM 2596 C C . GLN A 1 348 ? 52.677 22.323 10.482 1.00 36.22 348 GLN A C 1
ATOM 2598 O O . GLN A 1 348 ? 52.776 23.507 10.791 1.00 36.22 348 GLN A O 1
ATOM 2603 N N . ASN A 1 349 ? 51.590 21.569 10.678 1.00 40.03 349 ASN A N 1
ATOM 2604 C CA . ASN A 1 349 ? 50.285 21.925 11.268 1.00 40.03 349 ASN A CA 1
ATOM 2605 C C . ASN A 1 349 ? 49.178 22.222 10.237 1.00 40.03 349 ASN A C 1
ATOM 2607 O O . ASN A 1 349 ? 48.854 23.370 9.966 1.00 40.03 349 ASN A O 1
ATOM 2611 N N . MET A 1 350 ? 48.592 21.150 9.692 1.00 37.56 350 MET A N 1
ATOM 2612 C CA . MET A 1 350 ? 47.292 21.145 9.004 1.00 37.56 350 MET A CA 1
ATOM 2613 C C . MET A 1 350 ? 46.454 19.997 9.574 1.00 37.56 350 MET A C 1
ATOM 2615 O O . MET A 1 350 ? 46.999 18.927 9.866 1.00 37.56 350 MET A O 1
ATOM 2619 N N . THR A 1 351 ? 45.159 20.238 9.740 1.00 51.47 351 THR A N 1
ATOM 2620 C CA . THR A 1 351 ? 44.168 19.305 10.302 1.00 51.47 351 THR A CA 1
ATOM 2621 C C . THR A 1 351 ? 43.665 18.298 9.253 1.00 51.47 351 THR A C 1
ATOM 2623 O O . THR A 1 351 ? 43.854 18.488 8.049 1.00 51.47 351 THR A O 1
ATOM 2626 N N . ASP A 1 352 ? 43.045 17.192 9.686 1.00 42.41 352 ASP A N 1
ATOM 2627 C CA . ASP A 1 352 ? 42.603 16.111 8.785 1.00 42.41 352 ASP A CA 1
ATOM 2628 C C . ASP A 1 352 ? 41.498 16.542 7.794 1.00 42.41 352 ASP A C 1
ATOM 2630 O O . ASP A 1 352 ? 41.407 15.977 6.701 1.00 42.41 352 ASP A O 1
ATOM 2634 N N . GLU A 1 353 ? 40.737 17.599 8.098 1.00 41.28 353 GLU A N 1
ATOM 2635 C CA . GLU A 1 353 ? 39.767 18.212 7.174 1.00 41.28 353 GLU A CA 1
ATOM 2636 C C . GLU A 1 353 ? 40.452 18.986 6.030 1.00 41.28 353 GLU A C 1
ATOM 2638 O O . GLU A 1 353 ? 40.039 18.895 4.872 1.00 41.28 353 GLU A O 1
ATOM 2643 N N . GLU A 1 354 ? 41.581 19.652 6.295 1.00 41.25 354 GLU A N 1
ATOM 2644 C CA . GLU A 1 354 ? 42.359 20.374 5.273 1.00 41.25 354 GLU A CA 1
ATOM 2645 C C . GLU A 1 354 ? 43.091 19.407 4.321 1.00 41.25 354 GLU A C 1
ATOM 2647 O O . GLU A 1 354 ? 43.273 19.696 3.134 1.00 41.25 354 GLU A O 1
ATOM 2652 N N . ARG A 1 355 ? 43.442 18.201 4.797 1.00 43.81 355 ARG A N 1
ATOM 2653 C CA . ARG A 1 355 ? 43.968 17.108 3.955 1.00 43.81 355 ARG A CA 1
ATOM 2654 C C . ARG A 1 355 ? 42.908 16.474 3.054 1.00 43.81 355 ARG A C 1
ATOM 2656 O O . ARG A 1 355 ? 43.265 15.973 1.984 1.00 43.81 355 ARG A O 1
ATOM 2663 N N . ALA A 1 356 ? 41.640 16.479 3.463 1.00 38.91 356 ALA A N 1
ATOM 2664 C CA . ALA A 1 356 ? 40.532 15.962 2.663 1.00 38.91 356 ALA A CA 1
ATOM 2665 C C . ALA A 1 356 ? 40.183 16.918 1.507 1.00 38.91 356 ALA A C 1
ATOM 2667 O O . ALA A 1 356 ? 40.119 16.480 0.357 1.00 38.91 356 ALA A O 1
ATOM 2668 N N . ALA A 1 357 ? 40.111 18.226 1.780 1.00 37.09 357 ALA A N 1
ATOM 2669 C CA . ALA A 1 357 ? 39.851 19.252 0.765 1.00 37.09 357 ALA A CA 1
ATOM 2670 C C . ALA A 1 357 ? 40.965 19.341 -0.300 1.00 37.09 357 ALA A C 1
ATOM 2672 O O . ALA A 1 357 ? 40.701 19.485 -1.497 1.00 37.09 357 ALA A O 1
ATOM 2673 N N . MET A 1 358 ? 42.231 19.168 0.101 1.00 35.09 358 MET A N 1
ATOM 2674 C CA . MET A 1 358 ? 43.361 19.185 -0.838 1.00 35.09 358 MET A CA 1
ATOM 2675 C C . MET A 1 358 ? 43.433 17.906 -1.702 1.00 35.09 358 MET A C 1
ATOM 2677 O O . MET A 1 358 ? 43.944 17.937 -2.824 1.00 35.09 358 MET A O 1
ATOM 2681 N N . ARG A 1 359 ? 42.876 16.780 -1.224 1.00 36.47 359 ARG A N 1
ATOM 2682 C CA . ARG A 1 359 ? 42.739 15.526 -1.989 1.00 36.47 359 ARG A CA 1
ATOM 2683 C C . ARG A 1 359 ? 41.652 15.603 -3.063 1.00 36.47 359 ARG A C 1
ATOM 2685 O O . ARG A 1 359 ? 41.842 15.013 -4.126 1.00 36.47 359 ARG A O 1
ATOM 2692 N N . GLU A 1 360 ? 40.576 16.354 -2.834 1.00 35.31 360 GLU A N 1
ATOM 2693 C CA . GLU A 1 360 ? 39.557 16.619 -3.861 1.00 35.31 360 GLU A CA 1
ATOM 2694 C C . GLU A 1 360 ? 40.081 17.533 -4.976 1.00 35.31 360 GLU A C 1
ATOM 2696 O O . GLU A 1 360 ? 39.902 17.226 -6.156 1.00 35.31 360 GLU A O 1
ATOM 2701 N N . GLN A 1 361 ? 40.835 18.588 -4.644 1.00 31.31 361 GLN A N 1
ATOM 2702 C CA . GLN A 1 361 ? 41.432 19.467 -5.662 1.00 31.31 361 GLN A CA 1
ATOM 2703 C C . GLN A 1 361 ? 42.540 18.789 -6.490 1.00 31.31 361 GLN A C 1
ATOM 2705 O O . GLN A 1 361 ? 42.680 19.082 -7.679 1.00 31.31 361 GLN A O 1
ATOM 2710 N N . PHE A 1 362 ? 43.294 17.838 -5.923 1.00 27.95 362 PHE A N 1
ATOM 2711 C CA . PHE A 1 362 ? 44.310 17.077 -6.671 1.00 27.95 362 PHE A CA 1
ATOM 2712 C C . PHE A 1 362 ? 43.732 15.964 -7.565 1.00 27.95 362 PHE A C 1
ATOM 2714 O O . PHE A 1 362 ? 44.378 15.578 -8.543 1.00 27.95 362 PHE A O 1
ATOM 2721 N N . MET A 1 363 ? 42.528 15.458 -7.273 1.00 33.53 363 MET A N 1
ATOM 2722 C CA . MET A 1 363 ? 41.841 14.463 -8.113 1.00 33.53 363 MET A CA 1
ATOM 2723 C C . MET A 1 363 ? 41.072 15.094 -9.284 1.00 33.53 363 MET A C 1
ATOM 2725 O O . MET A 1 363 ? 40.874 14.430 -10.299 1.00 33.53 363 MET A O 1
ATOM 2729 N N . ALA A 1 364 ? 40.717 16.381 -9.203 1.00 34.66 364 ALA A N 1
ATOM 2730 C CA . ALA A 1 364 ? 40.032 17.101 -10.280 1.00 34.66 364 ALA A CA 1
ATOM 2731 C C . ALA A 1 364 ? 40.945 17.517 -11.456 1.00 34.66 364 ALA A C 1
ATOM 2733 O O . ALA A 1 364 ? 40.439 17.909 -12.503 1.00 34.66 364 ALA A O 1
ATOM 2734 N N . ASN A 1 365 ? 42.278 17.413 -11.326 1.00 31.20 365 ASN A N 1
ATOM 2735 C CA . ASN A 1 365 ? 43.227 17.925 -12.330 1.00 31.20 365 ASN A CA 1
ATOM 2736 C C . ASN A 1 365 ? 44.118 16.855 -12.996 1.00 31.20 365 ASN A C 1
ATOM 2738 O O . ASN A 1 365 ? 45.148 17.167 -13.595 1.00 31.20 365 ASN A O 1
ATOM 2742 N N . ARG A 1 366 ? 43.726 15.575 -12.937 1.00 31.97 366 ARG A N 1
ATOM 2743 C CA . ARG A 1 366 ? 44.354 14.494 -13.720 1.00 31.97 366 ARG A CA 1
ATOM 2744 C C . ARG A 1 366 ? 43.404 13.971 -14.788 1.00 31.97 366 ARG A C 1
ATOM 2746 O O . ARG A 1 366 ? 42.789 12.921 -14.653 1.00 31.97 366 ARG A O 1
ATOM 2753 N N . GLY A 1 367 ? 43.347 14.722 -15.879 1.00 31.12 367 GLY A N 1
ATOM 2754 C CA . GLY A 1 367 ? 42.628 14.347 -17.089 1.00 31.12 367 GLY A CA 1
ATOM 2755 C C . GLY A 1 367 ? 42.989 15.225 -18.281 1.00 31.12 367 GLY A C 1
ATOM 2756 O O . GLY A 1 367 ? 42.107 15.574 -19.047 1.00 31.12 367 GLY A O 1
ATOM 2757 N N . ASN A 1 368 ? 44.255 15.629 -18.432 1.00 32.03 368 ASN A N 1
ATOM 2758 C CA . ASN A 1 368 ? 44.719 16.229 -19.682 1.00 32.03 368 ASN A CA 1
ATOM 2759 C C . ASN A 1 368 ? 46.181 15.860 -19.940 1.00 32.03 368 ASN A C 1
ATOM 2761 O O . ASN A 1 368 ? 47.112 16.425 -19.373 1.00 32.03 368 ASN A O 1
ATOM 2765 N N . GLY A 1 369 ? 46.361 14.843 -20.774 1.00 29.66 369 GLY A N 1
ATOM 2766 C CA . GLY A 1 369 ? 47.659 14.304 -21.147 1.00 29.66 369 GLY A CA 1
ATOM 2767 C C . GLY A 1 369 ? 47.503 13.283 -22.264 1.00 29.66 369 GLY A C 1
ATOM 2768 O O . GLY A 1 369 ? 47.682 12.095 -22.039 1.00 29.66 369 GLY A O 1
ATOM 2769 N N . SER A 1 370 ? 47.130 13.741 -23.458 1.00 28.77 370 SER A N 1
ATOM 2770 C CA . SER A 1 370 ? 47.240 12.950 -24.685 1.00 28.77 370 SER A CA 1
ATOM 2771 C C . SER A 1 370 ? 47.446 13.881 -25.877 1.00 28.77 370 SER A C 1
ATOM 2773 O O . SER A 1 370 ? 46.512 14.496 -26.377 1.00 28.77 370 SER A O 1
ATOM 2775 N N . THR A 1 371 ? 48.717 13.993 -26.256 1.00 28.89 371 THR A N 1
ATOM 2776 C CA . THR A 1 371 ? 49.261 14.201 -27.606 1.00 28.89 371 THR A CA 1
ATOM 2777 C C . THR A 1 371 ? 48.340 14.793 -28.676 1.00 28.89 371 THR A C 1
ATOM 2779 O O . THR A 1 371 ? 47.438 14.133 -29.189 1.00 28.89 371 THR A O 1
ATOM 2782 N N . ASN A 1 372 ? 48.724 15.992 -29.119 1.00 32.09 372 ASN A N 1
ATOM 2783 C CA . ASN A 1 372 ? 48.466 16.514 -30.456 1.00 32.09 372 ASN A CA 1
ATOM 2784 C C . ASN A 1 372 ? 48.803 15.445 -31.512 1.00 32.09 372 ASN A C 1
ATOM 2786 O O . ASN A 1 372 ? 49.973 15.132 -31.736 1.00 32.09 372 ASN A O 1
ATOM 2790 N N . ALA A 1 373 ? 47.781 14.920 -32.177 1.00 27.34 373 ALA A N 1
ATOM 2791 C CA . ALA A 1 373 ? 47.912 14.243 -33.454 1.00 27.34 373 ALA A CA 1
ATOM 2792 C C . ALA A 1 373 ? 46.863 14.840 -34.392 1.00 27.34 373 ALA A C 1
ATOM 2794 O O . ALA A 1 373 ? 45.660 14.694 -34.188 1.00 27.34 373 ALA A O 1
ATOM 2795 N N . ASN A 1 374 ? 47.348 15.553 -35.405 1.00 36.34 374 ASN A N 1
ATOM 2796 C CA . ASN A 1 374 ? 46.565 15.994 -36.548 1.00 36.34 374 ASN A CA 1
ATOM 2797 C C . ASN A 1 374 ? 45.835 14.796 -37.175 1.00 36.34 374 ASN A C 1
ATOM 2799 O O . ASN A 1 374 ? 46.467 13.940 -37.790 1.00 36.34 374 ASN A O 1
ATOM 2803 N N . SER A 1 375 ? 44.508 14.790 -37.111 1.00 27.72 375 SER A N 1
ATOM 2804 C CA . SER A 1 375 ? 43.676 14.127 -38.114 1.00 27.72 375 SER A CA 1
ATOM 2805 C C . SER A 1 375 ? 42.403 14.944 -38.294 1.00 27.72 375 SER A C 1
ATOM 2807 O O . SER A 1 375 ? 41.561 14.997 -37.400 1.00 27.72 375 SER A O 1
ATOM 2809 N N . GLY A 1 376 ? 42.292 15.625 -39.434 1.00 33.88 376 GLY A N 1
ATOM 2810 C CA . GLY A 1 376 ? 41.083 16.344 -39.804 1.00 33.88 376 GLY A CA 1
ATOM 2811 C C . GLY A 1 376 ? 39.910 15.379 -39.952 1.00 33.88 376 GLY A C 1
ATOM 2812 O O . GLY A 1 376 ? 39.981 14.441 -40.740 1.00 33.88 376 GLY A O 1
ATOM 2813 N N . ASN A 1 377 ? 38.846 15.623 -39.191 1.00 28.06 377 ASN A N 1
ATOM 2814 C CA . ASN A 1 377 ? 37.499 15.153 -39.489 1.00 28.06 377 ASN A CA 1
ATOM 2815 C C . ASN A 1 377 ? 36.503 16.126 -38.846 1.00 28.06 377 ASN A C 1
ATOM 2817 O O . ASN A 1 377 ? 36.433 16.251 -37.625 1.00 28.06 377 ASN A O 1
ATOM 2821 N N . THR A 1 378 ? 35.773 16.862 -39.678 1.00 32.62 378 THR A N 1
ATOM 2822 C CA . THR A 1 378 ? 34.779 17.856 -39.262 1.00 32.62 378 THR A CA 1
ATOM 2823 C C . THR A 1 378 ? 33.522 17.130 -38.771 1.00 32.62 378 THR A C 1
ATOM 2825 O O . THR A 1 378 ? 32.777 16.574 -39.573 1.00 32.62 378 THR A O 1
ATOM 2828 N N . VAL A 1 379 ? 33.294 17.103 -37.457 1.00 37.28 379 VAL A N 1
ATOM 2829 C CA . VAL A 1 379 ? 32.045 16.622 -36.838 1.00 37.28 379 VAL A CA 1
ATOM 2830 C C . VAL A 1 379 ? 31.103 17.818 -36.682 1.00 37.28 379 VAL A C 1
ATOM 2832 O O . VAL A 1 379 ? 31.537 18.875 -36.225 1.00 37.28 379 VAL A O 1
ATOM 2835 N N . ALA A 1 380 ? 29.830 17.672 -37.063 1.00 50.19 380 ALA A N 1
ATOM 2836 C CA . ALA A 1 380 ? 28.797 18.685 -36.841 1.00 50.19 380 ALA A CA 1
ATOM 2837 C C . ALA A 1 380 ? 28.750 19.067 -35.348 1.00 50.19 380 ALA A C 1
ATOM 2839 O O . ALA A 1 380 ? 28.447 18.237 -34.493 1.00 50.19 380 ALA A O 1
ATOM 2840 N N . SER A 1 381 ? 29.122 20.303 -35.015 1.00 59.62 381 SER A N 1
ATOM 2841 C CA . SER A 1 381 ? 29.352 20.716 -33.630 1.00 59.62 381 SER A CA 1
ATOM 2842 C C . SER A 1 381 ? 28.039 21.090 -32.935 1.00 59.62 381 SER A C 1
ATOM 2844 O O . SER A 1 381 ? 27.573 22.215 -33.077 1.00 59.62 381 SER A O 1
ATOM 2846 N N . SER A 1 382 ? 27.428 20.193 -32.162 1.00 77.12 382 SER A N 1
ATOM 2847 C CA . SER A 1 382 ? 26.350 20.583 -31.239 1.00 77.12 382 SER A CA 1
ATOM 2848 C C . SER A 1 382 ? 26.900 21.492 -30.132 1.00 77.12 382 SER A C 1
ATOM 2850 O O . SER A 1 382 ? 27.944 21.180 -29.554 1.00 77.12 382 SER A O 1
ATOM 2852 N N . ARG A 1 383 ? 26.204 22.584 -29.798 1.00 85.31 383 ARG A N 1
ATOM 2853 C CA . ARG A 1 383 ? 26.591 23.498 -28.710 1.00 85.31 383 ARG A CA 1
ATOM 2854 C C . ARG A 1 383 ? 25.671 23.308 -27.508 1.00 85.31 383 ARG A C 1
ATOM 2856 O O . ARG A 1 383 ? 24.455 23.271 -27.657 1.00 85.31 383 ARG A O 1
ATOM 2863 N N . ARG A 1 384 ? 26.260 23.240 -26.314 1.00 86.25 384 ARG A N 1
ATOM 2864 C CA . ARG A 1 384 ? 25.531 23.283 -25.041 1.00 86.25 384 ARG A CA 1
ATOM 2865 C C . ARG A 1 384 ? 25.222 24.737 -24.683 1.00 86.25 384 ARG A C 1
ATOM 2867 O O . ARG A 1 384 ? 26.133 25.567 -24.687 1.00 86.25 384 ARG A O 1
ATOM 2874 N N . MET A 1 385 ? 23.963 25.035 -24.388 1.00 87.31 385 MET A N 1
ATOM 2875 C CA . MET A 1 385 ? 23.495 26.356 -23.971 1.00 87.31 385 MET A CA 1
ATOM 2876 C C . MET A 1 385 ? 22.867 26.261 -22.585 1.00 87.31 385 MET A C 1
ATOM 2878 O O . MET A 1 385 ? 22.103 25.338 -22.325 1.00 87.31 385 MET A O 1
ATOM 2882 N N . GLU A 1 386 ? 23.231 27.181 -21.696 1.00 90.19 386 GLU A N 1
ATOM 2883 C CA . GLU A 1 386 ? 22.598 27.326 -20.382 1.00 90.19 386 GLU A CA 1
ATOM 2884 C C . GLU A 1 386 ? 21.258 28.053 -20.551 1.00 90.19 386 GLU A C 1
ATOM 2886 O O . GLU A 1 386 ? 21.181 29.021 -21.308 1.00 90.19 386 GLU A O 1
ATOM 2891 N N . VAL A 1 387 ? 20.220 27.563 -19.878 1.00 90.62 387 VAL A N 1
ATOM 2892 C CA . VAL A 1 387 ? 18.863 28.126 -19.900 1.00 90.62 387 VAL A CA 1
ATOM 2893 C C . VAL A 1 387 ? 18.352 28.288 -18.477 1.00 90.62 387 VAL A C 1
ATOM 2895 O O . VAL A 1 387 ? 18.709 27.513 -17.588 1.00 90.62 387 VAL A O 1
ATOM 2898 N N . GLU A 1 388 ? 17.489 29.273 -18.262 1.00 88.38 388 GLU A N 1
ATOM 2899 C CA . GLU A 1 388 ? 16.719 29.384 -17.023 1.00 88.38 388 GLU A CA 1
ATOM 2900 C C . GLU A 1 388 ? 15.350 28.751 -17.235 1.00 88.38 388 GLU A C 1
ATOM 2902 O O . GLU A 1 388 ? 14.695 28.998 -18.251 1.00 88.38 388 GLU A O 1
ATOM 2907 N N . VAL A 1 389 ? 14.916 27.936 -16.277 1.00 89.38 389 VAL A N 1
ATOM 2908 C CA . VAL A 1 389 ? 13.659 27.190 -16.365 1.00 89.38 389 VAL A CA 1
ATOM 2909 C C . VAL A 1 389 ? 12.662 27.664 -15.317 1.00 89.38 389 VAL A C 1
ATOM 2911 O O . VAL A 1 389 ? 13.050 28.085 -14.228 1.00 89.38 389 VAL A O 1
ATOM 2914 N N . GLY A 1 390 ? 11.385 27.621 -15.678 1.00 83.62 390 GLY A N 1
ATOM 2915 C CA . GLY A 1 390 ? 10.267 28.022 -14.833 1.00 83.62 390 GLY A CA 1
ATOM 2916 C C . GLY A 1 390 ? 9.469 26.818 -14.353 1.00 83.62 390 GLY A C 1
ATOM 2917 O O . GLY A 1 390 ? 10.030 25.817 -13.907 1.00 83.62 390 GLY A O 1
ATOM 2918 N N . ILE A 1 391 ? 8.146 26.921 -14.456 1.00 83.00 391 ILE A N 1
ATOM 2919 C CA . ILE A 1 391 ? 7.242 25.838 -14.070 1.00 83.00 391 ILE A CA 1
ATOM 2920 C C . ILE A 1 391 ? 7.434 24.617 -14.973 1.00 83.00 391 ILE A C 1
ATOM 2922 O O . ILE A 1 391 ? 7.706 24.738 -16.170 1.00 83.00 391 ILE A O 1
ATOM 2926 N N . ASN A 1 392 ? 7.263 23.428 -14.413 1.00 83.06 392 ASN A N 1
ATOM 2927 C CA . ASN A 1 392 ? 7.337 22.183 -15.158 1.00 83.06 392 ASN A CA 1
ATOM 2928 C C . ASN A 1 392 ? 6.158 21.274 -14.821 1.00 83.06 392 ASN A C 1
ATOM 2930 O O . ASN A 1 392 ? 5.677 21.229 -13.690 1.00 83.06 392 ASN A O 1
ATOM 2934 N N . ASN A 1 393 ? 5.706 20.533 -15.824 1.00 82.75 393 ASN A N 1
ATOM 2935 C CA . ASN A 1 393 ? 4.874 19.357 -15.631 1.00 82.75 393 ASN A CA 1
ATOM 2936 C C . ASN A 1 393 ? 5.652 18.117 -16.095 1.00 82.75 393 ASN A C 1
ATOM 2938 O O . ASN A 1 393 ? 6.859 18.183 -16.333 1.00 82.75 393 ASN A O 1
ATOM 2942 N N . GLU A 1 394 ? 4.985 16.971 -16.174 1.00 74.94 394 GLU A N 1
ATOM 2943 C CA . GLU A 1 394 ? 5.647 15.704 -16.499 1.00 74.94 394 GLU A CA 1
ATOM 2944 C C . GLU A 1 394 ? 6.215 15.657 -17.926 1.00 74.94 394 GLU A C 1
ATOM 2946 O O . GLU A 1 394 ? 7.188 14.945 -18.170 1.00 74.94 394 GLU A O 1
ATOM 2951 N N . ASP A 1 395 ? 5.645 16.435 -18.850 1.00 79.50 395 ASP A N 1
ATOM 2952 C CA . ASP A 1 395 ? 5.976 16.379 -20.276 1.00 79.50 395 ASP A CA 1
ATOM 2953 C C . ASP A 1 395 ? 6.817 17.577 -20.733 1.00 79.50 395 ASP A C 1
ATOM 2955 O O . ASP A 1 395 ? 7.664 17.464 -21.623 1.00 79.50 395 ASP A O 1
ATOM 2959 N N . GLN A 1 396 ? 6.571 18.751 -20.153 1.00 88.06 396 GLN A N 1
ATOM 2960 C CA . GLN A 1 396 ? 7.063 20.041 -20.622 1.00 88.06 396 GLN A CA 1
ATOM 2961 C C . GLN A 1 396 ? 7.648 20.869 -19.480 1.00 88.06 396 GLN A C 1
ATOM 2963 O O . GLN A 1 396 ? 7.151 20.878 -18.354 1.00 88.06 396 GLN A O 1
ATOM 2968 N N . ILE A 1 397 ? 8.693 21.621 -19.808 1.00 88.00 397 ILE A N 1
ATOM 2969 C CA . ILE A 1 397 ? 9.329 22.576 -18.908 1.00 88.00 397 ILE A CA 1
ATOM 2970 C C . ILE A 1 397 ? 9.332 23.959 -19.542 1.00 88.00 397 ILE A C 1
ATOM 2972 O O . ILE A 1 397 ? 9.662 24.117 -20.721 1.00 88.00 397 ILE A O 1
ATOM 2976 N N . GLU A 1 398 ? 8.940 24.955 -18.754 1.00 90.81 398 GLU A N 1
ATOM 2977 C CA . GLU A 1 398 ? 9.015 26.349 -19.153 1.00 90.81 398 GLU A CA 1
ATOM 2978 C C . GLU A 1 398 ? 10.472 26.800 -19.254 1.00 90.81 398 GLU A C 1
ATOM 2980 O O . GLU A 1 398 ? 11.270 26.555 -18.350 1.00 90.81 398 GLU A O 1
ATOM 2985 N N . ILE A 1 399 ? 10.788 27.538 -20.314 1.00 90.50 399 ILE A N 1
ATOM 2986 C CA . ILE A 1 399 ? 12.050 28.248 -20.489 1.00 90.50 399 ILE A CA 1
ATOM 2987 C C . ILE A 1 399 ? 11.801 29.742 -20.285 1.00 90.50 399 ILE A C 1
ATOM 2989 O O . ILE A 1 399 ? 11.064 30.371 -21.043 1.00 90.50 399 ILE A O 1
ATOM 2993 N N . LEU A 1 400 ? 12.426 30.310 -19.255 1.00 87.44 400 LEU A N 1
ATOM 2994 C CA . LEU A 1 400 ? 12.336 31.732 -18.919 1.00 87.44 400 LEU A CA 1
ATOM 2995 C C . LEU A 1 400 ? 13.333 32.563 -19.727 1.00 87.44 400 LEU A C 1
ATOM 2997 O O . LEU A 1 400 ? 13.018 33.676 -20.147 1.00 87.44 400 LEU A O 1
ATOM 3001 N N . SER A 1 401 ? 14.537 32.031 -19.946 1.00 84.81 401 SER A N 1
ATOM 3002 C CA . SER A 1 401 ? 15.587 32.721 -20.690 1.00 84.81 401 SER A CA 1
ATOM 3003 C C . SER A 1 401 ? 16.560 31.743 -21.356 1.00 84.81 401 SER A C 1
ATOM 3005 O O . SER A 1 401 ? 16.700 30.586 -20.954 1.00 84.81 401 SER A O 1
ATOM 3007 N N . GLY A 1 402 ? 17.219 32.214 -22.417 1.00 82.12 402 GLY A N 1
ATOM 3008 C CA . GLY A 1 402 ? 18.220 31.462 -23.179 1.00 82.12 402 GLY A CA 1
ATOM 3009 C C . GLY A 1 402 ? 17.734 30.923 -24.527 1.00 82.12 402 GLY A C 1
ATOM 3010 O O . GLY A 1 402 ? 18.564 30.723 -25.403 1.00 82.12 402 GLY A O 1
ATOM 3011 N N . LEU A 1 403 ? 16.423 30.774 -24.746 1.00 86.75 403 LEU A N 1
ATOM 3012 C CA . LEU A 1 403 ? 15.844 30.318 -26.019 1.00 86.75 403 LEU A CA 1
ATOM 3013 C C . LEU A 1 403 ? 14.721 31.239 -26.508 1.00 86.75 403 LEU A C 1
ATOM 3015 O O . LEU A 1 403 ? 14.061 31.907 -25.713 1.00 86.75 403 LEU A O 1
ATOM 3019 N N . GLN A 1 404 ? 14.490 31.238 -27.818 1.00 87.31 404 GLN A N 1
ATOM 3020 C CA . GLN A 1 404 ? 13.402 31.940 -28.496 1.00 87.31 404 GLN A CA 1
ATOM 3021 C C . GLN A 1 404 ? 12.419 30.954 -29.137 1.00 87.31 404 GLN A C 1
ATOM 3023 O O . GLN A 1 404 ? 12.730 29.786 -29.373 1.00 87.31 404 GLN A O 1
ATOM 3028 N N . GLU A 1 405 ? 11.207 31.426 -29.427 1.00 87.75 405 GLU A N 1
ATOM 3029 C CA . GLU A 1 405 ? 10.216 30.636 -30.157 1.00 87.75 405 GLU A CA 1
ATOM 3030 C C . GLU A 1 405 ? 10.767 30.209 -31.526 1.00 87.75 405 GLU A C 1
ATOM 3032 O O . GLU A 1 405 ? 11.269 31.030 -32.292 1.00 87.75 405 GLU A O 1
ATOM 3037 N N . GLY A 1 406 ? 10.667 28.915 -31.835 1.00 83.31 406 GLY A N 1
ATOM 3038 C CA . GLY A 1 406 ? 11.190 28.343 -33.074 1.00 83.31 406 GLY A CA 1
ATOM 3039 C C . GLY A 1 406 ? 12.650 27.884 -33.019 1.00 83.31 406 GLY A C 1
ATOM 3040 O O . GLY A 1 406 ? 13.072 27.189 -33.946 1.00 83.31 406 GLY A O 1
ATOM 3041 N N . ASP A 1 407 ? 13.398 28.175 -31.947 1.00 87.75 407 ASP A N 1
ATOM 3042 C CA . ASP A 1 407 ? 14.745 27.621 -31.766 1.00 87.75 407 ASP A CA 1
ATOM 3043 C C . ASP A 1 407 ? 14.695 26.090 -31.727 1.00 87.75 407 ASP A C 1
ATOM 3045 O O . ASP A 1 407 ? 13.800 25.489 -31.132 1.00 87.75 407 ASP A O 1
ATOM 3049 N N . LEU A 1 408 ? 15.662 25.435 -32.371 1.00 87.56 408 LEU A N 1
ATOM 3050 C CA . LEU A 1 408 ? 15.740 23.977 -32.403 1.00 87.56 408 LEU A CA 1
ATOM 3051 C C . LEU A 1 408 ? 16.593 23.468 -31.245 1.00 87.56 408 LEU A C 1
ATOM 3053 O O . LEU A 1 408 ? 17.782 23.774 -31.161 1.00 87.56 408 LEU A O 1
ATOM 3057 N N . VAL A 1 409 ? 16.009 22.616 -30.407 1.00 89.69 409 VAL A N 1
ATOM 3058 C CA . VAL A 1 409 ? 16.734 21.885 -29.363 1.00 89.69 409 VAL A CA 1
ATOM 3059 C C . VAL A 1 409 ? 16.858 20.414 -29.742 1.00 89.69 409 VAL A C 1
ATOM 3061 O O . VAL A 1 409 ? 15.942 19.813 -30.304 1.00 89.69 409 VAL A O 1
ATOM 3064 N N . ILE A 1 410 ? 18.022 19.834 -29.477 1.00 87.56 410 ILE A N 1
ATOM 3065 C CA . ILE A 1 410 ? 18.325 18.423 -29.690 1.00 87.56 410 ILE A CA 1
ATOM 3066 C C . ILE A 1 410 ? 17.731 17.634 -28.530 1.00 87.56 410 ILE A C 1
ATOM 3068 O O . ILE A 1 410 ? 18.059 17.881 -27.370 1.00 87.56 410 ILE A O 1
ATOM 3072 N N . LEU A 1 411 ? 16.918 16.637 -28.859 1.00 82.06 411 LEU A N 1
ATOM 3073 C CA . LEU A 1 411 ? 16.502 15.626 -27.904 1.00 82.06 411 LEU A CA 1
ATOM 3074 C C . LEU A 1 411 ? 17.647 14.613 -27.755 1.00 82.06 411 LEU A C 1
ATOM 3076 O O . LEU A 1 411 ? 18.125 14.089 -28.770 1.00 82.06 411 LEU A O 1
ATOM 3080 N N . PRO A 1 412 ? 18.125 14.329 -26.530 1.00 66.44 412 PRO A N 1
ATOM 3081 C CA . PRO A 1 412 ? 19.062 13.240 -26.308 1.00 66.44 412 PRO A CA 1
ATOM 3082 C C . PRO A 1 412 ? 18.357 11.961 -26.756 1.00 66.44 412 PRO A C 1
ATOM 3084 O O . PRO A 1 412 ? 17.367 11.547 -26.167 1.00 66.44 412 PRO A O 1
ATOM 3087 N N . THR A 1 413 ? 18.800 11.389 -27.873 1.00 54.53 413 THR A N 1
ATOM 3088 C CA . THR A 1 413 ? 18.099 10.302 -28.558 1.00 54.53 413 THR A CA 1
ATOM 3089 C C . THR A 1 413 ? 17.876 9.116 -27.624 1.00 54.53 413 THR A C 1
ATOM 3091 O O . THR A 1 413 ? 18.783 8.316 -27.399 1.00 54.53 413 THR A O 1
ATOM 3094 N N . GLY A 1 414 ? 16.648 9.009 -27.123 1.00 43.38 414 GLY A N 1
ATOM 3095 C CA . GLY A 1 414 ? 16.085 7.841 -26.467 1.00 43.38 414 GLY A CA 1
ATOM 3096 C C . GLY A 1 414 ? 15.154 7.042 -27.376 1.00 43.38 414 GLY A C 1
ATOM 3097 O O . GLY A 1 414 ? 14.564 6.093 -26.903 1.00 43.38 414 GLY A O 1
ATOM 3098 N N . HIS A 1 415 ? 14.995 7.370 -28.662 1.00 33.34 415 HIS A N 1
ATOM 3099 C CA . HIS A 1 415 ? 14.160 6.595 -29.586 1.00 33.34 415 HIS A CA 1
ATOM 3100 C C . HIS A 1 415 ? 14.662 6.724 -31.033 1.00 33.34 415 HIS A C 1
ATOM 3102 O O . HIS A 1 415 ? 14.769 7.825 -31.570 1.00 33.34 415 HIS A O 1
ATOM 3108 N N . GLU A 1 416 ? 14.916 5.594 -31.703 1.00 29.00 416 GLU A N 1
ATOM 3109 C CA . GLU A 1 416 ? 14.871 5.534 -33.168 1.00 29.00 416 GLU A CA 1
ATOM 3110 C C . GLU A 1 416 ? 13.422 5.803 -33.597 1.00 29.00 416 GLU A C 1
ATOM 3112 O O . GLU A 1 416 ? 12.570 4.912 -33.583 1.00 29.00 416 GLU A O 1
ATOM 3117 N N . CYS A 1 417 ? 13.119 7.050 -33.948 1.00 25.14 417 CYS A N 1
ATOM 3118 C CA . CYS A 1 417 ? 11.834 7.407 -34.525 1.00 25.14 417 CYS A CA 1
ATOM 3119 C C . CYS A 1 417 ? 11.828 6.984 -36.002 1.00 25.14 417 CYS A C 1
ATOM 3121 O O . CYS A 1 417 ? 12.483 7.595 -36.849 1.00 25.14 417 CYS A O 1
ATOM 3123 N N . LYS A 1 418 ? 11.112 5.899 -36.321 1.00 28.52 418 LYS A N 1
ATOM 3124 C CA . LYS A 1 418 ? 10.808 5.520 -37.705 1.00 28.52 418 LYS A CA 1
ATOM 3125 C C . LYS A 1 418 ? 9.918 6.593 -38.328 1.00 28.52 418 LYS A C 1
ATOM 3127 O O . LYS A 1 418 ? 8.710 6.597 -38.122 1.00 28.52 418 LYS A O 1
ATOM 3132 N N . LEU A 1 419 ? 10.505 7.442 -39.164 1.00 26.58 419 LEU A N 1
ATOM 3133 C CA . LEU A 1 419 ? 9.769 8.165 -40.194 1.00 26.58 419 LEU A CA 1
ATOM 3134 C C . LEU A 1 419 ? 9.165 7.142 -41.170 1.00 26.58 419 LEU A C 1
ATOM 3136 O O . LEU A 1 419 ? 9.866 6.524 -41.974 1.00 26.58 419 LEU A O 1
ATOM 3140 N N . GLN A 1 420 ? 7.851 6.943 -41.068 1.00 28.11 420 GLN A N 1
ATOM 3141 C CA . GLN A 1 420 ? 7.032 6.328 -42.107 1.00 28.11 420 GLN A CA 1
ATOM 3142 C C . GLN A 1 420 ? 7.109 7.198 -43.365 1.00 28.11 420 GLN A C 1
ATOM 3144 O O . GLN A 1 420 ? 6.405 8.193 -43.505 1.00 28.11 420 GLN A O 1
ATOM 3149 N N . LEU A 1 421 ? 7.973 6.805 -44.298 1.00 27.64 421 LEU A N 1
ATOM 3150 C CA . LEU A 1 421 ? 7.827 7.183 -45.695 1.00 27.64 421 LEU A CA 1
ATOM 3151 C C . LEU A 1 421 ? 6.720 6.312 -46.292 1.00 27.64 421 LEU A C 1
ATOM 3153 O O . LEU A 1 421 ? 6.958 5.189 -46.737 1.00 27.64 421 LEU A O 1
ATOM 3157 N N . GLU A 1 422 ? 5.498 6.836 -46.278 1.00 28.50 422 GLU A N 1
ATOM 3158 C CA . GLU A 1 422 ? 4.467 6.397 -47.208 1.00 28.50 422 GLU A CA 1
ATOM 3159 C C . GLU A 1 422 ? 4.932 6.714 -48.635 1.00 28.50 422 GLU A C 1
ATOM 3161 O O . GLU A 1 422 ? 5.128 7.869 -49.011 1.00 28.50 422 GLU A O 1
ATOM 3166 N N . GLN A 1 423 ? 5.116 5.670 -49.439 1.00 26.20 423 GLN A N 1
ATOM 3167 C CA . GLN A 1 423 ? 5.174 5.760 -50.894 1.00 26.20 423 GLN A CA 1
ATOM 3168 C C . GLN A 1 423 ? 4.179 4.748 -51.478 1.00 26.20 423 GLN A C 1
ATOM 3170 O O . GLN A 1 423 ? 3.946 3.688 -50.889 1.00 26.20 423 GLN A O 1
ATOM 3175 N N . PRO A 1 424 ? 3.538 5.090 -52.603 1.00 26.45 424 PRO A N 1
ATOM 3176 C CA . PRO A 1 424 ? 2.150 4.746 -52.846 1.00 26.45 424 PRO A CA 1
ATOM 3177 C C . PRO A 1 424 ? 1.964 3.404 -53.556 1.00 26.45 424 PRO A C 1
ATOM 3179 O O . PRO A 1 424 ? 2.844 2.853 -54.219 1.00 26.45 424 PRO A O 1
ATOM 3182 N N . SER A 1 425 ? 0.735 2.921 -53.431 1.00 30.45 425 SER A N 1
ATOM 3183 C CA . SER A 1 425 ? 0.124 1.798 -54.132 1.00 30.45 425 SER A CA 1
ATOM 3184 C C . SER A 1 425 ? 0.506 1.679 -55.619 1.00 30.45 425 SER A C 1
ATOM 3186 O O . SER A 1 425 ? 0.286 2.578 -56.430 1.00 30.45 425 SER A O 1
ATOM 3188 N N . ARG A 1 426 ? 0.976 0.488 -56.022 1.00 26.73 426 ARG A N 1
ATOM 3189 C CA . ARG A 1 426 ? 0.930 0.018 -57.418 1.00 26.73 426 ARG A CA 1
ATOM 3190 C C . ARG A 1 426 ? 0.354 -1.402 -57.515 1.00 26.73 426 ARG A C 1
ATOM 3192 O O . ARG A 1 426 ? 1.027 -2.387 -57.248 1.00 26.73 426 ARG A O 1
ATOM 3199 N N . ILE A 1 427 ? -0.936 -1.415 -57.857 1.00 30.41 427 ILE A N 1
ATOM 3200 C CA . ILE A 1 427 ? -1.750 -2.282 -58.743 1.00 30.41 427 ILE A CA 1
ATOM 3201 C C . ILE A 1 427 ? -1.180 -3.672 -59.164 1.00 30.41 427 ILE A C 1
ATOM 3203 O O . ILE A 1 427 ? -0.027 -3.769 -59.582 1.00 30.41 427 ILE A O 1
ATOM 3207 N N . PRO A 1 428 ? -2.018 -4.739 -59.182 1.00 35.94 428 PRO A N 1
ATOM 3208 C CA . PRO A 1 428 ? -1.613 -6.136 -59.384 1.00 35.94 428 PRO A CA 1
ATOM 3209 C C . PRO A 1 428 ? -1.585 -6.610 -60.854 1.00 35.94 428 PRO A C 1
ATOM 3211 O O . PRO A 1 428 ? -2.355 -6.152 -61.697 1.00 35.94 428 PRO A O 1
ATOM 3214 N N . ARG A 1 429 ? -0.777 -7.644 -61.134 1.00 29.41 429 ARG A N 1
ATOM 3215 C CA . ARG A 1 429 ? -0.918 -8.595 -62.265 1.00 29.41 429 ARG A CA 1
ATOM 3216 C C . ARG A 1 429 ? -0.507 -9.981 -61.750 1.00 29.41 429 ARG A C 1
ATOM 3218 O O . ARG A 1 429 ? 0.614 -10.133 -61.288 1.00 29.41 429 ARG A O 1
ATOM 3225 N N . THR A 1 430 ? -1.394 -10.942 -61.501 1.00 29.75 430 THR A N 1
ATOM 3226 C CA . THR A 1 430 ? -2.195 -11.801 -62.400 1.00 29.75 430 THR A CA 1
ATOM 3227 C C . THR A 1 430 ? -1.400 -12.662 -63.407 1.00 29.75 430 THR A C 1
ATOM 3229 O O . THR A 1 430 ? -0.630 -12.168 -64.221 1.00 29.75 430 THR A O 1
ATOM 3232 N N . TRP A 1 431 ? -1.717 -13.969 -63.345 1.00 27.94 431 TRP A N 1
ATOM 3233 C CA . TRP A 1 431 ? -1.526 -15.080 -64.301 1.00 27.94 431 TRP A CA 1
ATOM 3234 C C . TRP A 1 431 ? -0.178 -15.821 -64.410 1.00 27.94 431 TRP A C 1
ATOM 3236 O O . TRP A 1 431 ? 0.695 -15.453 -65.186 1.00 27.94 431 TRP A O 1
ATOM 3246 N N . ARG A 1 432 ? -0.131 -17.021 -63.799 1.00 27.39 432 ARG A N 1
ATOM 3247 C CA . ARG A 1 432 ? -0.178 -18.357 -64.464 1.00 27.39 432 ARG A CA 1
ATOM 3248 C C . ARG A 1 432 ? -0.481 -19.435 -63.395 1.00 27.39 432 ARG A C 1
ATOM 3250 O O . ARG A 1 432 ? 0.255 -19.551 -62.428 1.00 27.39 432 ARG A O 1
ATOM 3257 N N . ARG A 1 433 ? -1.695 -20.021 -63.369 1.00 29.23 433 ARG A N 1
ATOM 3258 C CA . ARG A 1 433 ? -2.060 -21.399 -63.823 1.00 29.23 433 ARG A CA 1
ATOM 3259 C C . ARG A 1 433 ? -0.941 -22.437 -63.585 1.00 29.23 433 ARG A C 1
ATOM 3261 O O . ARG A 1 433 ? 0.132 -22.251 -64.131 1.00 29.23 433 ARG A O 1
ATOM 3268 N N . GLY A 1 434 ? -1.111 -23.573 -62.905 1.00 27.38 434 GLY A N 1
ATOM 3269 C CA . GLY A 1 434 ? -2.255 -24.227 -62.269 1.00 27.38 434 GLY A CA 1
ATOM 3270 C C . GLY A 1 434 ? -1.911 -25.696 -61.927 1.00 27.38 434 GLY A C 1
ATOM 3271 O O . GLY A 1 434 ? -0.987 -26.250 -62.517 1.00 27.38 434 GLY A O 1
ATOM 3272 N N . LEU A 1 435 ? -2.744 -26.304 -61.061 1.00 32.16 435 LEU A N 1
ATOM 3273 C CA . LEU A 1 435 ? -3.028 -27.755 -60.895 1.00 32.16 435 LEU A CA 1
ATOM 3274 C C . LEU A 1 435 ? -2.095 -28.625 -59.993 1.00 32.16 435 LEU A C 1
ATOM 3276 O O . LEU A 1 435 ? -0.957 -28.247 -59.745 1.00 32.16 435 LEU A O 1
ATOM 3280 N N . PRO A 1 436 ? -2.611 -29.717 -59.360 1.00 39.28 436 PRO A N 1
ATOM 3281 C CA . PRO A 1 436 ? -2.934 -29.688 -57.925 1.00 39.28 436 PRO A CA 1
ATOM 3282 C C . PRO A 1 436 ? -2.449 -30.900 -57.083 1.00 39.28 43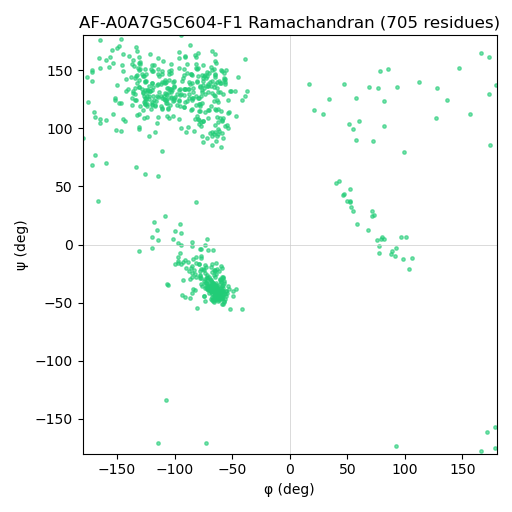6 PRO A C 1
ATOM 3284 O O . PRO A 1 436 ? -2.063 -31.947 -57.591 1.00 39.28 436 PRO A O 1
ATOM 3287 N N . TRP A 1 437 ? -2.575 -30.738 -55.758 1.00 26.30 437 TRP A N 1
ATOM 3288 C CA . TRP A 1 437 ? -2.907 -31.727 -54.715 1.00 26.30 437 TRP A CA 1
ATOM 3289 C C . TRP A 1 437 ? -2.526 -33.206 -54.924 1.00 26.30 437 TRP A C 1
ATOM 3291 O O . TRP A 1 437 ? -3.234 -33.955 -55.598 1.00 26.30 437 TRP A O 1
ATOM 3301 N N . ARG A 1 438 ? -1.574 -33.696 -54.114 1.00 27.36 438 ARG A N 1
ATOM 3302 C CA . ARG A 1 438 ? -1.609 -35.073 -53.588 1.00 27.36 438 ARG A CA 1
ATOM 3303 C C . ARG A 1 438 ? -1.229 -35.141 -52.106 1.00 27.36 438 ARG A C 1
ATOM 3305 O O . ARG A 1 438 ? -0.166 -34.702 -51.686 1.00 27.36 438 ARG A O 1
ATOM 3312 N N . ARG A 1 439 ? -2.144 -35.755 -51.346 1.00 30.80 439 ARG A N 1
ATOM 3313 C CA . ARG A 1 439 ? -1.996 -36.300 -49.987 1.00 30.80 439 ARG A CA 1
ATOM 3314 C C . ARG A 1 439 ? -0.700 -37.101 -49.831 1.00 30.80 439 ARG A C 1
ATOM 3316 O O . ARG A 1 439 ? -0.428 -37.950 -50.676 1.00 30.80 439 ARG A O 1
ATOM 3323 N N . CYS A 1 440 ? -0.065 -37.025 -48.660 1.00 28.38 440 CYS A N 1
ATOM 3324 C CA . CYS A 1 440 ? 0.665 -38.176 -48.134 1.00 28.38 440 CYS A CA 1
ATOM 3325 C C . CYS A 1 440 ? 0.496 -38.331 -46.618 1.00 28.38 440 CYS A C 1
ATOM 3327 O O . CYS A 1 440 ? 0.512 -37.375 -45.850 1.00 28.38 440 CYS A O 1
ATOM 3329 N N . ARG A 1 441 ? 0.217 -39.578 -46.239 1.00 29.42 441 ARG A N 1
ATOM 3330 C CA . ARG A 1 441 ? -0.276 -40.054 -44.947 1.00 29.42 441 ARG A CA 1
ATOM 3331 C C . ARG A 1 441 ? 0.840 -40.203 -43.910 1.00 29.42 441 ARG A C 1
ATOM 3333 O O . ARG A 1 441 ? 1.950 -40.612 -44.232 1.00 29.42 441 ARG A O 1
ATOM 3340 N N . ARG A 1 442 ? 0.434 -40.041 -42.644 1.00 30.69 442 ARG A N 1
ATOM 3341 C CA . ARG A 1 442 ? 1.048 -40.598 -41.426 1.00 30.69 442 ARG A CA 1
ATOM 3342 C C . ARG A 1 442 ? 1.586 -42.023 -41.645 1.00 30.69 442 ARG A C 1
ATOM 3344 O O . ARG A 1 442 ? 0.836 -42.898 -42.085 1.00 30.69 442 ARG A O 1
ATOM 3351 N N . ARG A 1 443 ? 2.829 -42.285 -41.224 1.00 29.06 443 ARG A N 1
ATOM 3352 C CA . ARG A 1 443 ? 3.355 -43.643 -41.003 1.00 29.06 443 ARG A CA 1
ATOM 3353 C C . ARG A 1 443 ? 3.669 -43.871 -39.524 1.00 29.06 443 ARG A C 1
ATOM 3355 O O . ARG A 1 443 ? 4.365 -43.090 -38.890 1.00 29.06 443 ARG A O 1
ATOM 3362 N N . ARG A 1 444 ? 3.091 -44.964 -39.019 1.00 28.52 444 ARG A N 1
ATOM 3363 C CA . ARG A 1 444 ? 3.274 -45.583 -37.702 1.00 28.52 444 ARG A CA 1
ATOM 3364 C C . ARG A 1 444 ? 4.650 -46.252 -37.605 1.00 28.52 444 ARG A C 1
ATOM 3366 O O . ARG A 1 444 ? 5.088 -46.878 -38.567 1.00 28.52 444 ARG A O 1
ATOM 3373 N N . ILE A 1 445 ? 5.249 -46.202 -36.418 1.00 34.16 445 ILE A N 1
ATOM 3374 C CA . ILE A 1 445 ? 6.438 -46.972 -36.018 1.00 34.16 445 ILE A CA 1
ATOM 3375 C C . ILE A 1 445 ? 5.968 -48.287 -35.354 1.00 34.16 445 ILE A C 1
ATOM 3377 O O . ILE A 1 445 ? 5.052 -48.234 -34.528 1.00 34.16 445 ILE A O 1
ATOM 3381 N N . PRO A 1 446 ? 6.533 -49.467 -35.686 1.00 37.66 446 PRO A N 1
ATOM 3382 C CA . PRO A 1 446 ? 6.118 -50.737 -35.095 1.00 37.66 446 PRO A CA 1
ATOM 3383 C C . PRO A 1 446 ? 6.945 -51.141 -33.859 1.00 37.66 446 PRO A C 1
ATOM 3385 O O . PRO A 1 446 ? 8.161 -50.985 -33.810 1.00 37.66 446 PRO A O 1
ATOM 3388 N N . ARG A 1 447 ? 6.256 -51.750 -32.883 1.00 32.03 447 ARG A N 1
ATOM 3389 C CA . ARG A 1 447 ? 6.810 -52.510 -31.745 1.00 32.03 447 ARG A CA 1
ATOM 3390 C C . ARG A 1 447 ? 7.311 -53.892 -32.196 1.00 32.03 447 ARG A C 1
ATOM 3392 O O . ARG A 1 447 ? 6.596 -54.580 -32.922 1.00 32.03 447 ARG A O 1
ATOM 3399 N N . ARG A 1 448 ? 8.423 -54.388 -31.631 1.00 30.58 448 ARG A N 1
ATOM 3400 C CA . ARG A 1 448 ? 8.690 -55.839 -31.516 1.00 30.58 448 ARG A CA 1
ATOM 3401 C C . ARG A 1 448 ? 9.434 -56.216 -30.224 1.00 30.58 448 ARG A C 1
ATOM 3403 O O . ARG A 1 448 ? 10.142 -55.407 -29.642 1.00 30.58 448 ARG A O 1
ATOM 3410 N N . LYS A 1 449 ? 9.139 -57.439 -29.764 1.00 33.41 449 LYS A N 1
ATOM 3411 C CA . LYS A 1 449 ? 9.316 -58.032 -28.423 1.00 33.41 449 LYS A CA 1
ATOM 3412 C C . LYS A 1 449 ? 10.667 -58.751 -28.207 1.00 33.41 449 LYS A C 1
ATOM 3414 O O . LYS A 1 449 ? 11.308 -59.184 -29.153 1.00 33.41 449 LYS A O 1
ATOM 3419 N N . ARG A 1 450 ? 10.956 -58.935 -26.909 1.00 33.69 450 ARG A N 1
ATOM 3420 C CA . ARG A 1 450 ? 11.960 -59.737 -26.164 1.00 33.69 450 ARG A CA 1
ATOM 3421 C C . ARG A 1 450 ? 12.324 -61.160 -26.649 1.00 33.69 450 ARG A C 1
ATOM 3423 O O . ARG A 1 450 ? 11.457 -61.874 -27.145 1.00 33.69 450 ARG A O 1
ATOM 3430 N N . ARG A 1 451 ? 13.523 -61.577 -26.175 1.00 30.50 451 ARG A N 1
ATOM 3431 C CA . ARG A 1 451 ? 14.089 -62.905 -25.757 1.00 30.50 451 ARG A CA 1
ATOM 3432 C C . ARG A 1 451 ? 15.421 -63.134 -26.499 1.00 30.50 451 ARG A C 1
ATOM 3434 O O . ARG A 1 451 ? 15.454 -62.881 -27.688 1.00 30.50 451 ARG A O 1
ATOM 3441 N N . GLY A 1 452 ? 16.552 -63.577 -25.944 1.00 28.02 452 GLY A N 1
ATOM 3442 C CA . GLY A 1 452 ? 16.978 -64.163 -24.665 1.00 28.02 452 GLY A CA 1
ATOM 3443 C C . GLY A 1 452 ? 18.128 -65.155 -24.976 1.00 28.02 452 GLY A C 1
ATOM 3444 O O . GLY A 1 452 ? 18.094 -65.723 -26.062 1.00 28.02 452 GLY A O 1
ATOM 3445 N N . ARG A 1 453 ? 19.060 -65.391 -24.024 1.00 29.08 453 ARG A N 1
ATOM 3446 C CA . ARG A 1 453 ? 20.219 -66.345 -24.032 1.00 29.08 453 ARG A CA 1
ATOM 3447 C C . ARG A 1 453 ? 21.479 -65.932 -24.827 1.00 29.08 453 ARG A C 1
ATOM 3449 O O . ARG A 1 453 ? 21.336 -65.310 -25.864 1.00 29.08 453 ARG A O 1
ATOM 3456 N N . THR A 1 454 ? 22.736 -66.295 -24.520 1.00 27.95 454 THR A N 1
ATOM 3457 C CA . THR A 1 454 ? 23.588 -66.643 -23.337 1.00 27.95 454 THR A CA 1
ATOM 3458 C C . THR A 1 454 ? 24.930 -67.123 -23.938 1.00 27.95 454 THR A C 1
ATOM 3460 O O . THR A 1 454 ? 24.855 -68.014 -24.771 1.00 27.95 454 THR A O 1
ATOM 3463 N N . SER A 1 455 ? 26.106 -66.624 -23.516 1.00 28.70 455 SER A N 1
ATOM 3464 C CA . SER A 1 455 ? 27.326 -67.397 -23.121 1.00 28.70 455 SER A CA 1
ATOM 3465 C C . SER A 1 455 ? 28.617 -66.554 -23.252 1.00 28.70 455 SER A C 1
ATOM 3467 O O . SER A 1 455 ? 28.914 -66.065 -24.333 1.00 28.70 455 SER A O 1
ATOM 3469 N N . VAL A 1 456 ? 29.295 -66.202 -22.149 1.00 31.17 456 VAL A N 1
ATOM 3470 C CA . VAL A 1 456 ? 30.551 -66.797 -21.610 1.00 31.17 456 VAL A CA 1
ATOM 3471 C C . VAL A 1 456 ? 31.785 -66.723 -22.544 1.00 31.17 456 VAL A C 1
ATOM 3473 O O . VAL A 1 456 ? 31.899 -67.543 -23.441 1.00 31.17 456 VAL A O 1
ATOM 3476 N N . TYR A 1 457 ? 32.770 -65.847 -22.255 1.00 27.97 457 TYR A N 1
ATOM 3477 C CA . TYR A 1 457 ? 34.119 -66.235 -21.768 1.00 27.97 457 TYR A CA 1
ATOM 3478 C C . TYR A 1 457 ? 34.992 -65.033 -21.324 1.00 27.97 457 TYR A C 1
ATOM 3480 O O . TYR A 1 457 ? 34.897 -63.922 -21.832 1.00 27.97 457 TYR A O 1
ATOM 3488 N N . ARG A 1 458 ? 35.845 -65.314 -20.329 1.00 28.64 458 ARG A N 1
ATOM 3489 C CA . ARG A 1 458 ? 36.781 -64.472 -19.550 1.00 28.64 458 ARG A CA 1
ATOM 3490 C C . ARG A 1 458 ? 37.866 -63.733 -20.363 1.00 28.64 458 ARG A C 1
ATOM 3492 O O . ARG A 1 458 ? 38.511 -64.378 -21.181 1.00 28.64 458 ARG A O 1
ATOM 3499 N N . ARG A 1 459 ? 38.307 -62.548 -19.890 1.00 28.92 459 ARG A N 1
ATOM 3500 C CA . ARG A 1 459 ? 39.608 -62.367 -19.176 1.00 28.92 459 ARG A CA 1
ATOM 3501 C C . ARG A 1 459 ? 39.922 -60.917 -18.738 1.00 28.92 459 ARG A C 1
ATOM 3503 O O . ARG A 1 459 ? 39.869 -59.991 -19.528 1.00 28.92 459 ARG A O 1
ATOM 3510 N N . ARG A 1 460 ? 40.436 -60.844 -17.497 1.00 30.83 460 ARG A N 1
ATOM 3511 C CA . ARG A 1 460 ? 41.471 -59.938 -16.942 1.00 30.83 460 ARG A CA 1
ATOM 3512 C C . ARG A 1 460 ? 41.133 -58.457 -16.690 1.00 30.83 460 ARG A C 1
ATOM 3514 O O . ARG A 1 460 ? 41.492 -57.571 -17.445 1.00 30.83 460 ARG A O 1
ATOM 3521 N N . GLY A 1 461 ? 40.626 -58.221 -15.479 1.00 33.84 461 GLY A N 1
ATOM 3522 C CA . GLY A 1 461 ? 41.394 -57.557 -14.420 1.00 33.84 461 GLY A CA 1
ATOM 3523 C C . GLY A 1 461 ? 41.949 -56.161 -14.697 1.00 33.84 461 GLY A C 1
ATOM 3524 O O . GLY A 1 461 ? 43.129 -56.022 -15.002 1.00 33.84 461 GLY A O 1
ATOM 3525 N N . ARG A 1 462 ? 41.150 -55.141 -14.375 1.00 32.16 462 ARG A N 1
ATOM 3526 C CA . ARG A 1 462 ? 41.615 -53.983 -13.602 1.00 32.16 462 ARG A CA 1
ATOM 3527 C C . ARG A 1 462 ? 40.579 -53.681 -12.528 1.00 32.16 462 ARG A C 1
ATOM 3529 O O . ARG A 1 462 ? 39.389 -53.562 -12.802 1.00 32.16 462 ARG A O 1
ATOM 3536 N N . ARG A 1 463 ? 41.053 -53.656 -11.289 1.00 32.44 463 ARG A N 1
ATOM 3537 C CA . ARG A 1 463 ? 40.296 -53.327 -10.088 1.00 32.44 463 ARG A CA 1
ATOM 3538 C C . ARG A 1 463 ? 40.113 -51.802 -10.106 1.00 32.44 463 ARG A C 1
ATOM 3540 O O . ARG A 1 463 ? 40.977 -51.085 -9.625 1.00 32.44 463 ARG A O 1
ATOM 3547 N N . CYS A 1 464 ? 39.053 -51.312 -10.749 1.00 29.33 464 CYS A N 1
ATOM 3548 C CA . CYS A 1 464 ? 38.598 -49.936 -10.564 1.00 29.33 464 CYS A CA 1
ATOM 3549 C C . CYS A 1 464 ? 37.633 -49.948 -9.388 1.00 29.33 464 CYS A C 1
ATOM 3551 O O . CYS A 1 464 ? 36.487 -50.374 -9.512 1.00 29.33 464 CYS A O 1
ATOM 3553 N N . THR A 1 465 ? 38.130 -49.520 -8.235 1.00 34.38 465 THR A N 1
ATOM 3554 C CA . THR A 1 465 ? 37.301 -49.025 -7.144 1.00 34.38 465 THR A CA 1
ATOM 3555 C C . THR A 1 465 ? 36.448 -47.909 -7.742 1.00 34.38 465 THR A C 1
ATOM 3557 O O . THR A 1 465 ? 36.957 -46.829 -8.030 1.00 34.38 465 THR A O 1
ATOM 3560 N N . LEU A 1 466 ? 35.176 -48.189 -8.028 1.00 33.88 466 LEU A N 1
ATOM 3561 C CA . LEU A 1 466 ? 34.191 -47.149 -8.294 1.00 33.88 466 LEU A CA 1
ATOM 3562 C C . LEU A 1 466 ? 34.004 -46.420 -6.966 1.00 33.88 466 LEU A C 1
ATOM 3564 O O . LEU A 1 466 ? 33.151 -46.775 -6.160 1.00 33.88 466 LEU A O 1
ATOM 3568 N N . MET A 1 467 ? 34.871 -45.440 -6.715 1.00 32.09 467 MET A N 1
ATOM 3569 C CA . MET A 1 467 ? 34.498 -44.319 -5.879 1.00 32.09 467 MET A CA 1
ATOM 3570 C C . MET A 1 467 ? 33.285 -43.707 -6.564 1.00 32.09 467 MET A C 1
ATOM 3572 O O . MET A 1 467 ? 33.387 -43.151 -7.657 1.00 32.09 467 MET A O 1
ATOM 3576 N N . THR A 1 468 ? 32.124 -43.880 -5.949 1.00 29.53 468 THR A N 1
ATOM 3577 C CA . THR A 1 468 ? 30.963 -43.033 -6.170 1.00 29.53 468 THR A CA 1
ATOM 3578 C C . THR A 1 468 ? 31.397 -41.623 -5.788 1.00 29.53 468 THR A C 1
ATOM 3580 O O . THR A 1 468 ? 31.234 -41.184 -4.656 1.00 29.53 468 THR A O 1
ATOM 3583 N N . THR A 1 469 ? 32.027 -40.913 -6.720 1.00 29.81 469 THR A N 1
ATOM 3584 C CA . THR A 1 469 ? 32.116 -39.465 -6.644 1.00 29.81 469 THR A CA 1
ATOM 3585 C C . THR A 1 469 ? 30.687 -38.980 -6.807 1.00 29.81 469 THR A C 1
ATOM 3587 O O . THR A 1 469 ? 30.176 -38.890 -7.923 1.00 29.81 469 THR A O 1
ATOM 3590 N N . THR A 1 470 ? 30.008 -38.736 -5.688 1.00 32.91 470 THR A N 1
ATOM 3591 C CA . THR A 1 470 ? 28.900 -37.792 -5.652 1.00 32.91 470 THR A CA 1
ATOM 3592 C C . THR A 1 470 ? 29.457 -36.499 -6.223 1.00 32.91 470 THR A C 1
ATOM 3594 O O . THR A 1 470 ? 30.209 -35.797 -5.551 1.00 32.91 470 THR A O 1
ATOM 3597 N N . SER A 1 471 ? 29.181 -36.225 -7.496 1.00 35.59 471 SER A N 1
ATOM 3598 C CA . SER A 1 471 ? 29.409 -34.913 -8.076 1.00 35.59 471 SER A CA 1
ATOM 3599 C C . SER A 1 471 ? 28.473 -33.964 -7.337 1.00 35.59 471 SER A C 1
ATOM 3601 O O . SER A 1 471 ? 27.304 -33.824 -7.696 1.00 35.59 471 SER A O 1
ATOM 3603 N N . THR A 1 472 ? 28.945 -33.394 -6.233 1.00 44.25 472 THR A N 1
ATOM 3604 C CA . THR A 1 472 ? 28.282 -32.285 -5.561 1.00 44.25 472 THR A CA 1
ATOM 3605 C C . THR A 1 472 ? 28.279 -31.138 -6.554 1.00 44.25 472 THR A C 1
ATOM 3607 O O . THR A 1 472 ? 29.306 -30.491 -6.744 1.00 44.25 472 THR A O 1
ATOM 3610 N N . SER A 1 473 ? 27.150 -30.937 -7.234 1.00 65.69 473 SER A N 1
ATOM 3611 C CA . SER A 1 473 ? 26.916 -29.733 -8.023 1.00 65.69 473 SER A CA 1
ATOM 3612 C C . SER A 1 473 ? 27.202 -28.528 -7.129 1.00 65.69 473 SER A C 1
ATOM 3614 O O . SER A 1 473 ? 26.746 -28.502 -5.975 1.00 65.69 473 SER A O 1
ATOM 3616 N N . GLU A 1 474 ? 27.979 -27.566 -7.625 1.00 79.31 474 GLU A N 1
ATOM 3617 C CA . GLU A 1 474 ? 28.209 -26.329 -6.886 1.00 79.31 474 GLU A CA 1
ATOM 3618 C C . GLU A 1 474 ? 26.859 -25.666 -6.564 1.00 79.31 474 GLU A C 1
ATOM 3620 O O . GLU A 1 474 ? 25.928 -25.720 -7.377 1.00 79.31 474 GLU A O 1
ATOM 3625 N N . PRO A 1 475 ? 26.692 -25.129 -5.345 1.00 88.88 475 PRO A N 1
ATOM 3626 C CA . PRO A 1 475 ? 25.468 -24.440 -4.975 1.00 88.88 475 PRO A CA 1
ATOM 3627 C C . PRO A 1 475 ? 25.328 -23.145 -5.777 1.00 88.88 475 PRO A C 1
ATOM 3629 O O . PRO A 1 475 ? 26.301 -22.422 -5.982 1.00 88.88 475 PRO A O 1
ATOM 3632 N N . LEU A 1 476 ? 24.098 -22.846 -6.190 1.00 90.75 476 LEU A N 1
ATOM 3633 C CA . LEU A 1 476 ? 23.781 -21.629 -6.928 1.00 90.75 476 LEU A CA 1
ATOM 3634 C C . LEU A 1 476 ? 23.845 -20.400 -6.015 1.00 90.75 476 LEU A C 1
ATOM 3636 O O . LEU A 1 476 ? 24.336 -19.357 -6.424 1.00 90.75 476 LEU A O 1
ATOM 3640 N N . ILE A 1 477 ? 23.391 -20.534 -4.769 1.00 92.44 477 ILE A N 1
ATOM 3641 C CA . ILE A 1 477 ? 23.536 -19.524 -3.717 1.00 92.44 477 ILE A CA 1
ATOM 3642 C C . ILE A 1 477 ? 24.238 -20.202 -2.547 1.00 92.44 477 ILE A C 1
ATOM 3644 O O . ILE A 1 477 ? 23.786 -21.246 -2.065 1.00 92.44 477 ILE A O 1
ATOM 3648 N N . ARG A 1 478 ? 25.320 -19.599 -2.060 1.00 93.69 478 ARG A N 1
ATOM 3649 C CA . ARG A 1 478 ? 25.989 -20.012 -0.826 1.00 93.69 478 ARG A CA 1
ATOM 3650 C C . ARG A 1 478 ? 26.269 -18.793 0.041 1.00 93.69 478 ARG A C 1
ATOM 3652 O O . ARG A 1 478 ? 27.118 -17.968 -0.284 1.00 93.69 478 ARG A O 1
ATOM 3659 N N . ILE A 1 479 ? 25.558 -18.728 1.157 1.00 93.06 479 ILE A N 1
ATOM 3660 C CA . ILE A 1 479 ? 25.689 -17.717 2.200 1.00 93.06 479 ILE A CA 1
ATOM 3661 C C . ILE A 1 479 ? 26.346 -18.372 3.408 1.00 93.06 479 ILE A C 1
ATOM 3663 O O . ILE A 1 479 ? 25.891 -19.427 3.860 1.00 93.06 479 ILE A O 1
ATOM 3667 N N . LYS A 1 480 ? 27.399 -17.752 3.941 1.00 91.75 480 LYS A N 1
ATOM 3668 C CA . LYS A 1 480 ? 28.115 -18.258 5.116 1.00 91.75 480 LYS A CA 1
ATOM 3669 C C . LYS A 1 480 ? 28.295 -17.160 6.159 1.00 91.75 480 LYS A C 1
ATOM 3671 O O . LYS A 1 480 ? 28.972 -16.170 5.885 1.00 91.75 480 LYS A O 1
ATOM 3676 N N . GLN A 1 481 ? 27.724 -17.388 7.347 1.00 90.38 481 GLN A N 1
ATOM 3677 C CA . GLN A 1 481 ? 27.828 -16.524 8.534 1.00 90.38 481 GLN A CA 1
ATOM 3678 C C . GLN A 1 481 ? 27.607 -15.037 8.215 1.00 90.38 481 GLN A C 1
ATOM 3680 O O . GLN A 1 481 ? 28.336 -14.158 8.672 1.00 90.38 481 GLN A O 1
ATOM 3685 N N . LEU A 1 482 ? 26.614 -14.762 7.374 1.00 92.44 482 LEU A N 1
ATOM 3686 C CA . LEU A 1 482 ? 26.305 -13.428 6.897 1.00 92.44 482 LEU A CA 1
ATOM 3687 C C . LEU A 1 482 ? 25.584 -12.639 7.980 1.00 92.44 482 LEU A C 1
ATOM 3689 O O . LEU A 1 482 ? 24.606 -13.114 8.554 1.00 92.44 482 LEU A O 1
ATOM 3693 N N . SER A 1 483 ? 26.054 -11.422 8.231 1.00 91.69 483 SER A N 1
ATOM 3694 C CA . SER A 1 483 ? 25.388 -10.494 9.143 1.00 91.69 483 SER A CA 1
ATOM 3695 C C . SER A 1 483 ? 25.165 -9.146 8.472 1.00 91.69 483 SER A C 1
ATOM 3697 O O . SER A 1 483 ? 25.966 -8.698 7.642 1.00 91.69 483 SER A O 1
ATOM 3699 N N . LYS A 1 484 ? 24.067 -8.485 8.837 1.00 92.38 484 LYS A N 1
ATOM 3700 C CA . LYS A 1 484 ? 23.705 -7.160 8.333 1.00 92.38 484 LYS A CA 1
ATOM 3701 C C . LYS A 1 484 ? 23.284 -6.265 9.486 1.00 92.38 484 LYS A C 1
ATOM 3703 O O . LYS A 1 484 ? 22.363 -6.595 10.228 1.00 92.38 484 LYS A O 1
ATOM 3708 N N . GLN A 1 485 ? 23.956 -5.125 9.588 1.00 91.19 485 GLN A N 1
ATOM 3709 C CA . GLN A 1 485 ? 23.694 -4.086 10.574 1.00 91.19 485 GLN A CA 1
ATOM 3710 C C . GLN A 1 485 ? 23.319 -2.783 9.868 1.00 91.19 485 GLN A C 1
ATOM 3712 O O . GLN A 1 485 ? 23.946 -2.415 8.870 1.00 91.19 485 GLN A O 1
ATOM 3717 N N . TYR A 1 486 ? 22.330 -2.076 10.407 1.00 87.44 486 TYR A N 1
ATOM 3718 C CA . TYR A 1 486 ? 21.963 -0.722 9.997 1.00 87.44 486 TYR A CA 1
ATOM 3719 C C . TYR A 1 486 ? 22.301 0.257 11.117 1.00 87.44 486 TYR A C 1
ATOM 3721 O O . TYR A 1 486 ? 22.069 -0.031 12.289 1.00 87.44 486 TYR A O 1
ATOM 3729 N N . ARG A 1 487 ? 22.855 1.418 10.758 1.00 83.31 487 ARG A N 1
ATOM 3730 C CA . ARG A 1 487 ? 23.119 2.505 11.703 1.00 83.31 487 ARG A CA 1
ATOM 3731 C C . ARG A 1 487 ? 22.023 3.554 11.536 1.00 83.31 487 ARG A C 1
ATOM 3733 O O . ARG A 1 487 ? 21.986 4.216 10.505 1.00 83.31 487 ARG A O 1
ATOM 3740 N N . MET A 1 488 ? 21.153 3.690 12.532 1.00 80.94 488 MET A N 1
ATOM 3741 C CA . MET A 1 488 ? 20.025 4.629 12.532 1.00 80.94 488 MET A CA 1
ATOM 3742 C C . MET A 1 488 ? 20.115 5.501 13.784 1.00 80.94 488 MET A C 1
ATOM 3744 O O . MET A 1 488 ? 20.159 4.974 14.888 1.00 80.94 488 MET A O 1
ATOM 3748 N N . GLY A 1 489 ? 20.204 6.827 13.631 1.00 69.94 489 GLY A N 1
ATOM 3749 C CA . GLY A 1 489 ? 20.160 7.761 14.770 1.00 69.94 489 GLY A CA 1
ATOM 3750 C C . GLY A 1 489 ? 21.243 7.577 15.848 1.00 69.94 489 GLY A C 1
ATOM 3751 O O . GLY A 1 489 ? 21.079 8.065 16.957 1.00 69.94 489 GLY A O 1
ATOM 3752 N N . GLY A 1 490 ? 22.341 6.872 15.546 1.00 75.88 490 GLY A N 1
ATOM 3753 C CA . GLY A 1 490 ? 23.398 6.536 16.512 1.00 75.88 490 GLY A CA 1
ATOM 3754 C C . GLY A 1 490 ? 23.300 5.125 17.107 1.00 75.88 490 GLY A C 1
ATOM 3755 O O . GLY A 1 490 ? 24.292 4.641 17.648 1.00 75.88 490 GLY A O 1
ATOM 3756 N N . GLU A 1 491 ? 22.178 4.425 16.929 1.00 79.31 491 GLU A N 1
ATOM 3757 C CA . GLU A 1 491 ? 22.008 3.025 17.326 1.00 79.31 491 GLU A CA 1
ATOM 3758 C C . GLU A 1 491 ? 22.371 2.059 16.187 1.00 79.31 491 GLU A C 1
ATOM 3760 O O . GLU A 1 491 ? 22.268 2.383 14.997 1.00 79.31 491 GLU A O 1
ATOM 3765 N N . ILE A 1 492 ? 22.836 0.860 16.555 1.00 84.75 492 ILE A N 1
ATOM 3766 C CA . ILE A 1 492 ? 23.155 -0.226 15.621 1.00 84.75 492 ILE A CA 1
ATOM 3767 C C . ILE A 1 492 ? 22.047 -1.274 15.719 1.00 84.75 492 ILE A C 1
ATOM 3769 O O . ILE A 1 492 ? 21.968 -2.008 16.701 1.00 84.75 492 ILE A O 1
ATOM 3773 N N . LEU A 1 493 ? 21.224 -1.372 14.677 1.00 85.50 493 LEU A N 1
ATOM 3774 C CA . LEU A 1 493 ? 20.199 -2.401 14.548 1.00 85.50 493 LEU A CA 1
ATOM 3775 C C . LEU A 1 493 ? 20.773 -3.607 13.799 1.00 85.50 493 LEU A C 1
ATOM 3777 O O . LEU A 1 493 ? 21.159 -3.496 12.632 1.00 85.50 493 LEU A O 1
ATOM 3781 N N . MET A 1 494 ? 20.811 -4.767 14.453 1.00 85.38 494 MET A N 1
ATOM 3782 C CA . MET A 1 494 ? 21.178 -6.034 13.817 1.00 85.38 494 MET A CA 1
ATOM 3783 C C . MET A 1 494 ? 19.958 -6.615 13.096 1.00 85.38 494 MET A C 1
ATOM 3785 O O . MET A 1 494 ? 19.028 -7.088 13.739 1.00 85.38 494 MET A O 1
ATOM 3789 N N . ALA A 1 495 ? 19.962 -6.584 11.765 1.00 87.81 495 ALA A N 1
ATOM 3790 C CA . ALA A 1 495 ? 18.861 -7.100 10.950 1.00 87.81 495 ALA A CA 1
ATOM 3791 C C . ALA A 1 495 ? 19.058 -8.567 10.531 1.00 87.81 495 ALA A C 1
ATOM 3793 O O . ALA A 1 495 ? 18.083 -9.294 10.371 1.00 87.81 495 ALA A O 1
ATOM 3794 N N . LEU A 1 496 ? 20.310 -9.007 10.358 1.00 90.56 496 LEU A N 1
ATOM 3795 C CA . LEU A 1 496 ? 20.679 -10.411 10.134 1.00 90.56 496 LEU A CA 1
ATOM 3796 C C . LEU A 1 496 ? 21.875 -10.763 11.016 1.00 90.56 496 LEU A C 1
ATOM 3798 O O . LEU A 1 496 ? 22.849 -10.008 11.033 1.00 90.56 496 LEU A O 1
ATOM 3802 N N . ASP A 1 497 ? 21.826 -11.913 11.683 1.00 90.12 497 ASP A N 1
ATOM 3803 C CA . ASP A 1 497 ? 22.850 -12.390 12.615 1.00 90.12 497 ASP A CA 1
ATOM 3804 C C . ASP A 1 497 ? 23.317 -13.805 12.231 1.00 90.12 497 ASP A C 1
ATOM 3806 O O . ASP A 1 497 ? 22.588 -14.785 12.389 1.00 90.12 497 ASP A O 1
ATOM 3810 N N . ASN A 1 498 ? 24.553 -13.910 11.724 1.00 89.31 498 ASN A N 1
ATOM 3811 C CA . ASN A 1 498 ? 25.241 -15.172 11.412 1.00 89.31 498 ASN A CA 1
ATOM 3812 C C . ASN A 1 498 ? 24.452 -16.159 10.526 1.00 89.31 498 ASN A C 1
ATOM 3814 O O . ASN A 1 498 ? 24.563 -17.383 10.641 1.00 89.31 498 ASN A O 1
ATOM 3818 N N . VAL A 1 499 ? 23.705 -15.620 9.571 1.00 91.31 499 VAL A N 1
ATOM 3819 C CA . VAL A 1 499 ? 22.866 -16.350 8.620 1.00 91.31 499 VAL A CA 1
ATOM 3820 C C . VAL A 1 499 ? 23.723 -17.219 7.699 1.00 91.31 499 VAL A C 1
ATOM 3822 O O . VAL A 1 499 ? 24.648 -16.738 7.045 1.00 91.31 499 VAL A O 1
ATOM 3825 N N . SER A 1 500 ? 23.403 -18.510 7.602 1.00 91.12 500 SER A N 1
ATOM 3826 C CA . SER A 1 500 ? 24.014 -19.424 6.630 1.00 91.12 500 SER A CA 1
ATOM 3827 C C . SER A 1 500 ? 22.922 -20.139 5.843 1.00 91.12 500 SER A C 1
ATOM 3829 O O . SER A 1 500 ? 21.974 -20.650 6.429 1.00 91.12 500 SER A O 1
ATOM 3831 N N . LEU A 1 501 ? 23.038 -20.154 4.515 1.00 92.19 501 LEU A N 1
ATOM 3832 C CA . LEU A 1 501 ? 22.026 -20.714 3.618 1.00 92.19 501 LEU A CA 1
ATOM 3833 C C . LEU A 1 501 ? 22.684 -21.261 2.354 1.00 92.19 501 LEU A C 1
ATOM 3835 O O . LEU A 1 501 ? 23.557 -20.621 1.769 1.00 92.19 501 LEU A O 1
ATOM 3839 N N . THR A 1 502 ? 22.238 -22.433 1.908 1.00 92.44 502 THR A N 1
ATOM 3840 C CA . THR A 1 502 ? 22.683 -23.035 0.647 1.00 92.44 502 THR A CA 1
ATOM 3841 C C . THR A 1 502 ? 21.484 -23.391 -0.228 1.00 92.44 502 THR A C 1
ATOM 3843 O O . THR A 1 502 ? 20.627 -24.185 0.173 1.00 92.44 502 THR A O 1
ATOM 3846 N N . VAL A 1 503 ? 21.452 -22.838 -1.442 1.00 92.06 503 VAL A N 1
ATOM 3847 C CA . VAL A 1 503 ? 20.419 -23.101 -2.456 1.00 92.06 503 VAL A CA 1
ATOM 3848 C C . VAL A 1 503 ? 21.076 -23.709 -3.687 1.00 92.06 503 VAL A C 1
ATOM 3850 O O . VAL A 1 503 ? 22.060 -23.181 -4.211 1.00 92.06 503 VAL A O 1
ATOM 3853 N N . ARG A 1 504 ? 20.555 -24.846 -4.143 1.00 92.19 504 ARG A N 1
ATOM 3854 C CA . ARG A 1 504 ? 21.024 -25.547 -5.342 1.00 92.19 504 ARG A CA 1
ATOM 3855 C C . ARG A 1 504 ? 20.170 -25.166 -6.547 1.00 92.19 504 ARG A C 1
ATOM 3857 O O . ARG A 1 504 ? 19.053 -24.674 -6.412 1.00 92.19 504 ARG A O 1
ATOM 3864 N N . GLN A 1 505 ? 20.706 -25.396 -7.740 1.00 90.19 505 GLN A N 1
ATOM 3865 C CA . GLN A 1 505 ? 19.960 -25.156 -8.970 1.00 90.19 505 GLN A CA 1
ATOM 3866 C C . GLN A 1 505 ? 18.697 -26.032 -9.022 1.00 90.19 505 GLN A C 1
ATOM 3868 O O . GLN A 1 505 ? 18.769 -27.239 -8.796 1.00 90.19 505 GLN A O 1
ATOM 3873 N N . GLY A 1 506 ? 17.550 -25.421 -9.329 1.00 89.06 506 GLY A N 1
ATOM 3874 C CA . GLY A 1 506 ? 16.249 -26.095 -9.376 1.00 89.06 506 GLY A CA 1
ATOM 3875 C C . GLY A 1 506 ? 15.570 -26.274 -8.013 1.00 89.06 506 GLY A C 1
ATOM 3876 O O . GLY A 1 506 ? 14.499 -26.888 -7.943 1.00 89.06 506 GLY A O 1
ATOM 3877 N N . ASP A 1 507 ? 16.141 -25.735 -6.932 1.00 91.75 507 ASP A N 1
ATOM 3878 C CA . ASP A 1 507 ? 15.476 -25.710 -5.629 1.00 91.75 507 ASP A CA 1
ATOM 3879 C C . ASP A 1 507 ? 14.222 -24.826 -5.672 1.00 91.75 507 ASP A C 1
ATOM 3881 O O . ASP A 1 507 ? 14.189 -23.787 -6.334 1.00 91.75 507 ASP A O 1
ATOM 3885 N N . PHE A 1 508 ? 13.194 -25.246 -4.931 1.00 92.88 508 PHE A N 1
ATOM 3886 C CA . PHE A 1 508 ? 12.050 -24.407 -4.587 1.00 92.88 508 PHE A CA 1
ATOM 3887 C C . PHE A 1 508 ? 12.023 -24.248 -3.069 1.00 92.88 508 PHE A C 1
ATOM 3889 O O . PHE A 1 508 ? 11.561 -25.142 -2.356 1.00 92.88 508 PHE A O 1
ATOM 3896 N N . LEU A 1 509 ? 12.579 -23.137 -2.600 1.00 93.31 509 LEU A N 1
ATOM 3897 C CA . LEU A 1 509 ? 12.752 -22.807 -1.192 1.00 93.31 509 LEU A CA 1
ATOM 3898 C C . LEU A 1 509 ? 11.725 -21.751 -0.773 1.00 93.31 509 LEU A C 1
ATOM 3900 O O . LEU A 1 509 ? 11.627 -20.725 -1.436 1.00 93.31 509 LEU A O 1
ATOM 3904 N N . ALA A 1 510 ? 11.019 -21.970 0.333 1.00 92.56 510 ALA A N 1
ATOM 3905 C CA . ALA A 1 510 ? 10.233 -20.949 1.017 1.00 92.56 510 ALA A CA 1
ATOM 3906 C C . ALA A 1 510 ? 10.954 -20.475 2.287 1.00 92.56 510 ALA A C 1
ATOM 3908 O O . ALA A 1 510 ? 11.428 -21.294 3.070 1.00 92.56 510 ALA A O 1
ATOM 3909 N N . ILE A 1 511 ? 11.017 -19.164 2.507 1.00 91.38 511 ILE A N 1
ATOM 3910 C CA . ILE A 1 511 ? 11.540 -18.532 3.718 1.00 91.38 511 ILE A CA 1
ATOM 3911 C C . ILE A 1 511 ? 10.368 -17.883 4.453 1.00 91.38 511 ILE A C 1
ATOM 3913 O O . ILE A 1 511 ? 9.718 -16.988 3.910 1.00 91.38 511 ILE A O 1
ATOM 3917 N N . ILE A 1 512 ? 10.112 -18.326 5.683 1.00 90.50 512 ILE A N 1
ATOM 3918 C CA . ILE A 1 512 ? 8.983 -17.870 6.502 1.00 90.50 512 ILE A CA 1
ATOM 3919 C C . ILE A 1 512 ? 9.438 -17.245 7.817 1.00 90.50 512 ILE A C 1
ATOM 3921 O O . ILE A 1 512 ? 10.472 -17.612 8.366 1.00 90.50 512 ILE A O 1
ATOM 3925 N N . GLY A 1 513 ? 8.659 -16.310 8.355 1.00 85.50 513 GLY A N 1
ATOM 3926 C CA . GLY A 1 513 ? 8.951 -15.675 9.642 1.00 85.50 513 GLY A CA 1
ATOM 3927 C C . GLY A 1 513 ? 8.003 -14.516 9.964 1.00 85.50 513 GLY A C 1
ATOM 3928 O O . GLY A 1 513 ? 7.385 -13.977 9.041 1.00 85.50 513 GLY A O 1
ATOM 3929 N N . PRO A 1 514 ? 7.891 -14.096 11.238 1.00 78.12 514 PRO A N 1
ATOM 3930 C CA . PRO A 1 514 ? 7.021 -12.991 11.651 1.00 78.12 514 PRO A CA 1
ATOM 3931 C C . PRO A 1 514 ? 7.474 -11.648 11.058 1.00 78.12 514 PRO A C 1
ATOM 3933 O O . PRO A 1 514 ? 8.589 -11.524 10.547 1.00 78.12 514 PRO A O 1
ATOM 3936 N N . SER A 1 515 ? 6.614 -10.626 11.074 1.00 78.44 515 SER A N 1
ATOM 3937 C CA . SER A 1 515 ? 7.020 -9.281 10.639 1.00 78.44 515 SER A CA 1
ATOM 3938 C C . SER A 1 515 ? 8.226 -8.787 11.452 1.00 78.44 515 SER A C 1
ATOM 3940 O O . SER A 1 515 ? 8.354 -9.112 12.628 1.00 78.44 515 SER A O 1
ATOM 3942 N N . GLY A 1 516 ? 9.151 -8.069 10.810 1.00 80.00 516 GLY A N 1
ATOM 3943 C CA . GLY A 1 516 ? 10.384 -7.594 11.452 1.00 80.00 516 GLY A CA 1
ATOM 3944 C C . GLY A 1 516 ? 11.493 -8.640 11.646 1.00 80.00 516 GLY A C 1
ATOM 3945 O O . GLY A 1 516 ? 12.580 -8.282 12.078 1.00 80.00 516 GLY A O 1
ATOM 3946 N N . SER A 1 517 ? 11.299 -9.909 11.263 1.00 83.00 517 SER A N 1
ATOM 3947 C CA . SER A 1 517 ? 12.298 -10.971 11.491 1.00 83.00 517 SER A CA 1
ATOM 3948 C C . SER A 1 517 ? 13.551 -10.934 10.599 1.00 83.00 517 SER A C 1
ATOM 3950 O O . SER A 1 517 ? 14.408 -11.808 10.722 1.00 83.00 517 SER A O 1
ATOM 3952 N N . GLY A 1 518 ? 13.658 -9.967 9.681 1.00 84.50 518 GLY A N 1
ATOM 3953 C CA . GLY A 1 518 ? 14.782 -9.839 8.742 1.00 84.50 518 GLY A CA 1
ATOM 3954 C C . GLY A 1 518 ? 14.553 -10.440 7.346 1.00 84.50 518 GLY A C 1
ATOM 3955 O O . GLY A 1 518 ? 15.478 -10.444 6.539 1.00 84.50 518 GLY A O 1
ATOM 3956 N N . LYS A 1 519 ? 13.339 -10.914 7.010 1.00 89.69 519 LYS A N 1
ATOM 3957 C CA . LYS A 1 519 ? 12.991 -11.485 5.684 1.00 89.69 519 LYS A CA 1
ATOM 3958 C C . LYS A 1 519 ? 13.362 -10.575 4.508 1.00 89.69 519 LYS A C 1
ATOM 3960 O O . LYS A 1 519 ? 14.118 -10.987 3.633 1.00 89.69 519 LYS A O 1
ATOM 3965 N N . SER A 1 520 ? 12.869 -9.336 4.509 1.00 85.00 520 SER A N 1
ATOM 3966 C CA . SER A 1 520 ? 13.125 -8.372 3.430 1.00 85.00 520 SER A CA 1
ATOM 3967 C C . SER A 1 520 ? 14.598 -7.964 3.382 1.00 85.00 520 SER A C 1
ATOM 3969 O O . SER A 1 520 ? 15.166 -7.811 2.307 1.00 85.00 520 SER A O 1
ATOM 3971 N N . THR A 1 521 ? 15.274 -7.884 4.534 1.00 89.19 521 THR A N 1
ATOM 3972 C CA . THR A 1 521 ? 16.728 -7.673 4.575 1.00 89.19 521 THR A CA 1
ATOM 3973 C C . THR A 1 521 ? 17.481 -8.836 3.928 1.00 89.19 521 THR A C 1
ATOM 3975 O O . THR A 1 521 ? 18.366 -8.610 3.105 1.00 89.19 521 THR A O 1
ATOM 3978 N N . LEU A 1 522 ? 17.115 -10.083 4.240 1.00 90.62 522 LEU A N 1
ATOM 3979 C CA . LEU A 1 522 ? 17.697 -11.270 3.614 1.00 90.62 522 LEU A CA 1
ATOM 3980 C C . LEU A 1 522 ? 17.432 -11.290 2.106 1.00 90.62 522 LEU A C 1
ATOM 3982 O O . LEU A 1 522 ? 18.348 -11.557 1.329 1.00 90.62 522 LEU A O 1
ATOM 3986 N N . MET A 1 523 ? 16.213 -10.949 1.686 1.00 91.12 523 MET A N 1
ATOM 3987 C CA . MET A 1 523 ? 15.857 -10.802 0.278 1.00 91.12 523 MET A CA 1
ATOM 3988 C C . MET A 1 523 ? 16.747 -9.785 -0.432 1.00 91.12 523 MET A C 1
ATOM 3990 O O . MET A 1 523 ? 17.286 -10.086 -1.494 1.00 91.12 523 MET A O 1
ATOM 3994 N N . ASN A 1 524 ? 16.924 -8.601 0.157 1.00 89.25 524 ASN A N 1
ATOM 3995 C CA . ASN A 1 524 ? 17.715 -7.522 -0.427 1.00 89.25 524 ASN A CA 1
ATOM 3996 C C . ASN A 1 524 ? 19.180 -7.930 -0.588 1.00 89.25 524 ASN A C 1
ATOM 3998 O O . ASN A 1 524 ? 19.789 -7.656 -1.622 1.00 89.25 524 ASN A O 1
ATOM 4002 N N . VAL A 1 525 ? 19.732 -8.643 0.396 1.00 90.44 525 VAL A N 1
ATOM 4003 C CA . VAL A 1 525 ? 21.100 -9.166 0.329 1.00 90.44 525 VAL A CA 1
ATOM 4004 C C . VAL A 1 525 ? 21.232 -10.247 -0.749 1.00 90.44 525 VAL A C 1
ATOM 4006 O O . VAL A 1 525 ? 22.134 -10.162 -1.583 1.00 90.44 525 VAL A O 1
ATOM 4009 N N . ILE A 1 526 ? 20.325 -11.233 -0.798 1.00 90.81 526 ILE A N 1
ATOM 4010 C CA . ILE A 1 526 ? 20.331 -12.274 -1.847 1.00 90.81 526 ILE A CA 1
ATOM 4011 C C . ILE A 1 526 ? 20.154 -11.639 -3.232 1.00 90.81 526 ILE A C 1
ATOM 4013 O O . ILE A 1 526 ? 20.824 -12.020 -4.191 1.00 90.81 526 ILE A O 1
ATOM 4017 N N . GLY A 1 527 ? 19.291 -10.633 -3.316 1.00 89.44 527 GLY A N 1
ATOM 4018 C CA . GLY A 1 527 ? 18.985 -9.859 -4.507 1.00 89.44 527 GLY A CA 1
ATOM 4019 C C . GLY A 1 527 ? 20.092 -8.914 -4.980 1.00 89.44 527 GLY A C 1
ATOM 4020 O O . GLY A 1 527 ? 19.930 -8.272 -6.019 1.00 89.44 527 GLY A O 1
ATOM 4021 N N . CYS A 1 528 ? 21.198 -8.792 -4.239 1.00 89.44 528 CYS A N 1
ATOM 4022 C CA . CYS A 1 528 ? 22.239 -7.794 -4.497 1.00 89.44 528 CYS A CA 1
ATOM 4023 C C . CYS A 1 528 ? 21.676 -6.357 -4.578 1.00 89.44 528 CYS A C 1
ATOM 4025 O O . CYS A 1 528 ? 22.154 -5.543 -5.368 1.00 89.44 528 CYS A O 1
ATOM 4027 N N . LEU A 1 529 ? 20.614 -6.065 -3.819 1.00 86.12 529 LEU A N 1
ATOM 4028 C CA . LEU A 1 529 ? 20.085 -4.715 -3.582 1.00 86.12 529 LEU A CA 1
ATOM 4029 C C . LEU A 1 529 ? 20.772 -4.053 -2.386 1.00 86.12 529 LEU A C 1
ATOM 4031 O O . LEU A 1 529 ? 20.800 -2.833 -2.290 1.00 86.12 529 LEU A O 1
ATOM 4035 N N . ASP A 1 530 ? 21.330 -4.864 -1.491 1.00 86.38 530 ASP A N 1
ATOM 4036 C CA . ASP A 1 530 ? 22.109 -4.409 -0.351 1.00 86.38 530 ASP A CA 1
ATOM 4037 C C . ASP A 1 530 ? 23.360 -5.283 -0.184 1.00 86.38 530 ASP A C 1
ATOM 4039 O O . ASP A 1 530 ? 23.401 -6.441 -0.611 1.00 86.38 530 ASP A O 1
ATOM 4043 N N . THR A 1 531 ? 24.395 -4.726 0.441 1.00 86.06 531 THR A N 1
ATOM 4044 C CA . THR A 1 531 ? 25.652 -5.425 0.730 1.00 86.06 531 THR A CA 1
ATOM 4045 C C . THR A 1 531 ? 25.687 -5.893 2.185 1.00 86.06 531 THR A C 1
ATOM 4047 O O . THR A 1 531 ? 25.228 -5.177 3.082 1.00 86.06 531 THR A O 1
ATOM 4050 N N . PRO A 1 532 ? 26.208 -7.099 2.468 1.00 90.12 532 PRO A N 1
ATOM 4051 C CA . PRO A 1 532 ? 26.334 -7.570 3.841 1.00 90.12 532 PRO A CA 1
ATOM 4052 C C . PRO A 1 532 ? 27.366 -6.754 4.624 1.00 90.12 532 PRO A C 1
ATOM 4054 O O . PRO A 1 532 ? 28.352 -6.280 4.064 1.00 90.12 532 PRO A O 1
ATOM 4057 N N . SER A 1 533 ? 27.167 -6.628 5.938 1.00 88.69 533 SER A N 1
ATOM 4058 C CA . SER A 1 533 ? 28.148 -5.992 6.828 1.00 88.69 533 SER A CA 1
ATOM 4059 C C . SER A 1 533 ? 29.328 -6.924 7.122 1.00 88.69 533 SER A C 1
ATOM 4061 O O . SER A 1 533 ? 30.457 -6.466 7.282 1.00 88.69 533 SER A O 1
ATOM 4063 N N . SER A 1 534 ? 29.076 -8.233 7.195 1.00 90.62 534 SER A N 1
ATOM 4064 C CA . SER A 1 534 ? 30.094 -9.274 7.361 1.00 90.62 534 SER A CA 1
ATOM 4065 C C . SER A 1 534 ? 29.613 -10.620 6.802 1.00 90.62 534 SER A C 1
ATOM 4067 O O . SER A 1 534 ? 28.429 -10.795 6.507 1.00 90.62 534 SER A O 1
ATOM 4069 N N . GLY A 1 535 ? 30.538 -11.573 6.659 1.00 90.44 535 GLY A N 1
ATOM 4070 C CA . GLY A 1 535 ? 30.285 -12.904 6.096 1.00 90.44 535 GLY A CA 1
ATOM 4071 C C . GLY A 1 535 ? 30.527 -12.986 4.588 1.00 90.44 535 GLY A C 1
ATOM 4072 O O . GLY A 1 535 ? 31.052 -12.054 3.977 1.00 90.44 535 GLY A O 1
ATOM 4073 N N . GLU A 1 536 ? 30.181 -14.128 3.992 1.00 91.00 536 GLU A N 1
ATOM 4074 C CA . GLU A 1 536 ? 30.484 -14.424 2.585 1.00 91.00 536 GLU A CA 1
ATOM 4075 C C . GLU A 1 536 ? 29.218 -14.674 1.752 1.00 91.00 536 GLU A C 1
ATOM 4077 O O . GLU A 1 536 ? 28.433 -15.583 2.039 1.00 91.00 536 GLU A O 1
ATOM 4082 N N . TYR A 1 537 ? 29.066 -13.830 0.726 1.00 93.12 537 TYR A N 1
ATOM 4083 C CA . TYR A 1 537 ? 28.119 -13.832 -0.393 1.00 93.12 537 TYR A CA 1
ATOM 4084 C C . TYR A 1 537 ? 28.572 -14.584 -1.658 1.00 93.12 537 TYR A C 1
ATOM 4086 O O . TYR A 1 537 ? 29.274 -13.942 -2.430 1.00 93.12 537 TYR A O 1
ATOM 4094 N N . TRP A 1 538 ? 28.215 -15.844 -1.945 1.00 91.62 538 TRP A N 1
ATOM 4095 C CA . TRP A 1 538 ? 28.519 -16.475 -3.250 1.00 91.62 538 TRP A CA 1
ATOM 4096 C C . TRP A 1 538 ? 27.268 -16.745 -4.098 1.00 91.62 538 TRP A C 1
ATOM 4098 O O . TRP A 1 538 ? 26.346 -17.430 -3.649 1.00 91.62 538 TRP A O 1
ATOM 4108 N N . LEU A 1 539 ? 27.285 -16.273 -5.346 1.00 90.81 539 LEU A N 1
ATOM 4109 C CA . LEU A 1 539 ? 26.221 -16.432 -6.333 1.00 90.81 539 LEU A CA 1
ATOM 4110 C C . LEU A 1 539 ? 26.787 -17.017 -7.632 1.00 90.81 539 LEU A C 1
ATOM 4112 O O . LEU A 1 539 ? 27.581 -16.371 -8.312 1.00 90.81 539 LEU A O 1
ATOM 4116 N N . ASP A 1 540 ? 26.345 -18.222 -7.997 1.00 87.62 540 ASP A N 1
ATOM 4117 C CA . ASP A 1 540 ? 26.739 -18.908 -9.235 1.00 87.62 540 ASP A CA 1
ATOM 4118 C C . ASP A 1 540 ? 28.275 -18.970 -9.389 1.00 87.62 540 ASP A C 1
ATOM 4120 O O . ASP A 1 540 ? 28.850 -18.569 -10.399 1.00 87.62 540 ASP A O 1
ATOM 4124 N N . GLY A 1 541 ? 28.945 -19.376 -8.303 1.00 84.44 541 GLY A N 1
ATOM 4125 C CA . GLY A 1 541 ? 30.405 -19.488 -8.211 1.00 84.44 541 GLY A CA 1
ATOM 4126 C C . GLY A 1 541 ? 31.172 -18.171 -8.010 1.00 84.44 541 GLY A C 1
ATOM 4127 O O . GLY A 1 541 ? 32.373 -18.215 -7.752 1.00 84.44 541 GLY A O 1
ATOM 4128 N N . GLU A 1 542 ? 30.518 -17.007 -8.069 1.00 87.12 542 GLU A N 1
ATOM 4129 C CA . GLU A 1 542 ? 31.152 -15.688 -7.919 1.00 87.12 542 GLU A CA 1
ATOM 4130 C C . GLU A 1 542 ? 30.892 -15.084 -6.527 1.00 87.12 542 GLU A C 1
ATOM 4132 O O . GLU A 1 542 ? 29.753 -15.056 -6.059 1.00 87.12 542 GLU A O 1
ATOM 4137 N N . GLU A 1 543 ? 31.936 -14.590 -5.847 1.00 89.31 543 GLU A N 1
ATOM 4138 C CA . GLU A 1 543 ? 31.788 -13.884 -4.564 1.00 89.31 543 GLU A CA 1
ATOM 4139 C C . GLU A 1 543 ? 31.250 -12.466 -4.811 1.00 89.31 543 GLU A C 1
ATOM 4141 O O . GLU A 1 543 ? 31.977 -11.583 -5.269 1.00 89.31 543 GLU A O 1
ATOM 4146 N N . VAL A 1 544 ? 29.981 -12.230 -4.487 1.00 88.50 544 VAL A N 1
ATOM 4147 C CA . VAL A 1 544 ? 29.305 -10.947 -4.712 1.00 88.50 544 VAL A CA 1
ATOM 4148 C C . VAL A 1 544 ? 29.434 -9.980 -3.536 1.00 88.50 544 VAL A C 1
ATOM 4150 O O . VAL A 1 544 ? 29.345 -8.773 -3.739 1.00 88.50 544 VAL A O 1
ATOM 4153 N N . SER A 1 545 ? 29.737 -10.458 -2.322 1.00 81.56 545 SER A N 1
ATOM 4154 C CA . SER A 1 545 ? 29.854 -9.619 -1.110 1.00 81.56 545 SER A CA 1
ATOM 4155 C C . SER A 1 545 ? 30.917 -8.516 -1.192 1.00 81.56 545 SER A C 1
ATOM 4157 O O . SER A 1 545 ? 30.882 -7.579 -0.401 1.00 81.56 545 SER A O 1
ATOM 4159 N N . ARG A 1 546 ? 31.868 -8.617 -2.128 1.00 81.69 546 ARG A N 1
ATOM 4160 C CA . ARG A 1 546 ? 32.999 -7.683 -2.285 1.00 81.69 546 ARG A CA 1
ATOM 4161 C C . ARG A 1 546 ? 32.968 -6.888 -3.591 1.00 81.69 546 ARG A C 1
ATOM 4163 O O . ARG A 1 546 ? 33.918 -6.163 -3.894 1.00 81.69 546 ARG A O 1
ATOM 4170 N N . LEU A 1 547 ? 31.921 -7.049 -4.397 1.00 85.69 547 LEU A N 1
ATOM 4171 C CA . LEU A 1 547 ? 31.815 -6.364 -5.680 1.00 85.69 547 LEU A CA 1
ATOM 4172 C C . LEU A 1 547 ? 31.358 -4.914 -5.501 1.00 85.69 547 LEU A C 1
ATOM 4174 O O . LEU A 1 547 ? 30.666 -4.561 -4.553 1.00 85.69 547 LEU A O 1
ATOM 4178 N N . ARG A 1 548 ? 31.767 -4.057 -6.442 1.00 86.31 548 ARG A N 1
ATOM 4179 C CA . ARG A 1 548 ? 31.309 -2.662 -6.511 1.00 86.31 548 ARG A CA 1
ATOM 4180 C C . ARG A 1 548 ? 29.880 -2.598 -7.050 1.00 86.31 548 ARG A C 1
ATOM 4182 O O . ARG A 1 548 ? 29.507 -3.431 -7.875 1.00 86.31 548 ARG A O 1
ATOM 4189 N N . GLU A 1 549 ? 29.158 -1.539 -6.693 1.00 84.88 549 GLU A N 1
ATOM 4190 C CA . GLU A 1 549 ? 27.740 -1.336 -7.034 1.00 84.88 549 GLU A CA 1
ATOM 4191 C C . GLU A 1 549 ? 27.414 -1.558 -8.520 1.00 84.88 549 GLU A C 1
ATOM 4193 O O . GLU A 1 549 ? 26.484 -2.284 -8.851 1.00 84.88 549 GLU A O 1
ATOM 4198 N N . ASN A 1 550 ? 28.235 -1.046 -9.443 1.00 86.31 550 ASN A N 1
ATOM 4199 C CA . ASN A 1 550 ? 27.997 -1.226 -10.883 1.00 86.31 550 ASN A CA 1
ATOM 4200 C C . ASN A 1 550 ? 28.006 -2.703 -11.318 1.00 86.31 550 ASN A C 1
ATOM 4202 O O . ASN A 1 550 ? 27.216 -3.101 -12.172 1.00 86.31 550 ASN A O 1
ATOM 4206 N N . LYS A 1 551 ? 28.886 -3.526 -10.730 1.00 87.00 551 LYS A N 1
ATOM 4207 C CA . LYS A 1 551 ? 28.923 -4.970 -11.009 1.00 87.00 551 LYS A CA 1
ATOM 4208 C C . LYS A 1 551 ? 27.753 -5.693 -10.350 1.00 87.00 551 LYS A C 1
ATOM 4210 O O . LYS A 1 551 ? 27.194 -6.600 -10.957 1.00 87.00 551 LYS A O 1
ATOM 4215 N N . LEU A 1 552 ? 27.361 -5.277 -9.145 1.00 88.56 552 LEU A N 1
ATOM 4216 C CA . LEU A 1 552 ? 26.164 -5.798 -8.484 1.00 88.56 552 LEU A CA 1
ATOM 4217 C C . LEU A 1 552 ? 24.912 -5.509 -9.314 1.00 88.56 552 LEU A C 1
ATOM 4219 O O . LEU A 1 552 ? 24.102 -6.408 -9.504 1.00 88.56 552 LEU A O 1
ATOM 4223 N N . ALA A 1 553 ? 24.792 -4.313 -9.894 1.00 87.81 553 ALA A N 1
ATOM 4224 C CA . ALA A 1 553 ? 23.697 -3.958 -10.790 1.00 87.81 553 ALA A CA 1
ATOM 4225 C C . ALA A 1 553 ? 23.663 -4.825 -12.063 1.00 87.81 553 ALA A C 1
ATOM 4227 O O . ALA A 1 553 ? 22.587 -5.260 -12.474 1.00 87.81 553 ALA A O 1
ATOM 4228 N N . GLU A 1 554 ? 24.821 -5.129 -12.662 1.00 88.44 554 GLU A N 1
ATOM 4229 C CA . GLU A 1 554 ? 24.910 -6.038 -13.813 1.00 88.44 554 GLU A CA 1
ATOM 4230 C C . GLU A 1 554 ? 24.489 -7.469 -13.442 1.00 88.44 554 GLU A C 1
ATOM 4232 O O . GLU A 1 554 ? 23.671 -8.078 -14.136 1.00 88.44 554 GLU A O 1
ATOM 4237 N N . ILE A 1 555 ? 25.007 -7.996 -12.329 1.00 88.94 555 ILE A N 1
ATOM 4238 C CA . ILE A 1 555 ? 24.649 -9.324 -11.814 1.00 88.94 555 ILE A CA 1
ATOM 4239 C C . ILE A 1 555 ? 23.159 -9.386 -11.499 1.00 88.94 555 ILE A C 1
ATOM 4241 O O . ILE A 1 555 ? 22.488 -10.321 -11.925 1.00 88.94 555 ILE A O 1
ATOM 4245 N N . ARG A 1 556 ? 22.624 -8.373 -10.818 1.00 90.94 556 ARG A N 1
ATOM 4246 C CA . ARG A 1 556 ? 21.207 -8.250 -10.480 1.00 90.94 556 ARG A CA 1
ATOM 4247 C C . ARG A 1 556 ? 20.346 -8.279 -11.732 1.00 90.94 556 ARG A C 1
ATOM 4249 O O . ARG A 1 556 ? 19.422 -9.076 -11.828 1.00 90.94 556 ARG A O 1
ATOM 4256 N N . ASN A 1 557 ? 20.693 -7.466 -12.725 1.00 89.00 557 ASN A N 1
ATOM 4257 C CA . ASN A 1 557 ? 19.952 -7.409 -13.972 1.00 89.00 557 ASN A CA 1
ATOM 4258 C C . ASN A 1 557 ? 20.032 -8.727 -14.765 1.00 89.00 557 ASN A C 1
ATOM 4260 O O . ASN A 1 557 ? 19.046 -9.070 -15.411 1.00 89.00 557 ASN A O 1
ATOM 4264 N N . ARG A 1 558 ? 21.153 -9.468 -14.737 1.00 89.12 558 ARG A N 1
ATOM 4265 C CA . ARG A 1 558 ? 21.357 -10.695 -15.538 1.00 89.12 558 ARG A CA 1
ATOM 4266 C C . ARG A 1 558 ? 20.934 -11.989 -14.846 1.00 89.12 558 ARG A C 1
ATOM 4268 O O . ARG A 1 558 ? 20.316 -12.837 -15.488 1.00 89.12 558 ARG A O 1
ATOM 4275 N N . LYS A 1 559 ? 21.300 -12.159 -13.576 1.00 89.62 559 LYS A N 1
ATOM 4276 C CA . LYS A 1 559 ? 21.198 -13.424 -12.836 1.00 89.62 559 LYS A CA 1
ATOM 4277 C C . LYS A 1 559 ? 19.941 -13.533 -11.963 1.00 89.62 559 LYS A C 1
ATOM 4279 O O . LYS A 1 559 ? 19.603 -14.639 -11.548 1.00 89.62 559 LYS A O 1
ATOM 4284 N N . ILE A 1 560 ? 19.247 -12.429 -11.688 1.00 91.81 560 ILE A N 1
ATOM 4285 C CA . ILE A 1 560 ? 18.162 -12.397 -10.701 1.00 91.81 560 ILE A CA 1
ATOM 4286 C C . ILE A 1 560 ? 16.883 -11.844 -11.334 1.00 91.81 560 ILE A C 1
ATOM 4288 O O . ILE A 1 560 ? 16.862 -10.738 -11.867 1.00 91.81 560 ILE A O 1
ATOM 4292 N N . GLY A 1 561 ? 15.800 -12.617 -11.272 1.00 92.06 561 GLY A N 1
ATOM 4293 C CA . GLY A 1 561 ? 14.450 -12.147 -11.576 1.00 92.06 561 GLY A CA 1
ATOM 4294 C C . GLY A 1 561 ? 13.693 -11.850 -10.289 1.00 92.06 561 GLY A C 1
A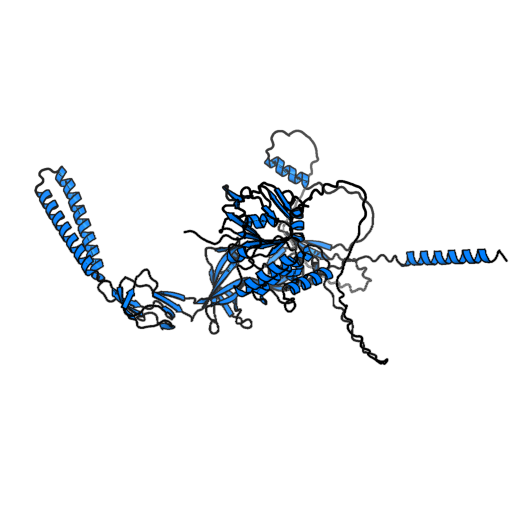TOM 4295 O O . GLY A 1 561 ? 13.565 -12.734 -9.447 1.00 92.06 561 GLY A O 1
ATOM 4296 N N . PHE A 1 562 ? 13.180 -10.629 -10.142 1.00 90.94 562 PHE A N 1
ATOM 4297 C CA . PHE A 1 562 ? 12.394 -10.231 -8.974 1.00 90.94 562 PHE A CA 1
ATOM 4298 C C . PHE A 1 562 ? 10.898 -10.257 -9.249 1.00 90.94 562 PHE A C 1
ATOM 4300 O O . PHE A 1 562 ? 10.429 -9.722 -10.256 1.00 90.94 562 PHE A O 1
ATOM 4307 N N . ILE A 1 563 ? 10.159 -10.817 -8.299 1.00 90.69 563 ILE A N 1
ATOM 4308 C CA . ILE A 1 563 ? 8.703 -10.796 -8.232 1.00 90.69 563 ILE A CA 1
ATOM 4309 C C . ILE A 1 563 ? 8.357 -10.193 -6.871 1.00 90.69 563 ILE A C 1
ATOM 4311 O O . ILE A 1 563 ? 8.618 -10.804 -5.842 1.00 90.69 563 ILE A O 1
ATOM 4315 N N . PHE A 1 564 ? 7.832 -8.975 -6.862 1.00 86.69 564 PHE A N 1
ATOM 4316 C CA . PHE A 1 564 ? 7.490 -8.263 -5.631 1.00 86.69 564 PHE A CA 1
ATOM 4317 C C . PHE A 1 564 ? 6.001 -8.442 -5.298 1.00 86.69 564 PHE A C 1
ATOM 4319 O O . PHE A 1 564 ? 5.210 -8.847 -6.158 1.00 86.69 564 PHE A O 1
ATOM 4326 N N . GLN A 1 565 ? 5.625 -8.098 -4.066 1.00 81.75 565 GLN A N 1
ATOM 4327 C CA . GLN A 1 565 ? 4.231 -8.042 -3.623 1.00 81.75 565 GLN A CA 1
ATOM 4328 C C . GLN A 1 565 ? 3.449 -6.968 -4.394 1.00 81.75 565 GLN A C 1
ATOM 4330 O O . GLN A 1 565 ? 2.321 -7.203 -4.824 1.00 81.75 565 GLN A O 1
ATOM 4335 N N . GLY A 1 566 ? 4.074 -5.803 -4.613 1.00 78.81 566 GLY A N 1
ATOM 4336 C CA . GLY A 1 566 ? 3.602 -4.783 -5.548 1.00 78.81 566 GLY A CA 1
ATOM 4337 C C . GLY A 1 566 ? 4.073 -5.081 -6.972 1.00 78.81 566 GLY A C 1
ATOM 4338 O O . GLY A 1 566 ? 5.243 -5.381 -7.195 1.00 78.81 566 GLY A O 1
ATOM 4339 N N . PHE A 1 567 ? 3.190 -4.970 -7.969 1.00 82.50 567 PHE A N 1
ATOM 4340 C CA . PHE A 1 567 ? 3.514 -5.307 -9.367 1.00 82.50 567 PHE A CA 1
ATOM 4341 C C . PHE A 1 567 ? 4.709 -4.498 -9.914 1.00 82.50 567 PHE A C 1
ATOM 4343 O O . PHE A 1 567 ? 5.465 -4.977 -10.771 1.00 82.50 567 PHE A O 1
ATOM 4350 N N . ASN A 1 568 ? 4.902 -3.277 -9.392 1.00 86.12 568 ASN A N 1
ATOM 4351 C CA . ASN A 1 568 ? 5.948 -2.326 -9.776 1.00 86.12 568 ASN A CA 1
ATOM 4352 C C . ASN A 1 568 ? 6.016 -2.127 -11.298 1.00 86.12 568 ASN A C 1
ATOM 4354 O O . ASN A 1 568 ? 7.101 -2.072 -11.876 1.00 86.12 568 ASN A O 1
ATOM 4358 N N . LEU A 1 569 ? 4.860 -2.123 -11.968 1.00 90.44 569 LEU A N 1
ATOM 4359 C CA . LEU A 1 569 ? 4.750 -1.889 -13.406 1.00 90.44 569 LEU A CA 1
ATOM 4360 C C . LEU A 1 569 ? 4.630 -0.388 -13.661 1.00 90.44 569 LEU A C 1
ATOM 4362 O O . LEU A 1 569 ? 3.917 0.310 -12.946 1.00 90.44 569 LEU A O 1
ATOM 4366 N N . LEU A 1 570 ? 5.293 0.099 -14.705 1.00 93.00 570 LEU A N 1
ATOM 4367 C CA . LEU A 1 570 ? 5.144 1.477 -15.151 1.00 93.00 570 LEU A CA 1
ATOM 4368 C C . LEU A 1 570 ? 3.784 1.617 -15.842 1.00 93.00 570 LEU A C 1
ATOM 4370 O O . LEU A 1 570 ? 3.556 1.014 -16.893 1.00 93.00 570 LEU A O 1
ATOM 4374 N N . SER A 1 571 ? 2.889 2.406 -15.245 1.00 90.25 571 SER A N 1
ATOM 4375 C CA . SER A 1 571 ? 1.483 2.573 -15.653 1.00 90.25 571 SER A CA 1
ATOM 4376 C C . SER A 1 571 ? 1.310 3.102 -17.080 1.00 90.25 571 SER A C 1
ATOM 4378 O O . SER A 1 571 ? 0.363 2.724 -17.770 1.00 90.25 571 SER A O 1
ATOM 4380 N N . ARG A 1 572 ? 2.248 3.937 -17.547 1.00 91.00 572 ARG A N 1
ATOM 4381 C CA . ARG A 1 572 ? 2.255 4.507 -18.907 1.00 91.00 572 ARG A CA 1
ATOM 4382 C C . ARG A 1 572 ? 2.671 3.511 -19.990 1.00 91.00 572 ARG A C 1
ATOM 4384 O O . ARG A 1 572 ? 2.346 3.718 -21.158 1.00 91.00 572 ARG A O 1
ATOM 4391 N N . LEU A 1 573 ? 3.383 2.451 -19.615 1.00 93.38 573 LEU A N 1
ATOM 4392 C CA . LEU A 1 573 ? 3.888 1.448 -20.544 1.00 93.38 573 LEU A CA 1
ATOM 4393 C C . LEU A 1 573 ? 2.895 0.298 -20.691 1.00 93.38 573 LEU A C 1
ATOM 4395 O O . LEU A 1 573 ? 2.240 -0.111 -19.739 1.00 93.38 573 LEU A O 1
ATOM 4399 N N . THR A 1 574 ? 2.819 -0.277 -21.881 1.00 95.62 574 THR A N 1
ATOM 4400 C CA . THR A 1 574 ? 2.079 -1.518 -22.132 1.00 95.62 574 THR A CA 1
ATOM 4401 C C . THR A 1 574 ? 2.735 -2.714 -21.431 1.00 95.62 574 THR A C 1
ATOM 4403 O O . THR A 1 574 ? 3.881 -2.652 -20.972 1.00 95.62 574 THR A O 1
ATOM 4406 N N . ALA A 1 575 ? 2.020 -3.836 -21.341 1.00 95.19 575 ALA A N 1
ATOM 4407 C CA . ALA A 1 575 ? 2.540 -5.068 -20.755 1.00 95.19 575 ALA A CA 1
ATOM 4408 C C . ALA A 1 575 ? 3.835 -5.531 -21.441 1.00 95.19 575 ALA A C 1
ATOM 4410 O O . ALA A 1 575 ? 4.791 -5.894 -20.761 1.00 95.19 575 ALA A O 1
ATOM 4411 N N . ILE A 1 576 ? 3.903 -5.471 -22.775 1.00 96.31 576 ILE A N 1
ATOM 4412 C CA . ILE A 1 576 ? 5.118 -5.821 -23.522 1.00 96.31 576 ILE A CA 1
ATOM 4413 C C . ILE A 1 576 ? 6.283 -4.878 -23.216 1.00 96.31 576 ILE A C 1
ATOM 4415 O O . ILE A 1 576 ? 7.388 -5.348 -22.963 1.00 96.31 576 ILE A O 1
ATOM 4419 N N . GLU A 1 577 ? 6.041 -3.570 -23.154 1.00 95.25 577 GLU A N 1
ATOM 4420 C CA . GLU A 1 577 ? 7.081 -2.579 -22.858 1.00 95.25 577 GLU A CA 1
ATOM 4421 C C . GLU A 1 577 ? 7.628 -2.751 -21.436 1.00 95.25 577 GLU A C 1
ATOM 4423 O O . GLU A 1 577 ? 8.842 -2.760 -21.243 1.00 95.25 577 GLU A O 1
ATOM 4428 N N . ASN A 1 578 ? 6.755 -3.005 -20.456 1.00 95.50 578 ASN A N 1
ATOM 4429 C CA . ASN A 1 578 ? 7.153 -3.330 -19.083 1.00 95.50 578 ASN A CA 1
ATOM 4430 C C . ASN A 1 578 ? 8.058 -4.571 -19.000 1.00 95.50 578 ASN A C 1
ATOM 4432 O O . ASN A 1 578 ? 8.980 -4.623 -18.183 1.00 95.50 578 ASN A O 1
ATOM 4436 N N . VAL A 1 579 ? 7.795 -5.576 -19.838 1.00 95.12 579 VAL A N 1
ATOM 4437 C CA . VAL A 1 579 ? 8.575 -6.820 -19.900 1.00 95.12 579 VAL A CA 1
ATOM 4438 C C . VAL A 1 579 ? 9.894 -6.624 -20.664 1.00 95.12 579 VAL A C 1
ATOM 4440 O O . VAL A 1 579 ? 10.884 -7.284 -20.348 1.00 95.12 579 VAL A O 1
ATOM 4443 N N . GLU A 1 580 ? 9.954 -5.692 -21.619 1.00 95.12 580 GLU A N 1
ATOM 4444 C CA . GLU A 1 580 ? 11.175 -5.352 -22.362 1.00 95.12 580 GLU A CA 1
ATOM 4445 C C . GLU A 1 580 ? 12.196 -4.549 -21.540 1.00 95.12 580 GLU A C 1
ATOM 4447 O O . GLU A 1 580 ? 13.397 -4.696 -21.776 1.00 95.12 580 GLU A O 1
ATOM 4452 N N . LEU A 1 581 ? 11.756 -3.737 -20.569 1.00 92.44 581 LEU A N 1
ATOM 4453 C CA . LEU A 1 581 ? 12.617 -2.876 -19.739 1.00 92.44 581 LEU A CA 1
ATOM 4454 C C . LEU A 1 581 ? 13.932 -3.531 -19.270 1.00 92.44 581 LEU A C 1
ATOM 4456 O O . LEU A 1 581 ? 14.998 -2.985 -19.566 1.00 92.44 581 LEU A O 1
ATOM 4460 N N . PRO A 1 582 ? 13.935 -4.695 -18.584 1.00 90.88 582 PRO A N 1
ATOM 4461 C CA . PRO A 1 582 ? 15.182 -5.307 -18.124 1.00 90.88 582 PRO A CA 1
ATOM 4462 C C . PRO A 1 582 ? 16.135 -5.666 -19.272 1.00 90.88 582 PRO A C 1
ATOM 4464 O O . PRO A 1 582 ? 17.350 -5.614 -19.085 1.00 90.88 582 PRO A O 1
ATOM 4467 N N . LEU A 1 583 ? 15.607 -6.000 -20.455 1.00 92.38 583 LEU A N 1
ATOM 4468 C CA . LEU A 1 583 ? 16.386 -6.357 -21.643 1.00 92.38 583 LEU A CA 1
ATOM 4469 C C . LEU A 1 583 ? 16.991 -5.127 -22.332 1.00 92.38 583 LEU A C 1
ATOM 4471 O O . LEU A 1 583 ? 18.071 -5.230 -22.917 1.00 92.38 583 LEU A O 1
ATOM 4475 N N . ILE A 1 584 ? 16.344 -3.963 -22.219 1.00 91.00 584 ILE A N 1
ATOM 4476 C CA . ILE A 1 584 ? 16.898 -2.683 -22.681 1.00 91.00 584 ILE A CA 1
ATOM 4477 C C . ILE A 1 584 ? 18.187 -2.374 -21.913 1.00 91.00 584 ILE A C 1
ATOM 4479 O O . ILE A 1 584 ? 19.218 -2.118 -22.532 1.00 91.00 584 ILE A O 1
ATOM 4483 N N . TYR A 1 585 ? 18.175 -2.512 -20.583 1.00 86.88 585 TYR A N 1
ATOM 4484 C CA . TYR A 1 585 ? 19.371 -2.312 -19.752 1.00 86.88 585 TYR A CA 1
ATOM 4485 C C . TYR A 1 585 ? 20.481 -3.346 -20.005 1.00 86.88 585 TYR A C 1
ATOM 4487 O O . TYR A 1 585 ? 21.650 -3.067 -19.749 1.00 86.88 585 TYR A O 1
ATOM 4495 N N . ARG A 1 586 ? 20.148 -4.522 -20.556 1.00 88.69 586 ARG A N 1
ATOM 4496 C CA . ARG A 1 586 ? 21.136 -5.516 -21.022 1.00 88.69 586 ARG A CA 1
ATOM 4497 C C . ARG A 1 586 ? 21.770 -5.159 -22.366 1.00 88.69 586 ARG A C 1
ATOM 4499 O O . ARG A 1 586 ? 22.703 -5.844 -22.779 1.00 88.69 586 ARG A O 1
ATOM 4506 N N . GLY A 1 587 ? 21.254 -4.145 -23.061 1.00 88.44 587 GLY A N 1
ATOM 4507 C CA . GLY A 1 587 ? 21.652 -3.811 -24.426 1.00 88.44 587 GLY A CA 1
ATOM 4508 C C . GLY A 1 587 ? 21.154 -4.816 -25.470 1.00 88.44 587 GLY A C 1
ATOM 4509 O O . GLY A 1 587 ? 21.769 -4.941 -26.526 1.00 88.44 587 GLY A O 1
ATOM 4510 N N . VAL A 1 588 ? 20.070 -5.557 -25.194 1.00 91.69 588 VAL A N 1
ATOM 4511 C CA . VAL A 1 588 ? 19.523 -6.540 -26.146 1.00 91.69 588 VAL A CA 1
ATOM 4512 C C . VAL A 1 588 ? 18.875 -5.811 -27.339 1.00 91.69 588 VAL A C 1
ATOM 4514 O O . VAL A 1 588 ? 18.059 -4.896 -27.136 1.00 91.69 588 VAL A O 1
ATOM 4517 N N . PRO A 1 589 ? 19.186 -6.205 -28.592 1.00 94.62 589 PRO A N 1
ATOM 4518 C CA . PRO A 1 589 ? 18.613 -5.593 -29.789 1.00 94.62 589 PRO A CA 1
ATOM 4519 C C . PRO A 1 589 ? 17.081 -5.611 -29.808 1.00 94.62 589 PRO A C 1
ATOM 4521 O O . PRO A 1 589 ? 16.443 -6.536 -29.305 1.00 94.62 589 PRO A O 1
ATOM 4524 N N . ALA A 1 590 ? 16.476 -4.611 -30.457 1.00 92.44 590 ALA A N 1
ATOM 4525 C CA . ALA A 1 590 ? 15.026 -4.382 -30.427 1.00 92.44 590 ALA A CA 1
ATOM 4526 C C . ALA A 1 590 ? 14.178 -5.568 -30.861 1.00 92.44 590 ALA A C 1
ATOM 4528 O O . ALA A 1 590 ? 13.148 -5.864 -30.260 1.00 92.44 590 ALA A O 1
ATOM 4529 N N . LYS A 1 591 ? 14.635 -6.271 -31.891 1.00 93.50 591 LYS A N 1
ATOM 4530 C CA . LYS A 1 591 ? 13.936 -7.440 -32.399 1.00 93.50 591 LYS A CA 1
ATOM 4531 C C . LYS A 1 591 ? 13.943 -8.590 -31.384 1.00 93.50 591 LYS A C 1
ATOM 4533 O O . LYS A 1 591 ? 12.891 -9.142 -31.085 1.00 93.50 591 LYS A O 1
ATOM 4538 N N . GLU A 1 592 ? 15.111 -8.896 -30.826 1.00 92.56 592 GLU A N 1
ATOM 4539 C CA . GLU A 1 592 ? 15.315 -10.020 -29.904 1.00 92.56 592 GLU A CA 1
ATOM 4540 C C . GLU A 1 592 ? 14.618 -9.801 -28.559 1.00 92.56 592 GLU A C 1
ATOM 4542 O O . GLU A 1 592 ? 13.996 -10.723 -28.025 1.00 92.56 592 GLU A O 1
ATOM 4547 N N . ARG A 1 593 ? 14.656 -8.571 -28.022 1.00 94.56 593 ARG A N 1
ATOM 4548 C CA . ARG A 1 593 ? 13.958 -8.270 -26.764 1.00 94.56 593 ARG A CA 1
ATOM 4549 C C . ARG A 1 593 ? 12.445 -8.378 -26.915 1.00 94.56 593 ARG A C 1
ATOM 4551 O O . ARG A 1 593 ? 11.800 -8.940 -26.037 1.00 94.56 593 ARG A O 1
ATOM 4558 N N . LYS A 1 594 ? 11.895 -7.932 -28.050 1.00 93.75 594 LYS A N 1
ATOM 4559 C CA . LYS A 1 594 ? 10.460 -8.016 -28.328 1.00 93.75 594 LYS A CA 1
ATOM 4560 C C . LYS A 1 594 ? 9.994 -9.461 -28.452 1.00 93.75 594 LYS A C 1
ATOM 4562 O O . LYS A 1 594 ? 8.980 -9.836 -27.874 1.00 93.75 594 LYS A O 1
ATOM 4567 N N . GLU A 1 595 ? 10.748 -10.286 -29.176 1.00 94.38 595 GLU A N 1
ATOM 4568 C CA . GLU A 1 595 ? 10.479 -11.724 -29.285 1.00 94.38 595 GLU A CA 1
ATOM 4569 C C . GLU A 1 595 ? 10.509 -12.404 -27.904 1.00 94.38 595 GLU A C 1
ATOM 4571 O O . GLU A 1 595 ? 9.569 -13.121 -27.555 1.00 94.38 595 GLU A O 1
ATOM 4576 N N . SER A 1 596 ? 11.520 -12.098 -27.084 1.00 92.56 596 SER A N 1
ATOM 4577 C CA . SER A 1 596 ? 11.651 -12.634 -25.721 1.00 92.56 596 SER A CA 1
ATOM 4578 C C . SER A 1 596 ? 10.510 -12.184 -24.800 1.00 92.56 596 SER A C 1
ATOM 4580 O O . SER A 1 596 ? 9.960 -12.993 -24.050 1.00 92.56 596 SER A O 1
ATOM 4582 N N . ALA A 1 597 ? 10.109 -10.912 -24.876 1.00 94.75 597 ALA A N 1
ATOM 4583 C CA . ALA A 1 597 ? 9.020 -10.363 -24.074 1.00 94.75 597 ALA A CA 1
ATOM 4584 C C . ALA A 1 597 ? 7.666 -10.991 -24.434 1.00 94.75 597 ALA A C 1
ATOM 4586 O O . ALA A 1 597 ? 6.904 -11.379 -23.546 1.00 94.75 597 ALA A O 1
ATOM 4587 N N . VAL A 1 598 ? 7.384 -11.162 -25.730 1.00 94.88 598 VAL A N 1
ATOM 4588 C CA . VAL A 1 598 ? 6.170 -11.849 -26.200 1.00 94.88 598 VAL A CA 1
ATOM 4589 C C . VAL A 1 598 ? 6.160 -13.307 -25.750 1.00 94.88 598 VAL A C 1
ATOM 4591 O O . VAL A 1 598 ? 5.125 -13.803 -25.309 1.00 94.88 598 VAL A O 1
ATOM 4594 N N . GLU A 1 599 ? 7.293 -14.008 -25.828 1.00 93.38 599 GLU A N 1
ATOM 4595 C CA . GLU A 1 599 ? 7.379 -15.389 -25.352 1.00 93.38 599 GLU A CA 1
ATOM 4596 C C . GLU A 1 599 ? 7.124 -15.489 -23.841 1.00 93.38 599 GLU A C 1
ATOM 4598 O O . GLU A 1 599 ? 6.376 -16.366 -23.402 1.00 93.38 599 GLU A O 1
ATOM 4603 N N . ALA A 1 600 ? 7.689 -14.577 -23.046 1.00 91.81 600 ALA A N 1
ATOM 4604 C CA . ALA A 1 600 ? 7.458 -14.526 -21.606 1.00 91.81 600 ALA A CA 1
ATOM 4605 C C . ALA A 1 600 ? 5.982 -14.252 -21.268 1.00 91.81 600 ALA A C 1
ATOM 4607 O O . ALA A 1 600 ? 5.404 -14.952 -20.437 1.00 91.81 600 ALA A O 1
ATOM 4608 N N . LEU A 1 601 ? 5.342 -13.303 -21.961 1.00 93.44 601 LEU A N 1
ATOM 4609 C CA . LEU A 1 601 ? 3.913 -13.010 -21.798 1.00 93.44 601 LEU A CA 1
ATOM 4610 C C . LEU A 1 601 ? 3.020 -14.180 -22.232 1.00 93.44 601 LEU A C 1
ATOM 4612 O O . LEU A 1 601 ? 2.004 -14.453 -21.594 1.00 93.44 601 LEU A O 1
ATOM 4616 N N . ARG A 1 602 ? 3.414 -14.929 -23.268 1.00 91.25 602 ARG A N 1
ATOM 4617 C CA . ARG A 1 602 ? 2.711 -16.151 -23.680 1.00 91.25 602 ARG A CA 1
ATOM 4618 C C . ARG A 1 602 ? 2.790 -17.241 -22.609 1.00 91.25 602 ARG A C 1
ATOM 4620 O O . ARG A 1 602 ? 1.778 -17.880 -22.338 1.00 91.25 602 ARG A O 1
ATOM 4627 N N . LYS A 1 603 ? 3.954 -17.440 -21.978 1.00 86.06 603 LYS A N 1
ATOM 4628 C CA . LYS A 1 603 ? 4.148 -18.450 -20.913 1.00 86.06 603 LYS A CA 1
ATOM 4629 C C . LYS A 1 603 ? 3.235 -18.226 -19.708 1.00 86.06 603 LYS A C 1
ATOM 4631 O O . LYS A 1 603 ? 2.819 -19.192 -19.084 1.00 86.06 603 LYS A O 1
ATOM 4636 N N . VAL A 1 604 ? 2.886 -16.974 -19.423 1.00 86.19 604 VAL A N 1
ATOM 4637 C CA . VAL A 1 604 ? 1.945 -16.612 -18.351 1.00 86.19 604 VAL A CA 1
ATOM 4638 C C . VAL A 1 604 ? 0.499 -16.444 -18.848 1.00 86.19 604 VAL A C 1
ATOM 4640 O O . VAL A 1 604 ? -0.349 -15.950 -18.115 1.00 86.19 604 VAL A O 1
ATOM 4643 N N . GLY A 1 605 ? 0.187 -16.819 -20.092 1.00 86.56 605 GLY A N 1
ATOM 4644 C CA . GLY A 1 605 ? -1.180 -16.781 -20.624 1.00 86.56 605 GLY A CA 1
ATOM 4645 C C . GLY A 1 605 ? -1.724 -15.381 -20.942 1.00 86.56 605 GLY A C 1
ATOM 4646 O O . GLY A 1 605 ? -2.937 -15.191 -20.939 1.00 86.56 605 GLY A O 1
ATOM 4647 N N . LEU A 1 606 ? -0.859 -14.398 -21.217 1.00 90.94 606 LEU A N 1
ATOM 4648 C CA . LEU A 1 606 ? -1.236 -13.012 -21.543 1.00 90.94 606 LEU A CA 1
ATOM 4649 C C . LEU A 1 606 ? -1.026 -12.638 -23.021 1.00 90.94 606 LEU A C 1
ATOM 4651 O O . LEU A 1 606 ? -0.894 -11.462 -23.352 1.00 90.94 606 LEU A O 1
ATOM 4655 N N . GLU A 1 607 ? -1.023 -13.617 -23.928 1.00 90.25 607 GLU A N 1
ATOM 4656 C CA . GLU A 1 607 ? -0.780 -13.390 -25.364 1.00 90.25 607 GLU A CA 1
ATOM 4657 C C . GLU A 1 607 ? -1.780 -12.408 -26.008 1.00 90.25 607 GLU A C 1
ATOM 4659 O O . GLU A 1 607 ? -1.393 -11.592 -26.840 1.00 90.25 607 GLU A O 1
ATOM 4664 N N . GLU A 1 608 ? -3.043 -12.408 -25.578 1.00 91.00 608 GLU A N 1
ATOM 4665 C CA . GLU A 1 608 ? -4.072 -11.491 -26.101 1.00 91.00 608 GLU A CA 1
ATOM 4666 C C . GLU A 1 608 ? -4.029 -10.091 -25.465 1.00 91.00 608 GLU A C 1
ATOM 4668 O O . GLU A 1 608 ? -4.695 -9.166 -25.928 1.00 91.00 608 GLU A O 1
ATOM 4673 N N . ARG A 1 609 ? -3.251 -9.916 -24.390 1.00 90.75 609 ARG A N 1
ATOM 4674 C CA . ARG A 1 609 ? -3.229 -8.693 -23.572 1.00 90.75 609 ARG A CA 1
ATOM 4675 C C . ARG A 1 609 ? -1.890 -7.955 -23.620 1.00 90.75 609 ARG A C 1
ATOM 4677 O O . ARG A 1 609 ? -1.676 -7.021 -22.859 1.00 90.75 609 ARG A O 1
ATOM 4684 N N . ILE A 1 610 ? -1.005 -8.315 -24.549 1.00 95.00 610 ILE A N 1
ATOM 4685 C CA . ILE A 1 610 ? 0.359 -7.765 -24.649 1.00 95.00 610 ILE A CA 1
ATOM 4686 C C . ILE A 1 610 ? 0.420 -6.238 -24.831 1.00 95.00 610 ILE A C 1
ATOM 4688 O O . ILE A 1 610 ? 1.391 -5.615 -24.412 1.00 95.00 610 ILE A O 1
ATOM 4692 N N . HIS A 1 611 ? -0.607 -5.635 -25.439 1.00 95.75 611 HIS A N 1
ATOM 4693 C CA . HIS A 1 611 ? -0.690 -4.191 -25.696 1.00 95.75 611 HIS A CA 1
ATOM 4694 C C . HIS A 1 611 ? -1.504 -3.425 -24.653 1.00 95.75 611 HIS A C 1
ATOM 4696 O O . HIS A 1 611 ? -1.667 -2.219 -24.795 1.00 95.75 611 HIS A O 1
ATOM 4702 N N . HIS A 1 612 ? -2.014 -4.110 -23.628 1.00 94.81 612 HIS A N 1
ATOM 4703 C CA . HIS A 1 612 ? -2.772 -3.451 -22.574 1.00 94.81 612 HIS A CA 1
ATOM 4704 C C . HIS A 1 612 ? -1.822 -2.779 -21.589 1.00 94.81 612 HIS A C 1
ATOM 4706 O O . HIS A 1 612 ? -0.732 -3.292 -21.311 1.00 94.81 612 HIS A O 1
ATOM 4712 N N . ARG A 1 613 ? -2.234 -1.636 -21.058 1.00 94.31 613 ARG A N 1
ATOM 4713 C CA . ARG A 1 613 ? -1.543 -0.932 -19.975 1.00 94.31 613 ARG A CA 1
ATOM 4714 C C . ARG A 1 613 ? -1.903 -1.559 -18.624 1.00 94.31 613 ARG A C 1
ATOM 4716 O O . ARG A 1 613 ? -2.977 -2.144 -18.511 1.00 94.31 613 ARG A O 1
ATOM 4723 N N . PRO A 1 614 ? -1.060 -1.437 -17.582 1.00 92.56 614 PRO A N 1
ATOM 4724 C CA . PRO A 1 614 ? -1.349 -1.971 -16.252 1.00 92.56 614 PRO A CA 1
ATOM 4725 C C . PRO A 1 614 ? -2.738 -1.602 -15.723 1.00 92.56 614 PRO A C 1
ATOM 4727 O O . PRO A 1 614 ? -3.425 -2.472 -15.206 1.00 92.56 614 PRO A O 1
ATOM 4730 N N . VAL A 1 615 ? -3.187 -0.364 -15.946 1.00 90.75 615 VAL A N 1
ATOM 4731 C CA . VAL A 1 615 ? -4.520 0.121 -15.534 1.00 90.75 615 VAL A CA 1
ATOM 4732 C C . VAL A 1 615 ? -5.687 -0.611 -16.214 1.00 90.75 615 VAL A C 1
ATOM 4734 O O . VAL A 1 615 ? -6.794 -0.628 -15.696 1.00 90.75 615 VAL A O 1
ATOM 4737 N N . GLU A 1 616 ? -5.446 -1.259 -17.355 1.00 88.56 616 GLU A N 1
ATOM 4738 C CA . GLU A 1 616 ? -6.439 -2.036 -18.112 1.00 88.56 616 GLU A CA 1
ATOM 4739 C C . GLU A 1 616 ? -6.412 -3.534 -17.747 1.00 88.56 616 GLU A C 1
ATOM 4741 O O . GLU A 1 616 ? -7.152 -4.339 -18.319 1.00 88.56 616 GLU A O 1
ATOM 4746 N N . LEU A 1 617 ? -5.522 -3.934 -16.833 1.00 88.81 617 LEU A N 1
ATOM 4747 C CA . LEU A 1 617 ? -5.299 -5.314 -16.420 1.00 88.81 617 LEU A CA 1
ATOM 4748 C C . LEU A 1 617 ? -5.785 -5.523 -14.985 1.00 88.81 617 LEU A C 1
ATOM 4750 O O . LEU A 1 617 ? -5.528 -4.707 -14.102 1.00 88.81 617 LEU A O 1
ATOM 4754 N N . SER A 1 618 ? -6.420 -6.665 -14.716 1.00 86.75 618 SER A N 1
ATOM 4755 C CA . SER A 1 618 ? -6.751 -7.042 -13.335 1.00 86.75 618 SER A CA 1
ATOM 4756 C C . SER A 1 618 ? -5.481 -7.254 -12.502 1.00 86.75 618 SER A C 1
ATOM 4758 O O . SER A 1 618 ? -4.440 -7.607 -13.055 1.00 86.75 618 SER A O 1
ATOM 4760 N N . GLY A 1 619 ? -5.547 -7.131 -11.171 1.00 84.88 619 GLY A N 1
ATOM 4761 C CA . GLY A 1 619 ? -4.374 -7.335 -10.300 1.00 84.88 619 GLY A CA 1
ATOM 4762 C C . GLY A 1 619 ? -3.661 -8.677 -10.536 1.00 84.88 619 GLY A C 1
ATOM 4763 O O . GLY A 1 619 ? -2.439 -8.743 -10.633 1.00 84.88 619 GLY A O 1
ATOM 4764 N N . GLY A 1 620 ? -4.418 -9.750 -10.784 1.00 84.75 620 GLY A N 1
ATOM 4765 C CA . GLY A 1 620 ? -3.854 -11.042 -11.186 1.00 84.75 620 GLY A CA 1
ATOM 4766 C C . GLY A 1 620 ? -3.131 -11.033 -12.531 1.00 84.75 620 GLY A C 1
ATOM 4767 O O . GLY A 1 620 ? -2.088 -11.666 -12.694 1.00 84.75 620 GLY A O 1
ATOM 4768 N N . GLN A 1 621 ? -3.670 -10.312 -13.514 1.00 89.69 621 GLN A N 1
ATOM 4769 C CA . GLN A 1 621 ? -3.008 -10.123 -14.803 1.00 89.69 621 GLN A CA 1
ATOM 4770 C C . GLN A 1 621 ? -1.754 -9.257 -14.653 1.00 89.69 621 GLN A C 1
ATOM 4772 O O . GLN A 1 621 ? -0.728 -9.606 -15.228 1.00 89.69 621 GLN A O 1
ATOM 4777 N N . GLN A 1 622 ? -1.791 -8.207 -13.833 1.00 91.62 622 GLN A N 1
ATOM 4778 C CA . GLN A 1 622 ? -0.619 -7.388 -13.522 1.00 91.62 622 GLN A CA 1
ATOM 4779 C C . GLN A 1 622 ? 0.483 -8.219 -12.848 1.00 91.62 622 GLN A C 1
ATOM 4781 O O . GLN A 1 622 ? 1.637 -8.145 -13.273 1.00 91.62 622 GLN A O 1
ATOM 4786 N N . GLN A 1 623 ? 0.143 -9.112 -11.908 1.00 89.62 623 GLN A N 1
ATOM 4787 C CA . GLN A 1 623 ? 1.134 -10.027 -11.328 1.00 89.62 623 GLN A CA 1
ATOM 4788 C C . GLN A 1 623 ? 1.744 -10.948 -12.382 1.00 89.62 623 GLN A C 1
ATOM 4790 O O . GLN A 1 623 ? 2.953 -11.169 -12.401 1.00 89.62 623 GLN A O 1
ATOM 4795 N N . ARG A 1 624 ? 0.934 -11.457 -13.314 1.00 90.44 624 ARG A N 1
ATOM 4796 C CA . ARG A 1 624 ? 1.440 -12.268 -14.427 1.00 90.44 624 ARG A CA 1
ATOM 4797 C C . ARG A 1 624 ? 2.372 -11.477 -15.346 1.00 90.44 624 ARG A C 1
ATOM 4799 O O . ARG A 1 624 ? 3.385 -12.030 -15.767 1.00 90.44 624 ARG A O 1
ATOM 4806 N N . VAL A 1 625 ? 2.110 -10.191 -15.598 1.00 93.62 625 VAL A N 1
ATOM 4807 C CA . VAL A 1 625 ? 3.059 -9.308 -16.305 1.00 93.62 625 VAL A CA 1
ATOM 4808 C C . VAL A 1 625 ? 4.357 -9.145 -15.507 1.00 93.62 625 VAL A C 1
ATOM 4810 O O . VAL A 1 625 ? 5.438 -9.253 -16.084 1.00 93.62 625 VAL A O 1
ATOM 4813 N N . ALA A 1 626 ? 4.288 -8.956 -14.186 1.00 92.06 626 ALA A N 1
ATOM 4814 C CA . ALA A 1 626 ? 5.476 -8.859 -13.333 1.00 92.06 626 ALA A CA 1
ATOM 4815 C C . ALA A 1 626 ? 6.319 -10.151 -13.356 1.00 92.06 626 ALA A C 1
ATOM 4817 O O . ALA A 1 626 ? 7.545 -10.088 -13.478 1.00 92.06 626 ALA A O 1
ATOM 4818 N N . ILE A 1 627 ? 5.670 -11.321 -13.338 1.00 90.69 627 ILE A N 1
ATOM 4819 C CA . ILE A 1 627 ? 6.322 -12.631 -13.499 1.00 90.69 627 ILE A CA 1
ATOM 4820 C C . ILE A 1 627 ? 6.953 -12.750 -14.893 1.00 90.69 627 ILE A C 1
ATOM 4822 O O . ILE A 1 627 ? 8.112 -13.146 -15.010 1.00 90.69 627 ILE A O 1
ATOM 4826 N N . ALA A 1 628 ? 6.241 -12.361 -15.955 1.00 92.44 628 ALA A N 1
ATOM 4827 C CA . ALA A 1 628 ? 6.785 -12.360 -17.313 1.00 92.44 628 ALA A CA 1
ATOM 4828 C C . ALA A 1 628 ? 8.024 -11.460 -17.432 1.00 92.44 628 ALA A C 1
ATOM 4830 O O . ALA A 1 628 ? 9.013 -11.863 -18.042 1.00 92.44 628 ALA A O 1
ATOM 4831 N N . ARG A 1 629 ? 8.020 -10.282 -16.795 1.00 93.88 629 ARG A N 1
ATOM 4832 C CA . ARG A 1 629 ? 9.176 -9.373 -16.738 1.00 93.88 629 ARG A CA 1
ATOM 4833 C C . ARG A 1 629 ? 10.379 -10.033 -16.068 1.00 93.88 629 ARG A C 1
ATOM 4835 O O . ARG A 1 629 ? 11.487 -9.933 -16.589 1.00 93.88 629 ARG A O 1
ATOM 4842 N N . ALA A 1 630 ? 10.169 -10.730 -14.951 1.00 91.38 630 ALA A N 1
ATOM 4843 C CA . ALA A 1 630 ? 11.232 -11.475 -14.278 1.00 91.38 630 ALA A CA 1
ATOM 4844 C C . ALA A 1 630 ? 11.791 -12.605 -15.164 1.00 91.38 630 ALA A C 1
ATOM 4846 O O . ALA A 1 630 ? 12.993 -12.857 -15.165 1.00 91.38 630 ALA A O 1
ATOM 4847 N N . LEU A 1 631 ? 10.936 -13.257 -15.957 1.00 89.88 631 LEU A N 1
ATOM 4848 C CA . LEU A 1 631 ? 11.300 -14.384 -16.820 1.00 89.88 631 LEU A CA 1
ATOM 4849 C C . LEU A 1 631 ? 11.919 -13.995 -18.163 1.00 89.88 631 LEU A C 1
ATOM 4851 O O . LEU A 1 631 ? 12.651 -14.802 -18.732 1.00 89.88 631 LEU A O 1
ATOM 4855 N N . ALA A 1 632 ? 11.642 -12.799 -18.686 1.00 90.00 632 ALA A N 1
ATOM 4856 C CA . ALA A 1 632 ? 12.069 -12.383 -20.026 1.00 90.00 632 ALA A CA 1
ATOM 4857 C C . ALA A 1 632 ? 13.587 -12.464 -20.223 1.00 90.00 632 ALA A C 1
ATOM 4859 O O . ALA A 1 632 ? 14.071 -12.752 -21.313 1.00 90.00 632 ALA A O 1
ATOM 4860 N N . GLY A 1 633 ? 14.342 -12.254 -19.144 1.00 84.56 633 GLY A N 1
ATOM 4861 C CA . GLY A 1 633 ? 15.791 -12.377 -19.126 1.00 84.56 633 GLY A CA 1
ATOM 4862 C C . GLY A 1 633 ? 16.338 -13.790 -18.902 1.00 84.56 633 GLY A C 1
ATOM 4863 O O . GLY A 1 633 ? 17.555 -13.922 -18.781 1.00 84.56 633 GLY A O 1
ATOM 4864 N N . ASN A 1 634 ? 15.479 -14.806 -18.793 1.00 86.25 634 ASN A N 1
ATOM 4865 C CA . ASN A 1 634 ? 15.813 -16.184 -18.424 1.00 86.25 634 ASN A CA 1
ATOM 4866 C C . ASN A 1 634 ? 16.819 -16.286 -17.253 1.00 86.25 634 ASN A C 1
ATOM 4868 O O . ASN A 1 634 ? 17.894 -16.874 -17.415 1.00 86.25 634 ASN A O 1
ATOM 4872 N N . PRO A 1 635 ? 16.531 -15.664 -16.094 1.00 88.06 635 PRO A N 1
ATOM 4873 C CA . PRO A 1 635 ? 17.464 -15.675 -14.981 1.00 88.06 635 PRO A CA 1
ATOM 4874 C C . PRO A 1 635 ? 17.559 -17.080 -14.352 1.00 88.06 635 PRO A C 1
ATOM 4876 O O . PRO A 1 635 ? 16.563 -17.810 -14.296 1.00 88.06 635 PRO A O 1
ATOM 4879 N N . PRO A 1 636 ? 18.734 -17.463 -13.824 1.00 85.62 636 PRO A N 1
ATOM 4880 C CA . PRO A 1 636 ? 18.913 -18.706 -13.077 1.00 85.62 636 PRO A CA 1
ATOM 4881 C C . PRO A 1 636 ? 18.128 -18.740 -11.754 1.00 85.62 636 PRO A C 1
ATOM 4883 O O . PRO A 1 636 ? 17.859 -19.833 -11.244 1.00 85.62 636 PRO A O 1
ATOM 4886 N N . ILE A 1 637 ? 17.766 -17.573 -11.201 1.00 91.44 637 ILE A N 1
ATOM 4887 C CA . ILE A 1 637 ? 17.069 -17.432 -9.916 1.00 91.44 637 ILE A CA 1
ATOM 4888 C C . ILE A 1 637 ? 15.863 -16.512 -10.060 1.00 91.44 637 ILE A C 1
ATOM 4890 O O . ILE A 1 637 ? 15.964 -15.419 -10.621 1.00 91.44 637 ILE A O 1
ATOM 4894 N N . LEU A 1 638 ? 14.748 -16.940 -9.475 1.00 93.12 638 LEU A N 1
ATOM 4895 C CA . LEU A 1 638 ? 13.567 -16.124 -9.235 1.00 93.12 638 LEU A CA 1
ATOM 4896 C C . LEU A 1 638 ? 13.428 -15.885 -7.729 1.00 93.12 638 LEU A C 1
ATOM 4898 O O . LEU A 1 638 ? 13.253 -16.834 -6.964 1.00 93.12 638 LEU A O 1
ATOM 4902 N N . LEU A 1 639 ? 13.524 -14.623 -7.318 1.00 93.12 639 LEU A N 1
ATOM 4903 C CA . LEU A 1 639 ? 13.238 -14.173 -5.958 1.00 93.12 639 LEU A CA 1
ATOM 4904 C C . LEU A 1 639 ? 11.819 -13.620 -5.925 1.00 93.12 639 LEU A C 1
ATOM 4906 O O . LEU A 1 639 ? 11.515 -12.669 -6.646 1.00 93.12 639 LEU A O 1
ATOM 4910 N N . ALA A 1 640 ? 10.965 -14.217 -5.102 1.00 91.62 640 ALA A N 1
ATOM 4911 C CA . ALA A 1 640 ? 9.573 -13.822 -4.966 1.00 91.62 640 ALA A CA 1
ATOM 4912 C C . ALA A 1 640 ? 9.273 -13.381 -3.532 1.00 91.62 640 ALA A C 1
ATOM 4914 O O . ALA A 1 640 ? 9.418 -14.182 -2.614 1.00 91.62 640 ALA A O 1
ATOM 4915 N N . ASP A 1 641 ? 8.840 -12.137 -3.355 1.00 88.81 641 ASP A N 1
ATOM 4916 C CA . ASP A 1 641 ? 8.431 -11.565 -2.071 1.00 88.81 641 ASP A CA 1
ATOM 4917 C C . ASP A 1 641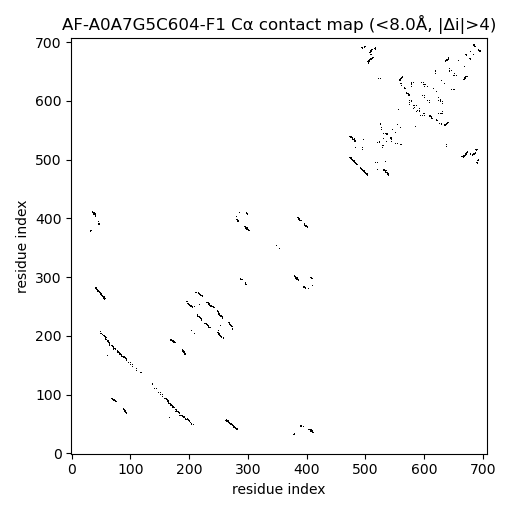 ? 6.923 -11.415 -2.028 1.00 88.81 641 ASP A C 1
ATOM 4919 O O . ASP A 1 641 ? 6.356 -10.647 -2.802 1.00 88.81 641 ASP A O 1
ATOM 4923 N N . GLU A 1 642 ? 6.282 -12.227 -1.192 1.00 85.00 642 GLU A N 1
ATOM 4924 C CA . GLU A 1 642 ? 4.830 -12.289 -1.021 1.00 85.00 642 GLU A CA 1
ATOM 4925 C C . GLU A 1 642 ? 4.045 -12.179 -2.344 1.00 85.00 642 GLU A C 1
ATOM 4927 O O . GLU A 1 642 ? 3.127 -11.364 -2.476 1.00 85.00 642 GLU A O 1
ATOM 4932 N N . PRO A 1 643 ? 4.354 -13.017 -3.355 1.00 80.19 643 PRO A N 1
ATOM 4933 C CA . PRO A 1 643 ? 3.866 -12.850 -4.726 1.00 80.19 643 PRO A CA 1
ATOM 4934 C C . PRO A 1 643 ? 2.352 -13.047 -4.887 1.00 80.19 643 PRO A C 1
ATOM 4936 O O . PRO A 1 643 ? 1.824 -12.898 -5.989 1.00 80.19 643 PRO A O 1
ATOM 4939 N N . THR A 1 644 ? 1.655 -13.432 -3.824 1.00 83.00 644 THR A N 1
ATOM 4940 C CA . THR A 1 644 ? 0.202 -13.610 -3.772 1.00 83.00 644 THR A CA 1
ATOM 4941 C C . THR A 1 644 ? -0.469 -12.700 -2.746 1.00 83.00 644 THR A C 1
ATOM 4943 O O . THR A 1 644 ? -1.690 -12.741 -2.650 1.00 83.00 644 THR A O 1
ATOM 4946 N N . GLY A 1 645 ? 0.281 -11.897 -1.980 1.00 75.44 645 GLY A N 1
ATOM 4947 C CA . GLY A 1 645 ? -0.255 -11.117 -0.856 1.00 75.44 645 GLY A CA 1
ATOM 4948 C C . GLY A 1 645 ? -1.281 -10.055 -1.270 1.00 75.44 645 GLY A C 1
ATOM 4949 O O . GLY A 1 645 ? -2.157 -9.711 -0.488 1.00 75.44 645 GLY A O 1
ATOM 4950 N N . ALA A 1 646 ? -1.212 -9.579 -2.517 1.00 70.56 646 ALA A N 1
ATOM 4951 C CA . ALA A 1 646 ? -2.143 -8.605 -3.091 1.00 70.56 646 ALA A CA 1
ATOM 4952 C C . ALA A 1 646 ? -3.237 -9.235 -3.985 1.00 70.56 646 ALA A C 1
ATOM 4954 O O . ALA A 1 646 ? -3.901 -8.522 -4.738 1.00 70.56 646 ALA A O 1
ATOM 4955 N N . LEU A 1 647 ? -3.398 -10.566 -3.974 1.00 77.44 647 LEU A N 1
ATOM 4956 C CA . LEU A 1 647 ? -4.285 -11.293 -4.892 1.00 77.44 647 LEU A CA 1
ATOM 4957 C C . LEU A 1 647 ? -5.394 -12.049 -4.155 1.00 77.44 647 LEU A C 1
ATOM 4959 O O . LEU A 1 647 ? -5.198 -12.557 -3.055 1.00 77.44 647 LEU A O 1
ATOM 4963 N N . ASP A 1 648 ? -6.552 -12.201 -4.804 1.00 78.81 648 ASP A N 1
ATOM 4964 C CA . ASP A 1 648 ? -7.612 -13.077 -4.304 1.00 78.81 648 ASP A CA 1
ATOM 4965 C C . ASP A 1 648 ? -7.173 -14.554 -4.306 1.00 78.81 648 ASP A C 1
ATOM 4967 O O . ASP A 1 648 ? -6.297 -14.975 -5.067 1.00 78.81 648 ASP A O 1
ATOM 4971 N N . THR A 1 649 ? -7.819 -15.381 -3.483 1.00 75.62 649 THR A N 1
ATOM 4972 C CA . THR A 1 649 ? -7.440 -16.789 -3.275 1.00 75.62 649 THR A CA 1
ATOM 4973 C C . THR A 1 649 ? -7.417 -17.623 -4.561 1.00 75.62 649 THR A C 1
ATOM 4975 O O . THR A 1 649 ? -6.621 -18.560 -4.671 1.00 75.62 649 THR A O 1
ATOM 4978 N N . LYS A 1 650 ? -8.287 -17.335 -5.539 1.00 76.69 650 LYS A N 1
ATOM 4979 C CA . LYS A 1 650 ? -8.326 -18.084 -6.803 1.00 76.69 650 LYS A CA 1
ATOM 4980 C C . LYS A 1 650 ? -7.127 -17.702 -7.665 1.00 76.69 650 LYS A C 1
ATOM 4982 O O . LYS A 1 650 ? -6.403 -18.585 -8.123 1.00 76.69 650 LYS A O 1
ATOM 4987 N N . THR A 1 651 ? -6.879 -16.408 -7.816 1.00 75.31 651 THR A N 1
ATOM 4988 C CA . THR A 1 651 ? -5.742 -15.885 -8.577 1.00 75.31 651 THR A CA 1
ATOM 4989 C C . THR A 1 651 ? -4.400 -16.258 -7.935 1.00 75.31 651 THR A C 1
ATOM 4991 O O . THR A 1 651 ? -3.468 -16.648 -8.640 1.00 75.31 651 THR A O 1
ATOM 4994 N N . GLY A 1 652 ? -4.297 -16.237 -6.603 1.00 82.38 652 GLY A N 1
ATOM 4995 C CA . GLY A 1 652 ? -3.097 -16.668 -5.880 1.00 82.38 652 GLY A CA 1
ATOM 4996 C C . GLY A 1 652 ? -2.723 -18.130 -6.164 1.00 82.38 652 GLY A C 1
ATOM 4997 O O . GLY A 1 652 ? -1.550 -18.443 -6.373 1.00 82.38 652 GLY A O 1
ATOM 4998 N N . LYS A 1 653 ? -3.716 -19.027 -6.275 1.00 83.62 653 LYS A N 1
ATOM 4999 C CA . LYS A 1 653 ? -3.491 -20.432 -6.667 1.00 83.62 653 LYS A CA 1
ATOM 5000 C C . LYS A 1 653 ? -2.971 -20.567 -8.096 1.00 83.62 653 LYS A C 1
ATOM 5002 O O . LYS A 1 653 ? -2.101 -21.402 -8.335 1.00 83.62 653 LYS A O 1
ATOM 5007 N N . GLU A 1 654 ? -3.474 -19.761 -9.031 1.00 81.25 654 GLU A N 1
ATOM 5008 C CA . GLU A 1 654 ? -2.975 -19.742 -10.413 1.00 81.25 654 GLU A CA 1
ATOM 5009 C C . GLU A 1 654 ? -1.500 -19.315 -10.453 1.00 81.25 654 GLU A C 1
ATOM 5011 O O . GLU A 1 654 ? -0.680 -20.002 -11.059 1.00 81.25 654 GLU A O 1
ATOM 5016 N N . VAL A 1 655 ? -1.140 -18.240 -9.741 1.00 84.75 655 VAL A N 1
ATOM 5017 C CA . VAL A 1 655 ? 0.247 -17.750 -9.636 1.00 84.75 655 VAL A CA 1
ATOM 5018 C C . VAL A 1 655 ? 1.183 -18.807 -9.047 1.00 84.75 655 VAL A C 1
ATOM 5020 O O . VAL A 1 655 ? 2.242 -19.078 -9.617 1.00 84.75 655 VAL A O 1
ATOM 5023 N N . MET A 1 656 ? 0.781 -19.466 -7.958 1.00 87.62 656 MET A N 1
ATOM 5024 C CA . MET A 1 656 ? 1.560 -20.565 -7.376 1.00 87.62 656 MET A CA 1
ATOM 5025 C C . MET A 1 656 ? 1.671 -21.774 -8.313 1.00 87.62 656 MET A C 1
ATOM 5027 O O . MET A 1 656 ? 2.707 -22.442 -8.333 1.00 87.62 656 MET A O 1
ATOM 5031 N N . GLY A 1 657 ? 0.639 -22.043 -9.118 1.00 86.94 657 GLY A N 1
ATOM 5032 C CA . GLY A 1 657 ? 0.679 -23.031 -10.195 1.00 86.94 657 GLY A CA 1
ATOM 5033 C C . GLY A 1 657 ? 1.785 -22.726 -11.205 1.00 86.94 657 GLY A C 1
ATOM 5034 O O . GLY A 1 657 ? 2.645 -23.575 -11.440 1.00 86.94 657 GLY A O 1
ATOM 5035 N N . PHE A 1 658 ? 1.843 -21.489 -11.708 1.00 83.25 658 PHE A N 1
ATOM 5036 C CA . PHE A 1 658 ? 2.904 -21.058 -12.623 1.00 83.25 658 PHE A CA 1
ATOM 5037 C C . PHE A 1 658 ? 4.300 -21.176 -12.000 1.00 83.25 658 PHE A C 1
ATOM 5039 O O . PHE A 1 658 ? 5.219 -21.666 -12.651 1.00 83.25 658 PHE A O 1
ATOM 5046 N N . MET A 1 659 ? 4.481 -20.797 -10.730 1.00 87.31 659 MET A N 1
ATOM 5047 C CA . MET A 1 659 ? 5.778 -20.962 -10.054 1.00 87.31 659 MET A CA 1
ATOM 5048 C C . MET A 1 659 ? 6.205 -22.431 -9.965 1.00 87.31 659 MET A C 1
ATOM 5050 O O . MET A 1 659 ? 7.364 -22.757 -10.224 1.00 87.31 659 MET A O 1
ATOM 5054 N N . LYS A 1 660 ? 5.275 -23.344 -9.668 1.00 88.75 660 LYS A N 1
ATOM 5055 C CA . LYS A 1 660 ? 5.553 -24.789 -9.657 1.00 88.75 660 LYS A CA 1
ATOM 5056 C C . LYS A 1 660 ? 5.946 -25.310 -11.036 1.00 88.75 660 LYS A C 1
ATOM 5058 O O . LYS A 1 660 ? 6.884 -26.101 -11.136 1.00 88.75 660 LYS A O 1
ATOM 5063 N N . GLU A 1 661 ? 5.268 -24.862 -12.089 1.00 87.56 661 GLU A N 1
ATOM 5064 C CA . GLU A 1 661 ? 5.605 -25.217 -13.471 1.00 87.56 661 GLU A CA 1
ATOM 5065 C C . GLU A 1 661 ? 7.002 -24.718 -13.855 1.00 87.56 661 GLU A C 1
ATOM 5067 O O . GLU A 1 661 ? 7.806 -25.482 -14.386 1.00 87.56 661 GLU A O 1
ATOM 5072 N N . LEU A 1 662 ? 7.340 -23.474 -13.508 1.00 85.06 662 LEU A N 1
ATOM 5073 C CA . LEU A 1 662 ? 8.674 -22.913 -13.730 1.00 85.06 662 LEU A CA 1
ATOM 5074 C C . LEU A 1 662 ? 9.748 -23.692 -12.964 1.00 85.06 662 LEU A C 1
ATOM 5076 O O . LEU A 1 662 ? 10.792 -24.023 -13.528 1.00 85.06 662 LEU A O 1
ATOM 5080 N N . ASN A 1 663 ? 9.493 -24.060 -11.707 1.00 90.50 663 ASN A N 1
ATOM 5081 C CA . ASN A 1 663 ? 10.423 -24.904 -10.963 1.00 90.50 663 ASN A CA 1
ATOM 5082 C C . ASN A 1 663 ? 10.584 -26.293 -11.604 1.00 90.50 663 ASN A C 1
ATOM 5084 O O . ASN A 1 663 ? 11.696 -26.816 -11.663 1.00 90.50 663 ASN A O 1
ATOM 5088 N N . ALA A 1 664 ? 9.509 -26.880 -12.138 1.00 86.94 664 ALA A N 1
ATOM 5089 C CA . ALA A 1 664 ? 9.568 -28.150 -12.863 1.00 86.94 664 ALA A CA 1
ATOM 5090 C C . ALA A 1 664 ? 10.375 -28.059 -14.172 1.00 86.94 664 ALA A C 1
ATOM 5092 O O . ALA A 1 664 ? 10.979 -29.049 -14.585 1.00 86.94 664 ALA A O 1
ATOM 5093 N N . LEU A 1 665 ? 10.437 -26.876 -14.793 1.00 84.19 665 LEU A N 1
ATOM 5094 C CA . LEU A 1 665 ? 11.304 -26.578 -15.939 1.00 84.19 665 LEU A CA 1
ATOM 5095 C C . LEU A 1 665 ? 12.780 -26.357 -15.551 1.00 84.19 665 LEU A C 1
ATOM 5097 O O . LEU A 1 665 ? 13.622 -26.208 -16.435 1.00 84.19 665 LEU A O 1
ATOM 5101 N N . GLY A 1 666 ? 13.110 -26.377 -14.254 1.00 85.81 666 GLY A N 1
ATOM 5102 C CA . GLY A 1 666 ? 14.476 -26.270 -13.737 1.00 85.81 666 GLY A CA 1
ATOM 5103 C C . GLY A 1 666 ? 14.861 -24.888 -13.205 1.00 85.81 666 GLY A C 1
ATOM 5104 O O . GLY A 1 666 ? 16.023 -24.689 -12.850 1.00 85.81 666 GLY A O 1
ATOM 5105 N N . HIS A 1 667 ? 13.921 -23.938 -13.121 1.00 88.75 667 HIS A N 1
ATOM 5106 C CA . HIS A 1 667 ? 14.185 -22.641 -12.497 1.00 88.75 667 HIS A CA 1
ATOM 5107 C C . HIS A 1 667 ? 14.334 -22.778 -10.977 1.00 88.75 667 HIS A C 1
ATOM 5109 O O . HIS A 1 667 ? 13.557 -23.474 -10.317 1.00 88.75 667 HIS A O 1
ATOM 5115 N N . THR A 1 668 ? 15.315 -22.076 -10.412 1.00 93.06 668 THR A N 1
ATOM 5116 C CA . THR A 1 668 ? 15.484 -21.982 -8.957 1.00 93.06 668 THR A CA 1
ATOM 5117 C C . THR A 1 668 ? 14.583 -20.880 -8.426 1.00 93.06 668 THR A C 1
ATOM 5119 O O . THR A 1 668 ? 14.653 -19.751 -8.910 1.00 93.06 668 THR A O 1
ATOM 5122 N N . ILE A 1 669 ? 13.744 -21.193 -7.443 1.00 93.56 669 ILE A N 1
ATOM 5123 C CA . ILE A 1 669 ? 12.777 -20.254 -6.873 1.00 93.56 669 ILE A CA 1
ATOM 5124 C C . ILE A 1 669 ? 13.029 -20.135 -5.377 1.00 93.56 669 ILE A C 1
ATOM 5126 O O . ILE A 1 669 ? 13.018 -21.132 -4.654 1.00 93.56 669 ILE A O 1
ATOM 5130 N N . VAL A 1 670 ? 13.231 -18.903 -4.922 1.00 93.75 670 VAL A N 1
ATOM 5131 C CA . VAL A 1 670 ? 13.286 -18.550 -3.506 1.00 93.75 670 VAL A CA 1
ATOM 5132 C C . VAL A 1 670 ? 12.094 -17.648 -3.224 1.00 93.75 670 VAL A C 1
ATOM 5134 O O . VAL A 1 670 ? 12.017 -16.521 -3.708 1.00 93.75 670 VAL A O 1
ATOM 5137 N N . LEU A 1 671 ? 11.142 -18.192 -2.481 1.00 92.88 671 LEU A N 1
ATOM 5138 C CA . LEU A 1 671 ? 9.883 -17.572 -2.118 1.00 92.88 671 LEU A CA 1
ATOM 5139 C C . LEU A 1 671 ? 9.954 -17.088 -0.676 1.00 92.88 671 LEU A C 1
ATOM 5141 O O . LEU A 1 671 ? 10.367 -17.830 0.205 1.00 92.88 671 LEU A O 1
ATOM 5145 N N . ILE A 1 672 ? 9.515 -15.869 -0.422 1.00 90.81 672 ILE A N 1
ATOM 5146 C CA . ILE A 1 672 ? 9.410 -15.288 0.909 1.00 90.81 672 ILE A CA 1
ATOM 5147 C C . ILE A 1 672 ? 7.933 -15.057 1.177 1.00 90.81 672 ILE A C 1
ATOM 5149 O O . ILE A 1 672 ? 7.219 -14.496 0.345 1.00 90.81 672 ILE A O 1
ATOM 5153 N N . THR A 1 673 ? 7.447 -15.563 2.305 1.00 86.44 673 THR A N 1
ATOM 5154 C CA . THR A 1 673 ? 6.036 -15.437 2.670 1.00 86.44 673 THR A CA 1
ATOM 5155 C C . THR A 1 673 ? 5.844 -15.563 4.175 1.00 86.44 673 THR A C 1
ATOM 5157 O O . THR A 1 673 ? 6.635 -16.207 4.860 1.00 86.44 673 THR A O 1
ATOM 5160 N N . HIS A 1 674 ? 4.790 -14.952 4.704 1.00 82.81 674 HIS A N 1
ATOM 5161 C CA . HIS A 1 674 ? 4.302 -15.219 6.056 1.00 82.81 674 HIS A CA 1
ATOM 5162 C C . HIS A 1 674 ? 3.157 -16.253 6.077 1.00 82.81 674 HIS A C 1
ATOM 5164 O O . HIS A 1 674 ? 2.756 -16.690 7.154 1.00 82.81 674 HIS A O 1
ATOM 5170 N N . ASP A 1 675 ? 2.648 -16.669 4.911 1.00 82.06 675 ASP A N 1
ATOM 5171 C CA . ASP A 1 675 ? 1.555 -17.636 4.782 1.00 82.06 675 ASP A CA 1
ATOM 5172 C C . ASP A 1 675 ? 2.091 -19.078 4.799 1.00 82.06 675 ASP A C 1
ATOM 5174 O O . ASP A 1 675 ? 2.806 -19.530 3.893 1.00 82.06 675 ASP A O 1
ATOM 5178 N N . LEU A 1 676 ? 1.705 -19.827 5.835 1.00 81.38 676 LEU A N 1
ATOM 5179 C CA . LEU A 1 676 ? 2.088 -21.227 6.001 1.00 81.38 676 LEU A CA 1
ATOM 5180 C C . LEU A 1 676 ? 1.557 -22.115 4.866 1.00 81.38 676 LEU A C 1
ATOM 5182 O O . LEU A 1 676 ? 2.318 -22.923 4.334 1.00 81.38 676 LEU A O 1
ATOM 5186 N N . GLY A 1 677 ? 0.316 -21.914 4.417 1.00 80.62 677 GLY A N 1
ATOM 5187 C CA . GLY A 1 677 ? -0.302 -22.708 3.350 1.00 80.62 677 GLY A CA 1
ATOM 5188 C C . GLY A 1 677 ? 0.333 -22.482 1.974 1.00 80.62 677 GLY A C 1
ATOM 5189 O O . GLY A 1 677 ? 0.211 -23.319 1.073 1.00 80.62 677 GLY A O 1
ATOM 5190 N N . ILE A 1 678 ? 1.045 -21.370 1.794 1.00 82.25 678 ILE A N 1
ATOM 5191 C CA . ILE A 1 678 ? 1.883 -21.120 0.616 1.00 82.25 678 ILE A CA 1
ATOM 5192 C C . ILE A 1 678 ? 3.263 -21.751 0.796 1.00 82.25 678 ILE A C 1
ATOM 5194 O O . ILE A 1 678 ? 3.779 -22.365 -0.138 1.00 82.25 678 ILE A O 1
ATOM 5198 N N . SER A 1 679 ? 3.847 -21.649 1.990 1.00 82.25 679 SER A N 1
ATOM 5199 C CA . SER A 1 679 ? 5.168 -22.216 2.275 1.00 82.25 679 SER A CA 1
ATOM 5200 C C . SER A 1 679 ? 5.215 -23.740 2.136 1.00 82.25 679 SER A C 1
ATOM 5202 O O . SER A 1 679 ? 6.161 -24.268 1.555 1.00 82.25 679 SER A O 1
ATOM 5204 N N . GLU A 1 680 ? 4.152 -24.440 2.545 1.00 84.69 680 GLU A N 1
ATOM 5205 C CA . GLU A 1 680 ? 4.012 -25.900 2.429 1.00 84.69 680 GLU A CA 1
ATOM 5206 C C . GLU A 1 680 ? 3.986 -26.390 0.975 1.00 84.69 680 GLU A C 1
ATOM 5208 O O . GLU A 1 680 ? 4.169 -27.573 0.691 1.00 84.69 680 GLU A O 1
ATOM 5213 N N . GLN A 1 681 ? 3.762 -25.484 0.023 1.00 83.06 681 GLN A N 1
ATOM 5214 C CA . GLN A 1 681 ? 3.790 -25.804 -1.398 1.00 83.06 681 GLN A CA 1
ATOM 5215 C C . GLN A 1 681 ? 5.204 -25.785 -1.994 1.00 83.06 681 GLN A C 1
ATOM 5217 O O . GLN A 1 681 ? 5.374 -26.251 -3.128 1.00 83.06 681 GLN A O 1
ATOM 5222 N N . ALA A 1 682 ? 6.189 -25.243 -1.271 1.00 86.62 682 ALA A N 1
ATOM 5223 C CA . ALA A 1 682 ? 7.599 -25.301 -1.630 1.00 86.62 682 ALA A CA 1
ATOM 5224 C C . ALA A 1 682 ? 8.219 -26.648 -1.218 1.00 86.62 682 ALA A C 1
ATOM 5226 O O . ALA A 1 682 ? 7.684 -27.386 -0.396 1.00 86.62 682 ALA A O 1
ATOM 5227 N N . LYS A 1 683 ? 9.367 -26.994 -1.809 1.00 86.50 683 LYS A N 1
ATOM 5228 C CA . LYS A 1 683 ? 10.056 -28.270 -1.533 1.00 86.50 683 LYS A CA 1
ATOM 5229 C C . LYS A 1 683 ? 10.888 -28.229 -0.252 1.00 86.50 683 LYS A C 1
ATOM 5231 O O . LYS A 1 683 ? 11.144 -29.274 0.336 1.00 86.50 683 LYS A O 1
ATOM 5236 N N . ARG A 1 684 ? 11.362 -27.043 0.127 1.00 89.56 684 ARG A N 1
ATOM 5237 C CA . ARG A 1 684 ? 12.133 -26.777 1.345 1.00 89.56 684 ARG A CA 1
ATOM 5238 C C . ARG A 1 684 ? 11.541 -25.549 2.015 1.00 89.56 684 ARG A C 1
ATOM 5240 O O . ARG A 1 684 ? 11.228 -24.586 1.318 1.00 89.56 684 ARG A O 1
ATOM 5247 N N . VAL A 1 685 ? 11.424 -25.577 3.336 1.00 89.94 685 VAL A N 1
ATOM 5248 C CA . VAL A 1 685 ? 10.975 -24.436 4.138 1.00 89.94 685 VAL A CA 1
ATOM 5249 C C . VAL A 1 685 ? 12.074 -24.090 5.131 1.00 89.94 685 VAL A C 1
ATOM 5251 O O . VAL A 1 685 ? 12.620 -24.961 5.799 1.00 89.94 685 VAL A O 1
ATOM 5254 N N . VAL A 1 686 ? 12.412 -22.811 5.207 1.00 90.00 686 VAL A N 1
ATOM 5255 C CA . VAL A 1 686 ? 13.414 -22.265 6.117 1.00 90.00 686 VAL A CA 1
ATOM 5256 C C . VAL A 1 686 ? 12.751 -21.170 6.942 1.00 90.00 686 VAL A C 1
ATOM 5258 O O . VAL A 1 686 ? 12.047 -20.317 6.404 1.00 90.00 686 VAL A O 1
ATOM 5261 N N . ARG A 1 687 ? 12.960 -21.183 8.257 1.00 89.62 687 ARG A N 1
ATOM 5262 C CA . ARG A 1 687 ? 12.379 -20.200 9.174 1.00 89.62 687 ARG A CA 1
ATOM 5263 C C . ARG A 1 687 ? 13.411 -19.136 9.527 1.00 89.62 687 ARG A C 1
ATOM 5265 O O . ARG A 1 687 ? 14.556 -19.463 9.830 1.00 89.62 687 ARG A O 1
ATOM 5272 N N . ILE A 1 688 ? 12.999 -17.872 9.525 1.00 88.56 688 ILE A N 1
ATOM 5273 C CA . ILE A 1 688 ? 13.796 -16.748 10.014 1.00 88.56 688 ILE A CA 1
ATOM 5274 C C . ILE A 1 688 ? 13.101 -16.071 11.196 1.00 88.56 688 ILE A C 1
ATOM 5276 O O . ILE A 1 688 ? 11.946 -15.648 11.094 1.00 88.56 688 ILE A O 1
ATOM 5280 N N . MET A 1 689 ? 13.811 -15.971 12.319 1.00 85.81 689 MET A N 1
ATOM 5281 C CA . MET A 1 689 ? 13.353 -15.306 13.542 1.00 85.81 689 MET A CA 1
ATOM 5282 C C . MET A 1 689 ? 14.491 -14.458 14.102 1.00 85.81 689 MET A C 1
ATOM 5284 O O . MET A 1 689 ? 15.617 -14.942 14.198 1.00 85.81 689 MET A O 1
ATOM 5288 N N . ASP A 1 690 ? 14.202 -13.194 14.419 1.00 83.38 690 ASP A N 1
ATOM 5289 C CA . ASP A 1 690 ? 15.159 -12.230 14.982 1.00 83.38 690 ASP A CA 1
ATOM 5290 C C . ASP A 1 690 ? 16.511 -12.191 14.241 1.00 83.38 690 ASP A C 1
ATOM 5292 O O . ASP A 1 690 ? 17.584 -12.204 14.842 1.00 83.38 690 ASP A O 1
ATOM 5296 N N . GLY A 1 691 ? 16.467 -12.213 12.902 1.00 82.19 691 GLY A N 1
ATOM 5297 C CA . GLY A 1 691 ? 17.654 -12.174 12.048 1.00 82.19 691 GLY A 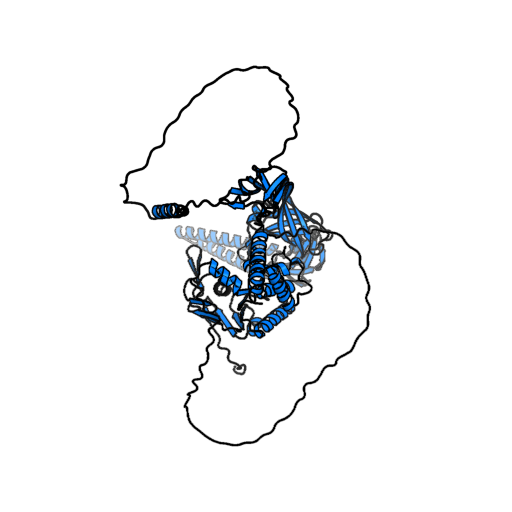CA 1
ATOM 5298 C C . GLY A 1 691 ? 18.441 -13.487 11.952 1.00 82.19 691 GLY A C 1
ATOM 5299 O O . GLY A 1 691 ? 19.470 -13.509 11.276 1.00 82.19 691 GLY A O 1
ATOM 5300 N N . LYS A 1 692 ? 17.979 -14.582 12.572 1.00 87.06 692 LYS A N 1
ATOM 5301 C CA . LYS A 1 692 ? 18.623 -15.908 12.551 1.00 87.06 692 LYS A CA 1
ATOM 5302 C C . LYS A 1 692 ? 17.842 -16.903 11.704 1.00 87.06 692 LYS A C 1
ATOM 5304 O O . LYS A 1 692 ? 16.614 -16.953 11.764 1.00 87.06 692 LYS A O 1
ATOM 5309 N N . LEU A 1 693 ? 18.567 -17.714 10.931 1.00 86.94 693 LEU A N 1
ATOM 5310 C CA . LEU A 1 693 ? 17.997 -18.779 10.105 1.00 86.94 693 LEU A CA 1
ATOM 5311 C C . LEU A 1 693 ? 18.021 -20.128 10.819 1.00 86.94 693 LEU A C 1
ATOM 5313 O O . LEU A 1 693 ? 19.085 -20.589 11.224 1.00 86.94 693 LEU A O 1
ATOM 5317 N N . ASN A 1 694 ? 16.863 -20.784 10.851 1.00 81.19 694 ASN A N 1
ATOM 5318 C CA . ASN A 1 694 ? 16.697 -22.168 11.270 1.00 81.19 694 ASN A CA 1
ATOM 5319 C C . ASN A 1 694 ? 16.119 -22.972 10.098 1.00 81.19 694 ASN A C 1
ATOM 5321 O O . ASN A 1 694 ? 15.054 -22.647 9.569 1.00 81.19 694 ASN A O 1
ATOM 5325 N N . GLU A 1 695 ? 16.823 -24.019 9.681 1.00 71.00 695 GLU A N 1
ATOM 5326 C CA . GLU A 1 695 ? 16.331 -24.961 8.677 1.00 71.00 695 GLU A CA 1
ATOM 5327 C C . GLU A 1 695 ? 15.698 -26.160 9.395 1.00 71.00 695 GLU A C 1
ATOM 5329 O O . GLU A 1 695 ? 16.365 -26.837 10.175 1.00 71.00 695 GLU A O 1
ATOM 5334 N N . GLU A 1 696 ? 14.404 -26.403 9.170 1.00 58.78 696 GLU A N 1
ATOM 5335 C CA . GLU A 1 696 ? 13.767 -27.655 9.589 1.00 58.78 696 GLU A CA 1
ATOM 5336 C C . GLU A 1 696 ? 14.143 -28.729 8.556 1.00 58.78 696 GLU A C 1
ATOM 5338 O O . GLU A 1 696 ? 13.781 -28.630 7.381 1.00 58.78 696 GLU A O 1
ATOM 5343 N N . GLU A 1 697 ? 14.900 -29.753 8.963 1.00 40.31 697 GLU A N 1
ATOM 5344 C CA . GLU A 1 697 ? 15.132 -30.927 8.117 1.00 40.31 697 GLU A CA 1
ATOM 5345 C C . GLU A 1 697 ? 13.790 -31.631 7.874 1.00 40.31 697 GLU A C 1
ATOM 5347 O O . GLU A 1 697 ? 13.199 -32.214 8.781 1.00 40.31 697 GLU A O 1
ATOM 5352 N N . GLY A 1 698 ? 13.286 -31.562 6.640 1.00 35.50 698 GLY A N 1
ATOM 5353 C CA . GLY A 1 698 ? 12.038 -32.207 6.240 1.00 35.50 698 GLY A CA 1
ATOM 5354 C C . GLY A 1 698 ? 12.101 -33.731 6.373 1.00 35.50 698 GLY A C 1
ATOM 5355 O O . GLY A 1 698 ? 12.533 -34.426 5.453 1.00 35.50 698 GLY A O 1
ATOM 5356 N N . GLY A 1 699 ? 11.620 -34.250 7.502 1.00 27.95 699 GLY A N 1
ATOM 5357 C CA . GLY A 1 699 ? 11.240 -35.645 7.681 1.00 27.95 699 GLY A CA 1
ATOM 5358 C C . GLY A 1 699 ? 9.899 -35.922 7.002 1.00 27.95 699 GLY A C 1
ATOM 5359 O O . GLY A 1 699 ? 8.885 -35.295 7.299 1.00 27.95 699 GLY A O 1
ATOM 5360 N N . GLN A 1 700 ? 9.888 -36.875 6.072 1.00 30.81 700 GLN A N 1
ATOM 5361 C CA . GLN A 1 700 ? 8.653 -37.497 5.607 1.00 30.81 700 GLN A CA 1
ATOM 5362 C C . GLN A 1 700 ? 7.979 -38.223 6.781 1.00 30.81 700 GLN A C 1
ATOM 5364 O O . GLN A 1 700 ? 8.628 -39.037 7.425 1.00 30.81 700 GLN A O 1
ATOM 5369 N N . ASN A 1 701 ? 6.674 -37.988 6.965 1.00 38.59 701 ASN A N 1
ATOM 5370 C CA . ASN A 1 701 ? 5.740 -38.766 7.792 1.00 38.59 701 ASN A CA 1
ATOM 5371 C C . ASN A 1 701 ? 6.114 -38.979 9.271 1.00 38.59 701 ASN A C 1
ATOM 5373 O O . ASN A 1 701 ? 6.753 -39.967 9.604 1.00 38.59 701 ASN A O 1
ATOM 5377 N N . GLU A 1 702 ? 5.527 -38.171 10.158 1.00 29.34 702 GLU A N 1
ATOM 5378 C CA . GLU A 1 702 ? 5.026 -38.652 11.457 1.00 29.34 702 GLU A CA 1
ATOM 5379 C C . GLU A 1 702 ? 3.988 -37.669 12.034 1.00 29.34 702 GLU A C 1
ATOM 5381 O O . GLU A 1 702 ? 4.194 -36.967 13.015 1.00 29.34 702 GLU A O 1
ATOM 5386 N N . LEU A 1 703 ? 2.817 -37.616 11.396 1.00 36.19 703 LEU A N 1
ATOM 5387 C CA . LEU A 1 703 ? 1.574 -37.367 12.122 1.00 36.19 703 LEU A CA 1
ATOM 5388 C C . LEU A 1 703 ? 1.002 -38.745 12.430 1.00 36.19 703 LEU A C 1
ATOM 5390 O O . LEU A 1 703 ? 0.442 -39.371 11.536 1.00 36.19 703 LEU A O 1
ATOM 5394 N N . LEU A 1 704 ? 1.201 -39.221 13.661 1.00 38.38 704 LEU A N 1
ATOM 5395 C CA . LEU A 1 704 ? 0.251 -40.047 14.409 1.00 38.38 704 LEU A CA 1
ATOM 5396 C C . LEU A 1 704 ? 0.779 -40.300 15.832 1.00 38.38 704 LEU A C 1
ATOM 5398 O O . LEU A 1 704 ? 1.800 -40.948 16.027 1.00 38.38 704 LEU A O 1
ATOM 5402 N N . THR A 1 705 ? -0.049 -39.890 16.795 1.00 34.62 705 THR A N 1
ATOM 5403 C CA . THR A 1 705 ? -0.177 -40.350 18.192 1.00 34.62 705 THR A CA 1
ATOM 5404 C C . THR A 1 705 ? 0.591 -39.645 19.317 1.00 34.62 705 THR A C 1
ATOM 5406 O O . THR A 1 705 ? 1.796 -39.438 19.264 1.00 34.62 705 THR A O 1
ATOM 5409 N N . SER A 1 706 ? -0.187 -39.435 20.392 1.00 28.69 706 SER A N 1
ATOM 5410 C CA . SER A 1 706 ? 0.104 -38.990 21.768 1.00 28.69 706 SER A CA 1
ATOM 5411 C C . SER A 1 706 ? 0.257 -37.479 21.967 1.00 28.69 706 SER A C 1
ATOM 5413 O O . SER A 1 706 ? 1.073 -36.850 21.313 1.00 28.69 706 SER A O 1
ATOM 5415 N N . GLY A 1 707 ? -0.504 -36.823 22.841 1.00 33.03 707 GLY A N 1
ATOM 5416 C CA . GLY A 1 707 ? -1.521 -37.236 23.812 1.00 33.03 707 GLY A CA 1
ATOM 5417 C C . GLY A 1 707 ? -1.984 -35.998 24.567 1.00 33.03 707 GLY A C 1
ATOM 5418 O O . GLY A 1 707 ? -1.169 -35.053 24.655 1.00 33.03 707 GLY A O 1
#

Foldseek 3Di:
DPPPVVVVVVVVVVVVVVVVVVVVVVPPPPPPPFPDFDKDFWAWWKDFAWFKFKWFKAFPDKDFFFDPAKFAFADADDDAFDWAAFFDFGTWTFHDPCVVVLVVLVVVLVVLVVVLVVLVVVLVVDPDPVVNVVSVVVSVVSVVVSVVSVVVSVVSVVRRDTDTRGDRHGAGFNFADDDHGDIGHRVDTRTMGGHQPKMKIKTWGFPVCVVLDDFQFKKWKAFPVCNPDIWIWTFHDKDPAWDDDPNTTTIITMTITPDCPVPDGGTMIMIITGRDMDTTFTKDWPLQWDDDPNWIKGKAFADDDPPDDDDDDDDDDDDDDDDDDDDDDDDDDDDDDDDDDDDDDDPDDDDPVVVVVVVVVVVVPPDDDDDDDDDDDDHRDIDMWIFDWDDDHNTMITTPDGDDGRGMTGRPDPDPDDDPPDDDDDDDDDDDDDDDDDDDDDDDDDDDDDDDDDDDDDDDDDPPPPPPPPPPDDFQWWWFQFWAWDQDPNDIATLAGGATDTHHFLAFEEEAEDPSLNLVVVLCCLLLVDATPDTFTDGRNDTSNPDDSVVSVVCNLQAEQEQELDLPADQPAFLLRSLLVSVVVVVHDPVLSSVLLCVLCVLLVNNVRRGPGPVRDDPLSSSSSSSSSSPSSVHLEYEYEPSCVNDDPVSSVSVLVSVVVVSVVRRHYYYYDNDPVSRVSGPFYWYGGNNYIDGDDDDDDDPDDDD

Secondary structure (DSSP, 8-state):
--SHHHHHHHHHHHHHHHHHHHHHHHT-----------EEE-EEEEEEEEEEEEEEEEEEEEEEEE-SS-EEEEEE---TT-EE-TT-EEEEEEEP-THHHHHHHHHHHHHHHHHHHHHHHHHHH---HHHHHHHHHHHHHHHHHHHHHHHHHHHHHHT-SEEEEE-SSSEEEEEE---TTPEE-TTSEEEEEEEEEEEEEEEEEETTTGGG--TT-EEEEEETTEEEEEEEEEEEEE-SSPEEETTEEEEEEEEEES--TT--TT-EEEEEEEEEEEEEEEEEEGGGEEEETTEEEEEE-----------------------------------------------S---HHHHHHHHHHHHTT-----------------EEEEEEEEEE-SSEEEEEES--TT-EEE---------------------------------PPPP-------------------------PPPSEEEEEEEEEEEETTEEEEEEEEEEEEE-TT-EEEEE--TTSSHHHHHHHHTTSS--SEEEEEETTEE-TT--HHHHHHHHHHHEEEE-SS----TTS-HHHHHHHHHHHTT--HHHHHHHHHHHHHHTT-GGGTT--GGGS-HHHHHHHHHHHHHHT--SEEEEESTTTTS-HHHHHHHHHHHHHHHHTT-EEEEEES-HHHHTTSSEEEEEETTEEEE----S-------

Solvent-accessible surface area (backbone atoms only — not comparable to full-atom values): 42092 Å² total; per-residue (Å²): 144,76,74,72,63,61,60,56,55,53,53,53,53,53,52,52,51,50,54,54,51,47,56,64,59,70,72,63,71,83,77,77,80,71,83,82,72,54,65,46,59,29,43,73,38,71,52,66,28,64,52,66,28,54,31,44,29,34,57,65,46,72,49,76,38,58,45,94,52,49,24,35,27,67,43,59,72,68,55,56,70,40,77,47,48,57,65,41,68,42,35,37,27,42,47,60,85,51,62,64,58,48,52,53,51,53,52,50,51,52,51,54,54,51,52,49,52,51,52,55,50,51,50,72,69,55,90,49,73,73,61,41,56,59,47,52,58,53,50,54,49,49,52,52,54,48,50,55,53,50,51,55,47,54,56,64,64,67,54,85,47,80,49,66,44,54,33,90,52,56,27,28,25,74,41,49,84,72,55,64,68,41,79,45,44,42,90,44,78,50,27,32,37,36,22,78,91,43,37,22,33,46,23,51,33,49,60,89,53,49,87,60,61,57,76,72,32,54,25,44,34,41,32,73,92,41,78,91,52,79,39,47,26,34,29,74,48,66,53,96,64,63,50,72,58,98,89,47,47,27,27,46,34,34,29,40,45,76,69,51,93,91,61,56,70,74,40,50,31,38,36,37,33,55,59,47,76,43,76,76,37,37,32,40,50,43,77,36,53,45,78,57,98,92,42,37,30,35,36,28,72,46,85,76,86,74,86,73,79,87,80,88,82,81,92,78,89,83,86,83,87,84,88,84,88,89,87,81,89,82,91,80,90,82,91,88,86,89,87,84,90,88,84,92,87,86,89,83,90,77,56,75,68,59,57,50,57,53,51,55,61,61,63,74,73,75,84,84,89,77,77,95,68,95,71,95,74,93,68,90,53,66,43,82,42,70,38,43,71,59,66,58,46,95,61,36,29,27,49,74,40,79,77,53,80,63,41,55,35,32,40,72,83,84,66,92,75,80,79,81,77,86,75,82,92,78,84,92,81,90,89,80,88,83,89,83,90,80,90,84,78,92,81,86,85,85,88,85,85,90,88,82,92,88,84,92,88,87,86,82,90,76,92,72,80,78,72,79,72,74,78,73,72,76,48,37,33,39,36,42,49,26,23,30,68,46,82,55,100,87,45,78,46,72,43,28,49,60,25,59,49,80,41,48,80,36,37,40,35,19,40,33,44,63,89,89,14,25,65,69,59,52,47,31,40,77,52,48,74,43,76,60,72,41,60,44,38,31,49,70,85,40,70,55,57,81,55,55,69,74,57,33,52,51,48,28,65,53,44,46,14,62,31,50,50,61,54,84,66,59,61,92,35,28,40,39,55,54,19,28,48,67,36,54,80,69,68,47,54,74,68,61,30,50,54,35,19,52,51,23,30,41,76,60,71,36,66,93,48,39,78,39,31,47,86,80,40,56,69,60,54,34,43,38,44,28,48,18,32,25,46,35,65,67,28,66,32,37,44,28,38,33,72,41,76,76,44,58,77,70,51,30,51,53,55,53,48,52,53,52,52,43,33,74,75,50,35,17,36,44,36,35,40,77,49,64,85,61,35,72,72,35,82,38,53,34,40,31,53,81,16,31,65,45,74,64,81,85,72,84,85,85,91,79,86,87,131

pLDDT: mean 73.13, std 23.77, range [23.89, 96.31]

Mean predicted aligned error: 22.83 Å

Sequence (707 aa):
MKKKIVWTSALVIVLAAGTWGGIRFYNKQDTQMVASYVTTPVRKGTIEVKVSGTGSIQPSVRETLKASSAGKALKVNFKQGDAVKKGDVLITYEQEDVTDQVRSKEIELKKKKLELADSQTKYKEAADDTARAAMVLSIQKQELDIEMTQDEISSLKTEKSLDPILAPIDGVLATFDVQAGDTLNPNNELGEIVNFAKLQMVVGIDELDIPKVKLKQEAQILVEALPEEKFTGEVVSIADEGTTSNGVASFDVTIVLADAKTLKAGMSAEASIMTEKKTDALYVPVEAVQSSQGKYFVMIPGASSETGTGAGATRGQQSGQTDSNPGAAPQSGQAGQVPQVGDASRFQNMTDEERAAMREQFMANRGNGSTNANSGNTVASSRRMEVEVGINNEDQIEILSGLQEGDLVILPTGHECKLQLEQPSRIPRTWRRGLPWRRCRRRRIPRRKRRGRTSVYRRRGRRCTLMTTTSTSEPLIRIKQLSKQYRMGGEILMALDNVSLTVRQGDFLAIIGPSGSGKSTLMNVIGCLDTPSSGEYWLDGEEVSRLRENKLAEIRNRKIGFIFQGFNLLSRLTAIENVELPLIYRGVPAKERKESAVEALRKVGLEERIHHRPVELSGGQQQRVAIARALAGNPPILLADEPTGALDTKTGKEVMGFMKELNALGHTIVLITHDLGISEQAKRVVRIMDGKLNEEEGGQNELLTSG

InterPro domains:
  IPR003439 ABC transporter-like, ATP-binding domain [PF00005] (496-644)
  IPR003439 ABC transporter-like, ATP-binding domain [PS50893] (477-704)
  IPR003593 AAA+ ATPase domain [SM00382] (505-699)
  IPR006143 RND efflux pump, membrane fusion protein [TIGR01730] (41-300)
  IPR015854 ABC transporter, lipoprotein release, LolD-like [PTHR24220] (474-697)
  IPR017871 ABC transporter-like, conserved site [PS00211] (617-631)
  IPR017911 MacB-like, ATP-binding domain [cd03255] (477-693)
  IPR027417 P-loop containing nucleoside triphosphate hydrolase [G3DSA:3.40.50.300] (464-701)
  IPR027417 P-loop containing nucleoside triphosphate hydrolase [SSF52540] (476-697)